Protein AF-A0A519J4I4-F1 (afdb_monomer)

Secondary structure (DSSP, 8-state):
-----PPPPS---PPPTTB-HHHHHHHHHHHTT-S-GGGGTTS-SS-----HHHHHHHHHHTT--HHHHHHHHHHHH-SS--GGGB-SSS--B-HHHHHHSSS-BGGGGBTT--B-TTT-BBPB-B-TTT-PBP-SSSS-TTB-TTT--BTTS---PBPPHHHHHHHHHHHHTT-HHHHTTT-S-----GGGGGS-HHHHHHHHHHHHHHH-STTS-TTGGGSPPPHHHHHHHHHHHHTTTHHHHHHHHHTTT-SS-HHHHHHHHHHTT--THHHHHHHHHHHTT-S--SHHHHHHHHHHTTPEEHHHHHHHTT--HHHHHHHHHTT-SPPPPPP-SS----EE-HHHHHHHHHHHHTEEEHHHHHHHTT--HHHHHHHHHTTSS-B---HHHHHH-SSPEEEHHHHHHHHHHHHTTEEE----TTEEEHHHHGGG--SSB--HHHHHHHHHTT-STT-EEESSSSS--GGGEEEEHHHHHHHHHHHHTTPPPSS-B-GGGGGGG--SEEEHHHHHHHHT--HHHHHHHHHTTSSPEETTEEEEEEHHHHHHHHHHEE-HHHHHHHHT--TTS---GGGTTSS-EETTEEEHHHHTSTTSHHHHHHHHTT--S--------SSSS--STTT--------GGG-------S-----------SS--S--

Mean predicted aligned error: 14.84 Å

Radius of gyration: 53.82 Å; Cα contacts (8 Å, |Δi|>4): 892; chains: 1; bounding box: 122×57×136 Å

Structure (mmCIF, N/CA/C/O backbone):
data_AF-A0A519J4I4-F1
#
_entry.id   AF-A0A519J4I4-F1
#
loop_
_atom_site.group_PDB
_atom_site.id
_atom_site.type_symbol
_atom_site.label_atom_id
_atom_site.label_alt_id
_atom_site.label_comp_id
_atom_site.label_asym_id
_atom_site.label_entity_id
_atom_site.label_seq_id
_atom_site.pdbx_PDB_ins_code
_atom_site.Cartn_x
_atom_site.Cartn_y
_atom_site.Cartn_z
_atom_site.occupancy
_atom_site.B_iso_or_equiv
_atom_site.auth_seq_id
_atom_site.auth_comp_id
_atom_site.auth_asym_id
_atom_site.auth_atom_id
_atom_site.pdbx_PDB_model_num
ATOM 1 N N . MET A 1 1 ? -50.105 29.426 51.752 1.00 41.84 1 MET A N 1
ATOM 2 C CA . MET A 1 1 ? -50.826 28.623 52.765 1.00 41.84 1 MET A CA 1
ATOM 3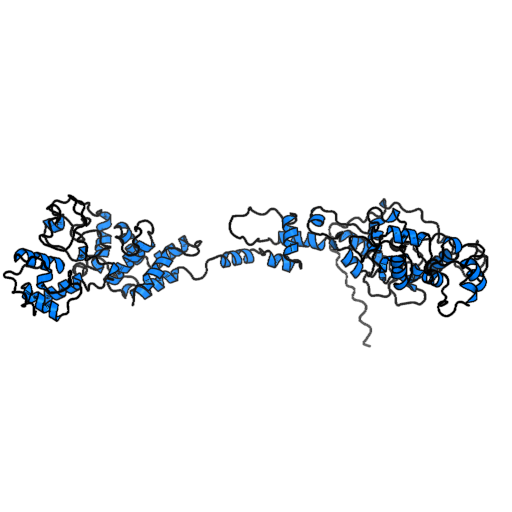 C C . MET A 1 1 ? -49.832 27.708 53.466 1.00 41.84 1 MET A C 1
ATOM 5 O O . MET A 1 1 ? -49.372 26.752 52.858 1.00 41.84 1 MET A O 1
ATOM 9 N N . SER A 1 2 ? -49.446 28.045 54.700 1.00 37.78 2 SER A N 1
ATOM 10 C CA . SER A 1 2 ? -48.585 27.206 55.545 1.00 37.78 2 SER A CA 1
ATOM 11 C C . SER A 1 2 ? -49.339 25.912 55.865 1.00 37.78 2 SER A C 1
ATOM 13 O O . SER A 1 2 ? -50.341 25.947 56.583 1.00 37.78 2 SER A O 1
ATOM 15 N N . ARG A 1 3 ? -48.953 24.792 55.240 1.00 46.91 3 ARG A N 1
ATOM 16 C CA . ARG A 1 3 ? -49.557 23.485 55.526 1.00 46.91 3 ARG A CA 1
ATOM 17 C C . ARG A 1 3 ? -49.218 23.141 56.976 1.00 46.91 3 ARG A C 1
ATOM 19 O O . ARG A 1 3 ? -48.053 23.138 57.361 1.00 46.91 3 ARG A O 1
ATOM 26 N N . LYS A 1 4 ? -50.261 22.964 57.796 1.00 51.59 4 LYS A N 1
ATOM 27 C CA . LYS A 1 4 ? -50.143 22.566 59.203 1.00 51.59 4 LYS A CA 1
ATOM 28 C C . LYS A 1 4 ? -49.263 21.318 59.284 1.00 51.59 4 LYS A C 1
ATOM 30 O O . LYS A 1 4 ? -49.527 20.353 58.575 1.00 51.59 4 LYS A O 1
ATOM 35 N N . ILE A 1 5 ? -48.266 21.376 60.169 1.00 51.09 5 ILE A N 1
ATOM 36 C CA . ILE A 1 5 ? -47.363 20.277 60.536 1.00 51.09 5 ILE A CA 1
ATOM 37 C C . ILE A 1 5 ? -48.174 18.972 60.627 1.00 51.09 5 ILE A C 1
ATOM 39 O O . ILE A 1 5 ? -49.204 18.982 61.313 1.00 51.09 5 ILE A O 1
ATOM 43 N N . PRO A 1 6 ? -47.755 17.869 59.976 1.00 52.75 6 PRO A N 1
ATOM 44 C CA . PRO A 1 6 ? -48.518 16.632 60.006 1.00 52.75 6 PRO A CA 1
ATOM 45 C C . PRO A 1 6 ? -48.711 16.190 61.457 1.00 52.75 6 PRO A C 1
ATOM 47 O O . PRO A 1 6 ? -47.753 16.118 62.236 1.00 52.75 6 PRO A O 1
ATOM 50 N N . GLN A 1 7 ? -49.974 15.944 61.824 1.00 59.25 7 GLN A N 1
ATOM 51 C CA . GLN A 1 7 ? -50.337 15.356 63.109 1.00 59.25 7 GLN A CA 1
ATOM 52 C C . GLN A 1 7 ? -49.462 14.121 63.331 1.00 59.25 7 GLN A C 1
ATOM 54 O O . GLN A 1 7 ? -49.341 13.270 62.448 1.00 59.25 7 GLN A O 1
ATOM 59 N N . ARG A 1 8 ? -48.819 14.047 64.505 1.00 67.06 8 ARG A N 1
ATOM 60 C CA . ARG A 1 8 ? -48.115 12.836 64.943 1.00 67.06 8 ARG A CA 1
ATOM 61 C C . ARG A 1 8 ? -49.042 11.649 64.711 1.00 67.06 8 ARG A C 1
ATOM 63 O O . ARG A 1 8 ? -50.205 11.711 65.107 1.00 67.06 8 ARG A O 1
ATOM 70 N N . VAL A 1 9 ? -48.523 10.583 64.109 1.00 84.12 9 VAL A N 1
ATOM 71 C CA . VAL A 1 9 ? -49.307 9.358 63.944 1.00 84.12 9 VAL A CA 1
ATOM 72 C C . VAL A 1 9 ? -49.764 8.858 65.320 1.00 84.12 9 VAL A C 1
ATOM 74 O O . VAL A 1 9 ? -49.073 9.061 66.333 1.00 84.12 9 VAL A O 1
ATOM 77 N N . ALA A 1 10 ? -50.934 8.228 65.380 1.00 83.31 10 ALA A N 1
ATOM 78 C CA . ALA A 1 10 ? -51.481 7.696 66.623 1.00 83.31 10 ALA A CA 1
ATOM 79 C C . ALA A 1 10 ? -50.644 6.511 67.134 1.00 83.31 10 ALA A C 1
ATOM 81 O O . ALA A 1 10 ? -50.377 6.423 68.334 1.00 83.31 10 ALA A O 1
ATOM 82 N N . PHE A 1 11 ? -50.133 5.678 66.222 1.00 87.38 11 PHE A N 1
ATOM 83 C CA . PHE A 1 11 ? -49.418 4.443 66.542 1.00 87.38 11 PHE A CA 1
ATOM 84 C C . PHE A 1 11 ? -48.123 4.298 65.732 1.00 87.38 11 PHE A C 1
ATOM 86 O O . PHE A 1 11 ? -48.123 4.419 64.505 1.00 87.38 11 PHE A O 1
ATOM 93 N N . GLY A 1 12 ? -47.014 4.033 66.427 1.00 90.88 12 GLY A N 1
ATOM 94 C CA . GLY A 1 12 ? -45.766 3.586 65.803 1.00 90.88 12 GLY A CA 1
ATOM 95 C C . GLY A 1 12 ? -45.801 2.086 65.527 1.00 90.88 12 GLY A C 1
ATOM 96 O O . GLY A 1 12 ? -46.601 1.370 66.123 1.00 90.88 12 GLY A O 1
ATOM 97 N N . LEU A 1 13 ? -44.914 1.605 64.656 1.00 93.69 13 LEU A N 1
ATOM 98 C CA . LEU A 1 13 ? -44.746 0.175 64.387 1.00 93.69 13 LEU A CA 1
ATOM 99 C C . LEU A 1 13 ? -43.301 -0.263 64.651 1.00 93.69 13 LEU A C 1
ATOM 101 O O . LEU A 1 13 ? -42.376 0.523 64.414 1.00 93.69 13 LEU A O 1
ATOM 105 N N . PRO A 1 14 ? -43.082 -1.512 65.103 1.00 94.31 14 PRO A N 1
ATOM 106 C CA . PRO A 1 14 ? -41.741 -2.060 65.219 1.00 94.31 14 PRO A CA 1
ATOM 107 C C . PRO A 1 14 ? -41.094 -2.185 63.835 1.00 94.31 14 PRO A C 1
ATOM 109 O O . PRO A 1 14 ? -41.735 -2.574 62.850 1.00 94.31 14 PRO A O 1
ATOM 112 N N . VAL A 1 15 ? -39.804 -1.857 63.786 1.00 94.19 15 VAL A N 1
ATOM 113 C CA . VAL A 1 15 ? -38.984 -1.977 62.579 1.00 94.19 15 VAL A CA 1
ATOM 114 C C . VAL A 1 15 ? -38.646 -3.445 62.361 1.00 94.19 15 VAL A C 1
ATOM 116 O O . VAL A 1 15 ? -38.061 -4.071 63.241 1.00 94.19 15 VAL A O 1
ATOM 119 N N . GLY A 1 16 ? -38.987 -3.973 61.190 1.00 93.31 16 GLY A N 1
ATOM 120 C CA . GLY A 1 16 ? -38.638 -5.333 60.802 1.00 93.31 16 GLY A CA 1
ATOM 121 C C . GLY A 1 16 ? -37.144 -5.498 60.515 1.00 93.31 16 GLY A C 1
ATOM 122 O O . GLY A 1 16 ? -36.417 -4.537 60.228 1.00 93.31 16 GLY A O 1
ATOM 123 N N . ASP A 1 17 ? -36.671 -6.741 60.541 1.00 91.44 17 ASP A N 1
ATOM 124 C CA . ASP A 1 17 ? -35.282 -7.049 60.207 1.00 91.44 17 ASP A CA 1
ATOM 125 C C . ASP A 1 17 ? -34.971 -6.680 58.760 1.00 91.44 17 ASP A C 1
ATOM 127 O O . ASP A 1 17 ? -35.663 -7.099 57.825 1.00 91.44 17 ASP A O 1
ATOM 131 N N . ASN A 1 18 ? -33.906 -5.894 58.579 1.00 92.62 18 ASN A N 1
ATOM 132 C CA . ASN A 1 18 ? -33.479 -5.363 57.282 1.00 92.62 18 ASN A CA 1
ATOM 133 C C . ASN A 1 18 ? -34.593 -4.620 56.528 1.00 92.62 18 ASN A C 1
ATOM 135 O O . ASN A 1 18 ? -34.575 -4.554 55.298 1.00 92.62 18 ASN A O 1
ATOM 139 N N . GLU A 1 19 ? -35.580 -4.084 57.246 1.00 95.19 19 GLU A N 1
ATOM 140 C CA . GLU A 1 19 ? -36.668 -3.329 56.649 1.00 95.19 19 GLU A CA 1
ATOM 141 C C . GLU A 1 19 ? -36.141 -2.067 55.953 1.00 95.19 19 GLU A C 1
ATOM 143 O O . GLU A 1 19 ? -35.331 -1.316 56.492 1.00 95.19 19 GLU A O 1
ATOM 148 N N . SER A 1 20 ? -36.608 -1.833 54.729 1.00 94.75 20 SER A N 1
ATOM 149 C CA . SER A 1 20 ? -36.315 -0.599 53.999 1.00 94.75 20 SER A CA 1
ATOM 150 C C . SER A 1 20 ? -37.062 0.588 54.605 1.00 94.75 20 SER A C 1
ATOM 152 O O . SER A 1 20 ? -38.196 0.444 55.064 1.00 94.75 20 SER A O 1
ATOM 154 N N . LEU A 1 21 ? -36.475 1.788 54.566 1.00 94.75 21 LEU A N 1
ATOM 155 C CA . LEU A 1 21 ? -37.156 2.973 55.100 1.00 94.75 21 LEU A CA 1
ATOM 156 C C . LEU A 1 21 ? -38.537 3.228 54.448 1.00 94.75 21 LEU A C 1
ATOM 158 O O . LEU A 1 21 ? -39.491 3.468 55.192 1.00 94.75 21 LEU A O 1
ATOM 162 N N . PRO A 1 22 ? -38.708 3.109 53.111 1.00 93.44 22 PRO A N 1
ATOM 163 C CA . PRO A 1 22 ? -40.030 3.190 52.490 1.00 93.44 22 PRO A CA 1
ATOM 164 C C . PRO A 1 22 ? -41.028 2.162 53.026 1.00 93.44 22 PRO A C 1
ATOM 166 O O . PRO A 1 22 ? -42.200 2.487 53.174 1.00 93.44 22 PRO A O 1
ATOM 169 N N . SER A 1 23 ? -40.580 0.944 53.354 1.00 94.12 23 SER A N 1
ATOM 170 C CA . SER A 1 23 ? -41.460 -0.093 53.902 1.00 94.12 23 SER A CA 1
ATOM 171 C C . SER A 1 23 ? -42.057 0.312 55.239 1.00 94.12 23 SER A C 1
ATOM 173 O O . SER A 1 23 ? -43.275 0.260 55.412 1.00 94.12 23 SER A O 1
ATOM 175 N N . LEU A 1 24 ? -41.206 0.764 56.165 1.00 95.06 24 LEU A N 1
ATOM 176 C CA . LEU A 1 24 ? -41.651 1.210 57.483 1.00 95.06 24 LEU A CA 1
ATOM 177 C C . LEU A 1 24 ? -42.646 2.361 57.345 1.00 95.06 24 LEU A C 1
ATOM 179 O O . LEU A 1 24 ? -43.707 2.348 57.962 1.00 95.06 24 LEU A O 1
ATOM 183 N N . MET A 1 25 ? -42.323 3.337 56.497 1.00 93.44 25 MET A N 1
ATOM 184 C CA . MET A 1 25 ? -43.197 4.479 56.244 1.00 93.44 25 MET A CA 1
ATOM 185 C C . MET A 1 25 ? -44.535 4.061 55.634 1.00 93.44 25 MET A C 1
ATOM 187 O O . MET A 1 25 ? -45.573 4.552 56.070 1.00 93.44 25 MET A O 1
ATOM 191 N N . ALA A 1 26 ? -44.531 3.134 54.674 1.00 92.56 26 ALA A N 1
ATOM 192 C CA . ALA A 1 26 ? -45.751 2.611 54.075 1.00 92.56 26 ALA A CA 1
ATOM 193 C C . ALA A 1 26 ? -46.621 1.888 55.107 1.00 92.56 26 ALA A C 1
ATOM 195 O O . ALA A 1 26 ? -47.813 2.175 55.211 1.00 92.56 26 ALA A O 1
ATOM 196 N N . ARG A 1 27 ? -46.025 1.014 55.926 1.00 93.50 27 ARG A N 1
ATOM 197 C CA . ARG A 1 27 ? -46.732 0.293 56.993 1.00 93.50 27 ARG A CA 1
ATOM 198 C C . ARG A 1 27 ? -47.305 1.239 58.046 1.00 93.50 27 ARG A C 1
ATOM 200 O O . ARG A 1 27 ? -48.468 1.091 58.407 1.00 93.50 27 ARG A O 1
ATOM 207 N N . VAL A 1 28 ? -46.531 2.227 58.504 1.00 93.88 28 VAL A N 1
ATOM 208 C CA . VAL A 1 28 ? -46.992 3.227 59.484 1.00 93.88 28 VAL A CA 1
ATOM 209 C C . VAL A 1 28 ? -48.127 4.069 58.907 1.00 93.88 28 VAL A C 1
ATOM 211 O O . VAL A 1 28 ? -49.131 4.269 59.587 1.00 93.88 28 VAL A O 1
ATOM 214 N N . ALA A 1 29 ? -48.005 4.526 57.659 1.00 92.06 29 ALA A N 1
ATOM 215 C CA . ALA A 1 29 ? -49.056 5.286 56.992 1.00 92.06 29 ALA A CA 1
ATOM 216 C C . ALA A 1 29 ? -50.354 4.477 56.882 1.00 92.06 29 ALA A C 1
ATOM 218 O O . ALA A 1 29 ? -51.405 4.962 57.287 1.00 92.06 29 ALA A O 1
ATOM 219 N N . HIS A 1 30 ? -50.273 3.227 56.423 1.00 92.06 30 HIS A N 1
ATOM 220 C CA . HIS A 1 30 ? -51.434 2.348 56.300 1.00 92.06 30 HIS A CA 1
ATOM 221 C C . HIS A 1 30 ? -52.084 2.029 57.651 1.00 92.06 30 HIS A C 1
ATOM 223 O O . HIS A 1 30 ? -53.297 2.149 57.785 1.00 92.06 30 HIS A O 1
ATOM 229 N N . HIS A 1 31 ? -51.288 1.711 58.676 1.00 92.62 31 HIS A N 1
ATOM 230 C CA . HIS A 1 31 ? -51.801 1.422 60.018 1.00 92.62 31 HIS A CA 1
ATOM 231 C C . HIS A 1 31 ? -52.494 2.629 60.672 1.00 92.62 31 HIS A C 1
ATOM 233 O O . HIS A 1 31 ? -53.380 2.460 61.501 1.00 92.62 31 HIS A O 1
ATOM 239 N N . ASN A 1 32 ? -52.124 3.849 60.273 1.00 92.25 32 ASN A N 1
ATOM 240 C CA . ASN A 1 32 ? -52.753 5.089 60.730 1.00 92.25 32 ASN A CA 1
ATOM 241 C C . ASN A 1 32 ? -53.745 5.673 59.704 1.00 92.25 32 ASN A C 1
ATOM 243 O O . ASN A 1 32 ? -54.097 6.845 59.809 1.00 92.25 32 ASN A O 1
ATOM 247 N N . VAL A 1 33 ? -54.183 4.881 58.713 1.00 90.75 33 VAL A N 1
ATOM 248 C CA . VAL A 1 33 ? -55.188 5.255 57.695 1.00 90.75 33 VAL A CA 1
ATOM 249 C C . VAL A 1 33 ? -54.825 6.548 56.939 1.00 90.75 33 VAL A C 1
ATOM 251 O O . VAL A 1 33 ? -55.671 7.368 56.589 1.00 90.75 33 VAL A O 1
ATOM 254 N N . LEU A 1 34 ? -53.532 6.756 56.677 1.00 88.50 34 LEU A N 1
ATOM 255 C CA . LEU A 1 34 ? -53.048 7.876 55.873 1.00 88.50 34 LEU A CA 1
ATOM 256 C C . LEU A 1 34 ? -53.111 7.515 54.387 1.00 88.50 34 LEU A C 1
ATOM 258 O O . LEU A 1 34 ? -52.677 6.438 53.983 1.00 88.50 34 LEU A O 1
ATOM 262 N N . GLY A 1 35 ? -53.583 8.451 53.559 1.00 85.12 35 GLY A N 1
ATOM 263 C CA . GLY A 1 35 ? -53.767 8.216 52.122 1.00 85.12 35 GLY A CA 1
ATOM 264 C C . GLY A 1 35 ? -52.476 7.948 51.339 1.00 85.12 35 GLY A C 1
ATOM 265 O O . GLY A 1 35 ? -52.540 7.341 50.277 1.00 85.12 35 GLY A O 1
ATOM 266 N N . HIS A 1 36 ? -51.308 8.386 51.833 1.00 89.81 36 HIS A N 1
ATOM 267 C CA . HIS A 1 36 ? -50.016 8.119 51.193 1.00 89.81 36 HIS A CA 1
ATOM 268 C C . HIS A 1 36 ? -48.830 8.273 52.172 1.00 89.81 36 HIS A C 1
ATOM 270 O O . HIS A 1 36 ? -48.863 9.163 53.029 1.00 89.81 36 HIS A O 1
ATOM 276 N N . PRO A 1 37 ? -47.731 7.501 52.038 1.00 90.06 37 PRO A N 1
ATOM 277 C CA . PRO A 1 37 ? -46.584 7.578 52.952 1.00 90.06 37 PRO A CA 1
ATOM 278 C C . PRO A 1 37 ? -45.811 8.901 52.893 1.00 90.06 37 PRO A C 1
ATOM 280 O O . PRO A 1 37 ? -45.185 9.298 53.875 1.00 90.06 37 PRO A O 1
ATOM 283 N N . SER A 1 38 ? -45.871 9.619 51.767 1.00 89.69 38 SER A N 1
ATOM 284 C CA . SER A 1 38 ? -45.241 10.946 51.619 1.00 89.69 38 SER A CA 1
ATOM 285 C C . SER A 1 38 ? -45.785 11.991 52.599 1.00 89.69 38 SER A C 1
ATOM 287 O O . SER A 1 38 ? -45.077 12.947 52.919 1.00 89.69 38 SER A O 1
ATOM 289 N N . ILE A 1 39 ? -47.003 11.795 53.123 1.00 89.31 39 ILE A N 1
ATOM 290 C CA . ILE A 1 39 ? -47.620 12.669 54.133 1.00 89.31 39 ILE A CA 1
ATOM 291 C C . ILE A 1 39 ? -46.758 12.729 55.403 1.00 89.31 39 ILE A C 1
ATOM 293 O O . ILE A 1 39 ? -46.718 13.755 56.074 1.00 89.31 39 ILE A O 1
ATOM 297 N N . LEU A 1 40 ? -45.997 11.669 55.696 1.00 89.19 40 LEU A N 1
ATOM 298 C CA . LEU A 1 40 ? -45.117 11.602 56.864 1.00 89.19 40 LEU A CA 1
ATOM 299 C C . LEU A 1 40 ? -43.892 12.533 56.765 1.00 89.19 40 LEU A C 1
ATOM 301 O O . LEU A 1 40 ? -43.224 12.753 57.774 1.00 89.19 40 LEU A O 1
ATOM 305 N N . ILE A 1 41 ? -43.554 13.042 55.571 1.00 85.19 41 ILE A N 1
ATOM 306 C CA . ILE A 1 41 ? -42.293 13.769 55.320 1.00 85.19 41 ILE A CA 1
ATOM 307 C C . ILE A 1 41 ? -42.419 15.054 54.489 1.00 85.19 41 ILE A C 1
ATOM 309 O O . ILE A 1 41 ? -41.397 15.702 54.281 1.00 85.19 41 ILE A O 1
ATOM 313 N N . GLU A 1 42 ? -43.611 15.434 54.012 1.00 75.25 42 GLU A N 1
ATOM 314 C CA . GLU A 1 42 ? -43.845 16.615 53.145 1.00 75.25 42 GLU A CA 1
ATOM 315 C C . GLU A 1 42 ? -42.829 16.763 51.988 1.00 75.25 42 GLU A C 1
ATOM 317 O O . GLU A 1 42 ? -42.471 17.865 51.569 1.00 75.25 42 GLU A O 1
ATOM 322 N N . ARG A 1 43 ? -42.313 15.642 51.477 1.00 74.00 43 ARG A N 1
ATOM 323 C CA . ARG A 1 43 ? -41.212 15.592 50.506 1.00 74.00 43 ARG A CA 1
ATOM 324 C C . ARG A 1 43 ? -41.477 14.566 49.411 1.00 74.00 43 ARG A C 1
ATOM 326 O O . ARG A 1 43 ? -42.445 13.807 49.466 1.00 74.00 43 ARG A O 1
ATOM 333 N N . GLN A 1 44 ? -40.590 14.566 48.416 1.00 82.38 44 GLN A N 1
ATOM 334 C CA . GLN A 1 44 ? -40.561 13.595 47.328 1.00 82.38 44 GLN A CA 1
ATOM 335 C C . GLN A 1 44 ? -40.545 12.158 47.870 1.00 82.38 44 GLN A C 1
ATOM 337 O O . GLN A 1 44 ? -39.847 11.848 48.839 1.00 82.38 44 GLN A O 1
ATOM 342 N N . TRP A 1 45 ? -41.340 11.302 47.232 1.00 84.62 45 TRP A N 1
ATOM 343 C CA . TRP A 1 45 ? -41.419 9.877 47.513 1.00 84.62 45 TRP A CA 1
ATOM 344 C C . TRP A 1 45 ? -40.784 9.092 46.360 1.00 84.62 45 TRP A C 1
ATOM 346 O O . TRP A 1 45 ? -41.095 9.395 45.206 1.00 84.62 45 TRP A O 1
ATOM 356 N N . PRO A 1 46 ? -39.938 8.091 46.641 1.00 86.12 46 PRO A N 1
ATOM 357 C CA . PRO A 1 46 ? -39.451 7.688 47.964 1.00 86.12 46 PRO A CA 1
ATOM 358 C C . PRO A 1 46 ? -38.431 8.690 48.554 1.00 86.12 46 PRO A C 1
ATOM 360 O O . PRO A 1 46 ? -37.864 9.496 47.816 1.00 86.12 46 PRO A O 1
ATOM 363 N N . PRO A 1 47 ? -38.198 8.680 49.882 1.00 86.44 47 PRO A N 1
ATOM 364 C CA . PRO A 1 47 ? -37.370 9.674 50.572 1.00 86.44 47 PRO A CA 1
ATOM 365 C C . PRO A 1 47 ? -35.867 9.486 50.350 1.00 86.44 47 PRO A C 1
ATOM 367 O O . PRO A 1 47 ? -35.136 9.192 51.289 1.00 86.44 47 PRO A O 1
ATOM 370 N N . SER A 1 48 ? -35.379 9.677 49.131 1.00 87.25 48 SER A N 1
ATOM 371 C CA . SER A 1 48 ? -33.959 9.495 48.809 1.00 87.25 48 SER A CA 1
ATOM 372 C C . SER A 1 48 ? -33.047 10.613 49.326 1.00 87.25 48 SER A C 1
ATOM 374 O O . SER A 1 48 ? -31.838 10.422 49.418 1.00 87.25 48 SER A O 1
ATOM 376 N N . ASN A 1 49 ? -33.605 11.770 49.706 1.00 88.12 49 ASN A N 1
ATOM 377 C CA . ASN A 1 49 ? -32.841 12.926 50.179 1.00 88.12 49 ASN A CA 1
ATOM 378 C C . ASN A 1 49 ? -33.458 13.552 51.446 1.00 88.12 49 ASN A C 1
ATOM 380 O O . ASN A 1 49 ? -34.215 14.532 51.396 1.00 88.12 49 ASN A O 1
ATOM 384 N N . LEU A 1 50 ? -33.140 12.971 52.607 1.00 90.12 50 LEU A N 1
ATOM 385 C CA . LEU A 1 50 ? -33.510 13.506 53.919 1.00 90.12 50 LEU A CA 1
ATOM 386 C C . LEU A 1 50 ? -32.277 14.045 54.647 1.00 90.12 50 LEU A C 1
ATOM 388 O O . LEU A 1 50 ? -31.327 13.308 54.901 1.00 90.12 50 LEU A O 1
ATOM 392 N N . SER A 1 51 ? -32.325 15.313 55.062 1.00 92.00 51 SER A N 1
ATOM 393 C CA . SER A 1 51 ? -31.320 15.878 55.969 1.00 92.00 51 SER A CA 1
ATOM 394 C C . SER A 1 51 ? -31.387 15.212 57.347 1.00 92.00 51 SER A C 1
ATOM 396 O O . SER A 1 51 ? -32.430 14.684 57.729 1.00 92.00 51 SER A O 1
ATOM 398 N N . ILE A 1 52 ? -30.318 15.298 58.145 1.00 92.50 52 ILE A N 1
ATOM 399 C CA . ILE A 1 52 ? -30.295 14.751 59.517 1.00 92.50 52 ILE A CA 1
ATOM 400 C C . ILE A 1 52 ? -31.464 15.299 60.356 1.00 92.50 52 ILE A C 1
ATOM 402 O O . ILE A 1 52 ? -32.130 14.549 61.066 1.00 92.50 52 ILE A O 1
ATOM 406 N N . SER A 1 53 ? -31.771 16.594 60.226 1.00 93.06 53 SER A N 1
ATOM 407 C CA . SER A 1 53 ? -32.931 17.208 60.886 1.00 93.06 53 SER A CA 1
ATOM 408 C C . SER A 1 53 ? -34.254 16.588 60.420 1.00 93.06 53 SER A C 1
ATOM 410 O O . SER A 1 53 ? -35.104 16.265 61.247 1.00 93.06 53 SER A O 1
ATOM 412 N N . ALA A 1 54 ? -34.423 16.349 59.114 1.00 92.00 54 ALA A N 1
ATOM 413 C CA . ALA A 1 54 ? -35.611 15.682 58.580 1.00 92.00 54 ALA A CA 1
ATOM 414 C C . ALA A 1 54 ? -35.714 14.217 59.039 1.00 92.00 54 ALA A C 1
ATOM 416 O O . ALA A 1 54 ? -36.807 13.764 59.359 1.00 92.00 54 ALA A O 1
ATOM 417 N N . GLN A 1 55 ? -34.593 13.499 59.146 1.00 94.38 55 GLN A N 1
ATOM 418 C CA . GLN A 1 55 ? -34.548 12.135 59.687 1.00 94.38 55 GLN A CA 1
ATOM 419 C C . GLN A 1 55 ? -34.950 12.102 61.174 1.00 94.38 55 GLN A C 1
ATOM 421 O O . GLN A 1 55 ? -35.726 11.240 61.583 1.00 94.38 55 GLN A O 1
ATOM 426 N N . ASN A 1 56 ? -34.500 13.074 61.977 1.00 93.38 56 ASN A N 1
ATOM 427 C CA . ASN A 1 56 ? -34.906 13.215 63.382 1.00 93.38 56 ASN A CA 1
ATOM 428 C C . ASN A 1 56 ? -36.392 13.588 63.520 1.00 93.38 56 ASN A C 1
ATOM 430 O O . ASN A 1 56 ? -37.087 13.078 64.394 1.00 93.38 56 ASN A O 1
ATOM 434 N N . LYS A 1 57 ? -36.911 14.459 62.646 1.00 92.38 57 LYS A N 1
ATOM 435 C CA . LYS A 1 57 ? -38.352 14.754 62.601 1.00 92.38 57 LYS A CA 1
ATOM 436 C C . LYS A 1 57 ? -39.147 13.504 62.240 1.00 92.38 57 LYS A C 1
ATOM 438 O O . LYS A 1 57 ? -40.125 13.195 62.916 1.00 92.38 57 LYS A O 1
ATOM 443 N N . LEU A 1 58 ? -38.692 12.756 61.235 1.00 93.06 58 LEU A N 1
ATOM 444 C CA . LEU A 1 58 ? -39.325 11.512 60.818 1.00 93.06 58 LEU A CA 1
ATOM 445 C C . LEU A 1 58 ? -39.381 10.504 61.967 1.00 93.06 58 LEU A C 1
ATOM 447 O O . LEU A 1 58 ? -40.427 9.899 62.163 1.00 93.06 58 LEU A O 1
ATOM 451 N N . SER A 1 59 ? -38.319 10.364 62.770 1.00 94.38 59 SER A N 1
ATOM 452 C CA . SER A 1 59 ? -38.324 9.439 63.910 1.00 94.38 59 SER A CA 1
ATOM 453 C C . SER A 1 59 ? -39.388 9.783 64.953 1.00 94.38 59 SER A C 1
ATOM 455 O O . SER A 1 59 ? -40.029 8.882 65.486 1.00 94.38 59 SER A O 1
ATOM 457 N N . VAL A 1 60 ? -39.637 11.074 65.197 1.00 92.88 60 VAL A N 1
ATOM 458 C CA . VAL A 1 60 ? -40.745 11.524 66.057 1.00 92.88 60 VAL A CA 1
ATOM 459 C C . VAL A 1 60 ? -42.096 11.213 65.413 1.00 92.88 60 VAL A C 1
ATOM 461 O O . VAL A 1 60 ? -42.990 10.711 66.092 1.00 92.88 60 VAL A O 1
ATOM 464 N N . VAL A 1 61 ? -42.241 11.478 64.110 1.00 92.06 61 VAL A N 1
ATOM 465 C CA . VAL A 1 61 ? -43.489 11.243 63.368 1.00 92.06 61 VAL A CA 1
ATOM 466 C C . VAL A 1 61 ? -43.857 9.761 63.348 1.00 92.06 61 VAL A C 1
ATOM 468 O O . VAL A 1 61 ? -45.007 9.452 63.618 1.00 92.06 61 VAL A O 1
ATOM 471 N N . VAL A 1 62 ? -42.914 8.848 63.090 1.00 93.06 62 VAL A N 1
ATOM 472 C CA . VAL A 1 62 ? -43.176 7.391 63.042 1.00 93.06 62 VAL A CA 1
ATOM 473 C C . VAL A 1 62 ? -43.034 6.695 64.398 1.00 93.06 62 VAL A C 1
ATOM 475 O O . VAL A 1 62 ? -43.143 5.473 64.470 1.00 93.06 62 VAL A O 1
ATOM 478 N N . ARG A 1 63 ? -42.779 7.461 65.468 1.00 94.00 63 ARG A N 1
ATOM 479 C CA . ARG A 1 63 ? -42.546 6.980 66.841 1.00 94.00 63 ARG A CA 1
ATOM 480 C C . ARG A 1 63 ? -41.479 5.876 66.926 1.00 94.00 63 ARG A C 1
ATOM 482 O O . ARG A 1 63 ? -41.695 4.831 67.529 1.00 94.00 63 ARG A O 1
ATOM 489 N N . SER A 1 64 ? -40.319 6.126 66.321 1.00 94.06 64 SER A N 1
ATOM 490 C CA . SER A 1 64 ? -39.147 5.241 66.354 1.00 94.06 64 SER A CA 1
ATOM 491 C C . SER A 1 64 ? -37.907 5.980 66.867 1.00 94.06 64 SER A C 1
ATOM 493 O O . SER A 1 64 ? -37.886 7.208 66.974 1.00 94.06 64 SER A O 1
ATOM 495 N N . TYR A 1 65 ? -36.843 5.244 67.182 1.00 94.75 65 TYR A N 1
ATOM 496 C CA . TYR A 1 65 ? -35.586 5.832 67.638 1.00 94.75 65 TYR A CA 1
ATOM 497 C C . TYR A 1 65 ? -34.864 6.547 66.491 1.00 94.75 65 TYR A C 1
ATOM 499 O O . TYR A 1 65 ? -34.655 5.978 65.418 1.00 94.75 65 TYR A O 1
ATOM 507 N N . ALA A 1 66 ? -34.395 7.774 66.739 1.00 94.19 66 ALA A N 1
ATOM 508 C CA . ALA A 1 66 ? -33.672 8.565 65.741 1.00 94.19 66 ALA A CA 1
ATOM 509 C C . ALA A 1 66 ? -32.447 7.823 65.182 1.00 94.19 66 ALA A C 1
ATOM 511 O O . ALA A 1 66 ? -32.234 7.804 63.974 1.00 94.19 66 ALA A O 1
ATOM 512 N N . ALA A 1 67 ? -31.679 7.141 66.041 1.00 94.31 67 ALA A N 1
ATOM 513 C CA . ALA A 1 67 ? -30.539 6.328 65.615 1.00 94.31 67 ALA A CA 1
ATOM 514 C C . ALA A 1 67 ? -30.944 5.201 64.648 1.00 94.31 67 ALA A C 1
ATOM 516 O O . ALA A 1 67 ? -30.242 4.954 63.668 1.00 94.31 67 ALA A O 1
ATOM 517 N N . ARG A 1 68 ? -32.102 4.565 64.873 1.00 94.50 68 ARG A N 1
ATOM 518 C CA . ARG A 1 68 ? -32.609 3.499 64.003 1.00 94.50 68 ARG A CA 1
ATOM 519 C C . ARG A 1 68 ? -33.036 4.039 62.641 1.00 94.50 68 ARG A C 1
ATOM 521 O O . ARG A 1 68 ? -32.636 3.464 61.636 1.00 94.50 68 ARG A O 1
ATOM 528 N N . ILE A 1 69 ? -33.762 5.159 62.594 1.00 95.56 69 ILE A N 1
ATOM 529 C CA . ILE A 1 69 ? -34.149 5.807 61.327 1.00 95.56 69 ILE A CA 1
ATOM 530 C C . ILE A 1 69 ? -32.921 6.238 60.524 1.00 95.56 69 ILE A C 1
ATOM 532 O O . ILE A 1 69 ? -32.877 6.005 59.318 1.00 95.56 69 ILE A O 1
ATOM 536 N N . ARG A 1 70 ? -31.896 6.795 61.184 1.00 94.31 70 ARG A N 1
ATOM 537 C CA . ARG A 1 70 ? -30.621 7.128 60.530 1.00 94.31 70 ARG A CA 1
ATOM 538 C C . ARG A 1 70 ? -29.930 5.886 59.957 1.00 94.31 70 ARG A C 1
ATOM 540 O O . ARG A 1 70 ? -29.467 5.932 58.821 1.00 94.31 70 ARG A O 1
ATOM 547 N N . SER A 1 71 ? -29.913 4.770 60.695 1.00 92.44 71 SER A N 1
ATOM 548 C CA . SER A 1 71 ? -29.377 3.487 60.201 1.00 92.44 71 SER A CA 1
ATOM 549 C C . SER A 1 71 ? -30.134 3.000 58.968 1.00 92.44 71 SER A C 1
ATOM 551 O O . SER A 1 71 ? -29.518 2.733 57.944 1.00 92.44 71 SER A O 1
ATOM 553 N N . MET A 1 72 ? -31.470 2.969 59.025 1.00 94.38 72 MET A N 1
ATOM 554 C CA . MET A 1 72 ? -32.307 2.548 57.897 1.00 94.38 72 MET A CA 1
ATOM 555 C C . MET A 1 72 ? -32.126 3.450 56.678 1.00 94.38 72 MET A C 1
ATOM 557 O O . MET A 1 72 ? -32.068 2.956 55.554 1.00 94.38 72 MET A O 1
ATOM 561 N N . PHE A 1 73 ? -32.036 4.769 56.879 1.00 94.12 73 PHE A N 1
ATOM 562 C CA . PHE A 1 73 ? -31.765 5.713 55.800 1.00 94.12 73 PHE A CA 1
ATOM 563 C C . PHE A 1 73 ? -30.395 5.441 55.172 1.00 94.12 73 PHE A C 1
ATOM 565 O O . PHE A 1 73 ? -30.290 5.379 53.950 1.00 94.12 73 PHE A O 1
ATOM 572 N N . SER A 1 74 ? -29.365 5.216 55.994 1.00 91.69 74 SER A N 1
ATOM 573 C CA . SER A 1 74 ? -28.024 4.881 55.515 1.00 91.69 74 SER A CA 1
ATOM 574 C C . SER A 1 74 ? -28.002 3.555 54.747 1.00 91.69 74 SER A C 1
ATOM 576 O O . SER A 1 74 ? -27.474 3.510 53.644 1.00 91.69 74 SER A O 1
ATOM 578 N N . GLU A 1 75 ? -28.646 2.504 55.254 1.00 91.12 75 GLU A N 1
ATOM 579 C CA . GLU A 1 75 ? -28.766 1.198 54.583 1.00 91.12 75 GLU A CA 1
ATOM 580 C C . GLU A 1 75 ? -29.559 1.287 53.266 1.00 91.12 75 GLU A C 1
ATOM 582 O O . GLU A 1 75 ? -29.210 0.656 52.269 1.00 91.12 75 GLU A O 1
ATOM 587 N N . THR A 1 76 ? -30.612 2.105 53.237 1.00 90.81 76 THR A N 1
ATOM 588 C CA . THR A 1 76 ? -31.494 2.229 52.068 1.00 90.81 76 THR A CA 1
ATOM 589 C C . THR A 1 76 ? -30.890 3.121 50.979 1.00 90.81 76 THR A C 1
ATOM 591 O O . THR A 1 76 ? -30.992 2.773 49.807 1.00 90.81 76 THR A O 1
ATOM 594 N N . TYR A 1 77 ? -30.277 4.255 51.343 1.00 89.19 77 TYR A N 1
ATOM 595 C CA . TYR A 1 77 ? -29.914 5.327 50.400 1.00 89.19 77 TYR A CA 1
ATOM 596 C C . TYR A 1 77 ? -28.439 5.739 50.414 1.00 89.19 77 TYR A C 1
ATOM 598 O O . TYR A 1 77 ? -27.986 6.367 49.463 1.00 89.19 77 TYR A O 1
ATOM 606 N N . GLN A 1 78 ? -27.682 5.418 51.466 1.00 86.69 78 GLN A N 1
ATOM 607 C CA . GLN A 1 78 ? -26.256 5.765 51.597 1.00 86.69 78 GLN A CA 1
ATOM 608 C C . GLN A 1 78 ? -25.402 4.511 51.807 1.00 86.69 78 GLN A C 1
ATOM 610 O O . GLN A 1 78 ? -24.434 4.512 52.567 1.00 86.69 78 GLN A O 1
ATOM 615 N N . ASN A 1 79 ? -25.777 3.420 51.144 1.00 84.12 79 ASN A N 1
ATOM 616 C CA . ASN A 1 79 ? -25.106 2.129 51.264 1.00 84.12 79 ASN A CA 1
ATOM 617 C C . ASN A 1 79 ? -23.786 2.056 50.483 1.00 84.12 79 ASN A C 1
ATOM 619 O O . ASN A 1 79 ? -23.195 0.987 50.414 1.00 84.12 79 ASN A O 1
ATOM 623 N N . GLY A 1 80 ? -23.324 3.172 49.913 1.00 88.94 80 GLY A N 1
ATOM 624 C CA . GLY A 1 80 ? -22.082 3.260 49.147 1.00 88.94 80 GLY A CA 1
ATOM 625 C C . GLY A 1 80 ? -22.179 2.727 47.719 1.00 88.94 80 GLY A C 1
ATOM 626 O O . GLY A 1 80 ? -21.183 2.801 47.010 1.00 88.94 80 GLY A O 1
ATOM 627 N N . LEU A 1 81 ? -23.342 2.220 47.292 1.00 90.44 81 LEU A N 1
ATOM 628 C CA . LEU A 1 81 ? -23.570 1.820 45.908 1.00 90.44 81 LEU A CA 1
ATOM 629 C C . LEU A 1 81 ? -23.916 3.029 45.037 1.00 90.44 81 LEU A C 1
ATOM 631 O O . LEU A 1 81 ? -24.675 3.920 45.427 1.00 90.44 81 LEU A O 1
ATOM 635 N N . HIS A 1 82 ? -23.427 3.008 43.806 1.00 88.69 82 HIS A N 1
ATOM 636 C CA . HIS A 1 82 ? -23.791 3.943 42.766 1.00 88.69 82 HIS A CA 1
ATOM 637 C C . HIS A 1 82 ? -25.299 3.868 42.491 1.00 88.69 82 HIS A C 1
ATOM 639 O O . HIS A 1 82 ? -25.895 2.790 42.425 1.00 88.69 82 HIS A O 1
ATOM 645 N N . ILE A 1 83 ? -25.935 5.022 42.265 1.00 86.06 83 ILE A N 1
ATOM 646 C CA . ILE A 1 83 ? -27.396 5.129 42.119 1.00 86.06 83 ILE A CA 1
ATOM 647 C C . ILE A 1 83 ? -27.959 4.249 40.992 1.00 86.06 83 ILE A C 1
ATOM 649 O O . ILE A 1 83 ? -29.090 3.773 41.072 1.00 86.06 83 ILE A O 1
ATOM 653 N N . SER A 1 84 ? -27.159 3.963 39.959 1.00 86.25 84 SER A N 1
ATOM 654 C CA . SER A 1 84 ? -27.554 3.059 38.873 1.00 86.25 84 SER A CA 1
ATOM 655 C C . SER A 1 84 ? -27.749 1.609 39.321 1.00 86.25 84 SER A C 1
ATOM 657 O O . SER A 1 84 ? -28.371 0.860 38.574 1.00 86.25 84 SER A O 1
ATOM 659 N N . PHE A 1 85 ? -27.271 1.206 40.499 1.00 90.06 85 PHE A N 1
ATOM 660 C CA . PHE A 1 85 ? -27.504 -0.116 41.080 1.00 90.06 85 PHE A CA 1
ATOM 661 C C . PHE A 1 85 ? -28.722 -0.179 41.990 1.00 90.06 85 PHE A C 1
ATOM 663 O O . PHE A 1 85 ? -29.079 -1.263 42.435 1.00 90.06 85 PHE A O 1
ATOM 670 N N . MET A 1 86 ? -29.397 0.941 42.227 1.00 90.56 86 MET A N 1
ATOM 671 C CA . MET A 1 86 ? -30.560 1.001 43.101 1.00 90.56 86 MET A CA 1
ATOM 672 C C . MET A 1 86 ? -31.848 1.123 42.284 1.00 90.56 86 MET A C 1
ATOM 674 O O . MET A 1 86 ? -31.893 1.820 41.270 1.00 90.56 86 MET A O 1
ATOM 678 N N . THR A 1 87 ? -32.915 0.445 42.697 1.00 89.81 87 THR A N 1
ATOM 679 C CA . THR A 1 87 ? -34.264 0.648 42.164 1.00 89.81 87 THR A CA 1
ATOM 680 C C . THR A 1 87 ? -35.177 1.155 43.264 1.00 89.81 87 THR A C 1
ATOM 682 O O . THR A 1 87 ? -35.288 0.534 44.314 1.00 89.81 87 THR A O 1
ATOM 685 N N . TYR A 1 88 ? -35.794 2.308 43.026 1.00 86.56 88 TYR A N 1
ATOM 686 C CA . TYR A 1 88 ? -36.662 2.980 43.992 1.00 86.56 88 TYR A CA 1
ATOM 687 C C . TYR A 1 88 ? -38.097 3.160 43.473 1.00 86.56 88 TYR A C 1
ATOM 689 O O . TYR A 1 88 ? -39.008 3.395 44.259 1.00 86.56 88 TYR A O 1
ATOM 697 N N . GLU A 1 89 ? -38.305 3.032 42.160 1.00 80.88 89 GLU A N 1
ATOM 698 C CA . GLU A 1 89 ? -39.609 3.207 41.504 1.00 80.88 89 GLU A CA 1
ATOM 699 C C . GLU A 1 89 ? -40.399 1.894 41.411 1.00 80.88 89 GLU A C 1
ATOM 701 O O . GLU A 1 89 ? -41.629 1.899 41.446 1.00 80.88 89 GLU A O 1
ATOM 706 N N . SER A 1 90 ? -39.692 0.764 41.330 1.00 86.94 90 SER A N 1
ATOM 707 C CA . SER A 1 90 ? -40.274 -0.578 41.283 1.00 86.94 90 SER A CA 1
ATOM 708 C C . SER A 1 90 ? -40.071 -1.300 42.612 1.00 86.94 90 SER A C 1
ATOM 710 O O . SER A 1 90 ? -38.955 -1.337 43.136 1.00 86.94 90 SER A O 1
ATOM 712 N N . MET A 1 91 ? -41.117 -1.944 43.116 1.00 91.38 91 MET A N 1
ATOM 713 C CA . MET A 1 91 ? -41.027 -2.862 44.246 1.00 91.38 91 MET A CA 1
ATOM 714 C C . MET A 1 91 ? -40.617 -4.248 43.748 1.00 91.38 91 MET A C 1
ATOM 716 O O . MET A 1 91 ? -41.109 -4.717 42.727 1.00 91.38 91 MET A O 1
ATOM 720 N N . ARG A 1 92 ? -39.734 -4.919 44.487 1.00 95.06 92 ARG A N 1
ATOM 721 C CA . ARG A 1 92 ? -39.384 -6.320 44.247 1.00 95.06 92 ARG A CA 1
ATOM 722 C C . ARG A 1 92 ? -39.560 -7.089 45.538 1.00 95.06 92 ARG A C 1
ATOM 724 O O . ARG A 1 92 ? -39.213 -6.568 46.594 1.00 95.06 92 ARG A O 1
ATOM 731 N N . VAL A 1 93 ? -40.109 -8.294 45.481 1.00 96.50 93 VAL A N 1
ATOM 732 C CA . VAL A 1 93 ? -40.437 -9.052 46.696 1.00 96.50 93 VAL A CA 1
ATOM 733 C C . VAL A 1 93 ? -40.049 -10.517 46.579 1.00 96.50 93 VAL A C 1
ATOM 735 O O . VAL A 1 93 ? -40.048 -11.081 45.489 1.00 96.50 93 VAL A O 1
ATOM 738 N N . ALA A 1 94 ? -39.740 -11.138 47.718 1.00 97.44 94 ALA A N 1
ATOM 739 C CA . ALA A 1 94 ? -39.678 -12.591 47.847 1.00 97.44 94 ALA A CA 1
ATOM 740 C C . ALA A 1 94 ? -40.906 -13.086 48.632 1.00 97.44 94 ALA A C 1
ATOM 742 O O . ALA A 1 94 ? -41.041 -12.715 49.804 1.00 97.44 94 ALA A O 1
ATOM 743 N N . PRO A 1 95 ? -41.776 -13.920 48.035 1.00 97.50 95 PRO A N 1
ATOM 744 C CA . PRO A 1 95 ? -43.017 -14.390 48.658 1.00 97.50 95 PRO A CA 1
ATOM 745 C C . PRO A 1 95 ? -42.825 -15.042 50.033 1.00 97.50 95 PRO A C 1
ATOM 747 O O . PRO A 1 95 ? -43.437 -14.603 51.004 1.00 97.50 95 PRO A O 1
ATOM 750 N N . ALA A 1 96 ? -41.892 -15.991 50.176 1.00 96.56 96 ALA A N 1
ATOM 751 C CA . ALA A 1 96 ? -41.615 -16.651 51.459 1.00 96.56 96 ALA A CA 1
ATOM 752 C C . ALA A 1 96 ? -41.100 -15.670 52.522 1.00 96.56 96 ALA A C 1
ATOM 754 O O . ALA A 1 96 ? -41.368 -15.807 53.713 1.00 96.56 96 ALA A O 1
ATOM 755 N N . ALA A 1 97 ? -40.377 -14.633 52.100 1.00 96.44 97 ALA A N 1
ATOM 756 C CA . ALA A 1 97 ? -39.874 -13.624 53.017 1.00 96.44 97 ALA A CA 1
ATOM 757 C C . ALA A 1 97 ? -40.992 -12.685 53.504 1.00 96.44 97 ALA A C 1
ATOM 759 O O . ALA A 1 97 ? -40.914 -12.207 54.638 1.00 96.44 97 ALA A O 1
ATOM 760 N N . LEU A 1 98 ? -42.008 -12.425 52.670 1.00 96.25 98 LEU A N 1
ATOM 761 C CA . LEU A 1 98 ? -43.229 -11.708 53.053 1.00 96.25 98 LEU A CA 1
ATOM 762 C C . LEU A 1 98 ? -44.149 -12.558 53.939 1.00 96.25 98 LEU A C 1
ATOM 764 O O . LEU A 1 98 ? -44.760 -12.006 54.850 1.00 96.25 98 LEU A O 1
ATOM 768 N N . GLN A 1 99 ? -44.227 -13.874 53.704 1.00 96.25 99 GLN A N 1
ATOM 769 C CA . GLN A 1 99 ? -44.930 -14.814 54.590 1.00 96.25 99 GLN A CA 1
ATOM 770 C C . GLN A 1 99 ? -44.324 -14.793 55.997 1.00 96.25 99 GLN A C 1
ATOM 772 O O . GLN A 1 99 ? -45.050 -14.663 56.978 1.00 96.25 99 GLN A O 1
ATOM 777 N N . ALA A 1 100 ? -42.991 -14.863 56.091 1.00 95.38 100 ALA A N 1
ATOM 778 C CA . ALA A 1 100 ? -42.286 -14.832 57.369 1.00 95.38 100 ALA A CA 1
ATOM 779 C C . ALA A 1 100 ? -42.423 -13.479 58.086 1.00 95.38 100 ALA A C 1
ATOM 781 O O . ALA A 1 100 ? -42.539 -13.423 59.307 1.00 95.38 100 ALA A O 1
ATOM 782 N N . SER A 1 101 ? -42.376 -12.372 57.338 1.00 94.81 101 SER A N 1
ATOM 783 C CA . SER A 1 101 ? -42.596 -11.039 57.893 1.00 94.81 101 SER A CA 1
ATOM 784 C C . SER A 1 101 ? -43.045 -10.059 56.799 1.00 94.81 101 SER A C 1
ATOM 786 O O . SER A 1 101 ? -42.299 -9.863 55.830 1.00 94.81 101 SER A O 1
ATOM 788 N N . PRO A 1 102 ? -44.239 -9.441 56.915 1.00 94.06 102 PRO A N 1
ATOM 789 C CA . PRO A 1 102 ? -44.891 -8.691 55.837 1.00 94.06 102 PRO A CA 1
ATOM 790 C C . PRO A 1 102 ? -44.319 -7.272 55.646 1.00 94.06 102 PRO A C 1
ATOM 792 O O . PRO A 1 102 ? -45.045 -6.273 55.669 1.00 94.06 102 PRO A O 1
ATOM 795 N N . HIS A 1 103 ? -43.005 -7.167 55.441 1.00 94.88 103 HIS A N 1
ATOM 796 C CA . HIS A 1 103 ? -42.295 -5.920 55.153 1.00 94.88 103 HIS A CA 1
ATOM 797 C C . HIS A 1 103 ? -41.304 -6.061 53.995 1.00 94.88 103 HIS A C 1
ATOM 799 O O . HIS A 1 103 ? -40.733 -7.125 53.740 1.00 94.88 103 HIS A O 1
ATOM 805 N N . HIS A 1 104 ? -41.068 -4.948 53.302 1.00 95.75 104 HIS A N 1
ATOM 806 C CA . HIS A 1 104 ? -40.111 -4.876 52.206 1.00 95.75 104 HIS A CA 1
ATOM 807 C C . HIS A 1 104 ? -38.698 -4.616 52.741 1.00 95.75 104 HIS A C 1
ATOM 809 O O . HIS A 1 104 ? -38.456 -3.667 53.498 1.00 95.75 104 HIS A O 1
ATOM 815 N N . ARG A 1 105 ? -37.743 -5.455 52.331 1.00 95.25 105 ARG A N 1
ATOM 816 C CA . ARG A 1 105 ? -36.360 -5.419 52.822 1.00 95.25 105 ARG A CA 1
ATOM 817 C C . ARG A 1 105 ? -35.481 -4.555 51.923 1.00 95.25 105 ARG A C 1
ATOM 819 O O . ARG A 1 105 ? -35.613 -4.587 50.704 1.00 95.25 105 ARG A O 1
ATOM 826 N N . TRP A 1 106 ? -34.560 -3.791 52.503 1.00 94.12 106 TRP A N 1
ATOM 827 C CA . TRP A 1 106 ? -33.707 -2.877 51.732 1.00 94.12 106 TRP A CA 1
ATOM 828 C C . TRP A 1 106 ? -32.809 -3.558 50.677 1.00 94.12 106 TRP A C 1
ATOM 830 O O . TRP A 1 106 ? -32.627 -2.946 49.624 1.00 94.12 106 TRP A O 1
ATOM 840 N N . PRO A 1 107 ? -32.322 -4.814 50.834 1.00 94.62 107 PRO A N 1
ATOM 841 C CA . PRO A 1 107 ? -31.527 -5.463 49.788 1.00 94.62 107 PRO A CA 1
ATOM 842 C C . PRO A 1 107 ? -32.318 -5.696 48.497 1.00 94.62 107 PRO A C 1
ATOM 844 O O . PRO A 1 107 ? -31.739 -5.779 47.418 1.00 94.62 107 PRO A O 1
ATOM 847 N N . TRP A 1 108 ? -33.653 -5.727 48.573 1.00 95.50 108 TRP A N 1
ATOM 848 C CA . TRP A 1 108 ? -34.524 -5.832 47.401 1.00 95.50 108 TRP A CA 1
ATOM 849 C C . TRP A 1 108 ? -34.564 -4.545 46.568 1.00 95.50 108 TRP A C 1
ATOM 851 O O . TRP A 1 108 ? -35.140 -4.537 45.482 1.00 95.50 108 TRP A O 1
ATOM 861 N N . LEU A 1 109 ? -33.902 -3.469 47.003 1.00 93.94 109 LEU A N 1
ATOM 862 C CA . LEU A 1 109 ? -33.664 -2.270 46.193 1.00 93.94 109 LEU A CA 1
ATOM 863 C C . LEU A 1 109 ? -32.384 -2.382 45.349 1.00 93.94 109 LEU A C 1
ATOM 865 O O . LEU A 1 109 ? -32.204 -1.601 44.423 1.00 93.94 109 LEU A O 1
ATOM 869 N N . ILE A 1 110 ? -31.507 -3.356 45.611 1.00 93.69 110 ILE A N 1
ATOM 870 C CA . ILE A 1 110 ? -30.221 -3.510 44.914 1.00 93.69 110 ILE A CA 1
ATOM 871 C C . ILE A 1 110 ? -30.439 -4.274 43.617 1.00 93.69 110 ILE A C 1
ATOM 873 O O . ILE A 1 110 ? -30.619 -5.491 43.617 1.00 93.69 110 ILE A O 1
ATOM 877 N N . ARG A 1 111 ? -30.500 -3.568 42.494 1.00 92.62 111 ARG A N 1
ATOM 878 C CA . ARG A 1 111 ? -30.961 -4.104 41.212 1.00 92.62 111 ARG A CA 1
ATOM 879 C C . ARG A 1 111 ? -30.201 -5.351 40.744 1.00 92.62 111 ARG A C 1
ATOM 881 O O . ARG A 1 111 ? -30.881 -6.294 40.352 1.00 92.62 111 ARG A O 1
ATOM 888 N N . PRO A 1 112 ? -28.855 -5.430 40.818 1.00 93.25 112 PRO A N 1
ATOM 889 C CA . PRO A 1 112 ? -28.140 -6.648 40.428 1.00 93.25 112 PRO A CA 1
ATOM 890 C C . PRO A 1 112 ? -28.461 -7.863 41.301 1.00 93.25 112 PRO A C 1
ATOM 892 O O . PRO A 1 112 ? -28.268 -8.985 40.852 1.00 93.25 112 PRO A O 1
ATOM 895 N N . LEU A 1 113 ? -28.960 -7.656 42.523 1.00 93.06 113 LEU A N 1
ATOM 896 C CA . LEU A 1 113 ? -29.386 -8.734 43.402 1.00 93.06 113 LEU A CA 1
ATOM 897 C C . LEU A 1 113 ? -30.804 -9.171 43.001 1.00 93.06 113 LEU A C 1
ATOM 899 O O . LEU A 1 113 ? -31.799 -8.574 43.414 1.00 93.06 113 LEU A O 1
ATOM 903 N N . GLY A 1 114 ? -30.886 -10.180 42.131 1.00 93.62 114 GLY A N 1
ATOM 904 C CA . GLY A 1 114 ? -32.141 -10.746 41.614 1.00 93.62 114 GLY A CA 1
ATOM 905 C C . GLY A 1 114 ? -32.858 -11.709 42.568 1.00 93.62 114 GLY A C 1
ATOM 906 O O . GLY A 1 114 ? -33.920 -12.226 42.237 1.00 93.62 114 GLY A O 1
ATOM 907 N N . PHE A 1 115 ? -32.307 -11.948 43.757 1.00 95.69 115 PHE A N 1
ATOM 908 C CA . PHE A 1 115 ? -32.821 -12.902 44.737 1.00 95.69 115 PHE A CA 1
ATOM 909 C C . PHE A 1 115 ? -32.842 -12.304 46.147 1.00 95.69 115 PHE A C 1
ATOM 911 O O . PHE A 1 115 ? -32.179 -11.311 46.449 1.00 95.69 115 PHE A O 1
ATOM 918 N N . CYS A 1 116 ? -33.620 -12.916 47.035 1.00 95.56 116 CYS A N 1
ATOM 919 C CA . CYS A 1 116 ? -33.608 -12.598 48.453 1.00 95.56 116 CYS A CA 1
ATOM 920 C C . CYS A 1 116 ? -32.482 -13.378 49.147 1.00 95.56 116 CYS A C 1
ATOM 922 O O . CYS A 1 116 ? -32.557 -14.606 49.195 1.00 95.56 116 CYS A O 1
ATOM 924 N N . PRO A 1 117 ? -31.484 -12.711 49.753 1.00 93.38 117 PRO A N 1
ATOM 925 C CA . PRO A 1 117 ? -30.358 -13.398 50.390 1.00 93.38 117 PRO A CA 1
ATOM 926 C C . PRO A 1 117 ? -30.769 -14.196 51.637 1.00 93.38 117 PRO A C 1
ATOM 928 O O . PRO A 1 117 ? -30.022 -15.043 52.100 1.00 93.38 117 PRO A O 1
ATOM 931 N N . PHE A 1 118 ? -31.965 -13.962 52.182 1.00 92.56 118 PHE A N 1
ATOM 932 C CA . PHE A 1 118 ? -32.446 -14.636 53.393 1.00 92.56 118 PHE A CA 1
ATOM 933 C C . PHE A 1 118 ? -33.221 -15.921 53.109 1.00 92.56 118 PHE A C 1
ATOM 935 O O . PHE A 1 118 ? -33.136 -16.872 53.876 1.00 92.56 118 PHE A O 1
ATOM 942 N N . THR A 1 119 ? -33.997 -15.941 52.024 1.00 95.44 119 THR A N 1
ATOM 943 C CA . THR A 1 119 ? -34.864 -17.076 51.665 1.00 95.44 119 THR A CA 1
ATOM 944 C C . THR A 1 119 ? -34.403 -17.802 50.411 1.00 95.44 119 THR A C 1
ATOM 946 O O . THR A 1 119 ? -34.971 -18.830 50.071 1.00 95.44 119 THR A O 1
ATOM 949 N N . TRP A 1 120 ? -33.405 -17.266 49.703 1.00 96.31 120 TRP A N 1
ATOM 950 C CA . TRP A 1 120 ? -32.904 -17.786 48.430 1.00 96.31 120 TRP A CA 1
ATOM 951 C C . TRP A 1 120 ? -33.960 -17.876 47.326 1.00 96.31 120 TRP A C 1
ATOM 953 O O . TRP A 1 120 ? -33.756 -18.564 46.336 1.00 96.31 120 TRP A O 1
ATOM 963 N N . GLN A 1 121 ? -35.078 -17.164 47.455 1.00 96.62 121 GLN A N 1
ATOM 964 C CA . GLN A 1 121 ? -36.076 -17.051 46.396 1.00 96.62 121 GLN A CA 1
ATOM 965 C C . GLN A 1 121 ? -35.711 -15.938 45.419 1.00 96.62 121 GLN A C 1
ATOM 967 O O . GLN A 1 121 ? -35.277 -14.862 45.846 1.00 96.62 121 GLN A O 1
ATOM 972 N N . ARG A 1 122 ? -35.942 -16.166 44.123 1.00 96.56 122 ARG A N 1
ATOM 973 C CA . ARG A 1 122 ? -35.857 -15.099 43.122 1.00 96.56 122 ARG A CA 1
ATOM 974 C C . ARG A 1 122 ? -36.918 -14.042 43.389 1.00 96.56 122 ARG A C 1
ATOM 976 O O . ARG A 1 122 ? -38.066 -14.364 43.708 1.00 96.56 122 ARG A O 1
ATOM 983 N N . LEU A 1 123 ? -36.515 -12.782 43.279 1.00 96.62 123 LEU A N 1
ATOM 984 C CA . LEU A 1 123 ? -37.407 -11.655 43.484 1.00 96.62 123 LEU A CA 1
ATOM 985 C C . LEU A 1 123 ? -38.357 -11.530 42.296 1.00 96.62 123 LEU A C 1
ATOM 987 O O . LEU A 1 123 ? -37.928 -11.598 41.147 1.00 96.62 123 LEU A O 1
ATOM 991 N N . ILE A 1 124 ? -39.630 -11.284 42.586 1.00 95.94 124 ILE A N 1
ATOM 992 C CA . ILE A 1 124 ? -40.620 -10.908 41.578 1.00 95.94 124 ILE A CA 1
ATOM 993 C C . ILE A 1 124 ? -40.825 -9.395 41.609 1.00 95.94 124 ILE A C 1
ATOM 995 O O . ILE A 1 124 ? -40.885 -8.789 42.681 1.00 95.94 124 ILE A O 1
ATOM 999 N N . ASP A 1 125 ? -40.920 -8.787 40.433 1.00 95.12 125 ASP A N 1
ATOM 1000 C CA . ASP A 1 125 ? -41.132 -7.350 40.225 1.00 95.12 125 ASP A CA 1
ATOM 1001 C C . ASP A 1 125 ? -42.462 -7.043 39.519 1.00 95.12 125 ASP A C 1
ATOM 1003 O O . ASP A 1 125 ? -42.842 -5.881 39.373 1.00 95.12 125 ASP A O 1
ATOM 1007 N N . ALA A 1 126 ? -43.202 -8.083 39.136 1.00 95.75 126 ALA A N 1
ATOM 1008 C CA . ALA A 1 126 ? -44.536 -8.022 38.567 1.00 95.75 126 ALA A CA 1
ATOM 1009 C C . ALA A 1 126 ? -45.483 -8.956 39.327 1.00 95.75 126 ALA A C 1
ATOM 1011 O O . ALA A 1 126 ? -45.096 -10.014 39.822 1.00 95.75 126 ALA A O 1
ATOM 1012 N N . CYS A 1 127 ? -46.750 -8.560 39.421 1.00 96.25 127 CYS A N 1
ATOM 1013 C CA . CYS A 1 127 ? -47.775 -9.389 40.042 1.00 96.25 127 CYS A CA 1
ATOM 1014 C C . CYS A 1 127 ? -48.043 -10.651 39.196 1.00 96.25 127 CYS A C 1
ATOM 1016 O O . CYS A 1 127 ? -48.368 -10.503 38.020 1.00 96.25 127 CYS A O 1
ATOM 1018 N N . PRO A 1 128 ? -48.020 -11.871 39.761 1.00 96.38 128 PRO A N 1
ATOM 1019 C CA . PRO A 1 128 ? -48.352 -13.085 39.008 1.00 96.38 128 PRO A CA 1
ATOM 1020 C C . PRO A 1 128 ? -49.795 -13.108 38.481 1.00 96.38 128 PRO A C 1
ATOM 1022 O O . PRO A 1 128 ? -50.044 -13.639 37.403 1.00 96.38 128 PRO A O 1
ATOM 1025 N N . GLY A 1 129 ? -50.734 -12.488 39.207 1.00 96.38 129 GLY A N 1
ATOM 1026 C CA . GLY A 1 129 ? -52.144 -12.423 38.815 1.00 96.38 129 GLY A CA 1
ATOM 1027 C C . GLY A 1 129 ? -52.406 -11.507 37.615 1.00 96.38 129 GLY A C 1
ATOM 1028 O O . GLY A 1 129 ? -53.037 -11.921 36.649 1.00 96.38 129 GLY A O 1
ATOM 1029 N N . CYS A 1 130 ? -51.914 -10.261 37.647 1.00 96.75 130 CYS A N 1
ATOM 1030 C CA . CYS A 1 130 ? -52.227 -9.258 36.612 1.00 96.75 130 CYS A CA 1
ATOM 1031 C C . CYS A 1 130 ? -51.032 -8.775 35.775 1.00 96.75 130 CYS A C 1
ATOM 1033 O O . CYS A 1 130 ? -51.207 -7.923 34.907 1.00 96.75 130 CYS A O 1
ATOM 1035 N N . ARG A 1 131 ? -49.820 -9.277 36.039 1.00 96.56 131 ARG A N 1
ATOM 1036 C CA . ARG A 1 131 ? -48.544 -8.954 35.363 1.00 96.56 131 ARG A CA 1
ATOM 1037 C C . ARG A 1 131 ? -48.103 -7.490 35.411 1.00 96.56 131 ARG A C 1
ATOM 1039 O O . ARG A 1 131 ? -47.090 -7.137 34.816 1.00 96.56 131 ARG A O 1
ATOM 1046 N N . LYS A 1 132 ? -48.820 -6.626 36.129 1.00 94.81 132 LYS A N 1
ATOM 1047 C CA . LYS A 1 132 ? -48.406 -5.234 36.329 1.00 94.81 132 LYS A CA 1
ATOM 1048 C C . LYS A 1 132 ? -47.201 -5.170 37.262 1.00 94.81 132 LYS A C 1
ATOM 1050 O O . LYS A 1 132 ? -47.159 -5.891 38.263 1.00 94.81 132 LYS A O 1
ATOM 1055 N N . SER A 1 133 ? -46.264 -4.277 36.946 1.00 94.31 133 SER A N 1
ATOM 1056 C CA . SER A 1 133 ? -45.102 -4.000 37.789 1.00 94.31 133 SER A CA 1
ATOM 1057 C C . SER A 1 133 ? -45.536 -3.580 39.188 1.00 94.31 133 SER A C 1
ATOM 1059 O O . SER A 1 133 ? -46.449 -2.767 39.365 1.00 94.31 133 SER A O 1
ATOM 1061 N N . LEU A 1 134 ? -44.870 -4.142 40.184 1.00 93.56 134 LEU A N 1
ATOM 1062 C CA . LEU A 1 134 ? -45.095 -3.841 41.583 1.00 93.56 134 LEU A CA 1
ATOM 1063 C C . LEU A 1 134 ? -44.489 -2.470 41.900 1.00 93.56 134 LEU A C 1
ATOM 1065 O O . LEU A 1 134 ? -43.385 -2.143 41.460 1.00 93.56 134 LEU A O 1
ATOM 1069 N N . LYS A 1 135 ? -45.213 -1.658 42.669 1.00 90.00 135 LYS A N 1
ATOM 1070 C CA . LYS A 1 135 ? -44.792 -0.311 43.070 1.00 90.00 135 LYS A CA 1
ATOM 1071 C C . LYS A 1 135 ? -44.669 -0.222 44.579 1.00 90.00 135 LYS A C 1
ATOM 1073 O O . LYS A 1 135 ? -45.396 -0.882 45.313 1.00 90.00 135 LYS A O 1
ATOM 1078 N N . LEU A 1 136 ? -43.728 0.603 45.022 1.00 84.56 136 LEU A N 1
ATOM 1079 C CA . LEU A 1 136 ? -43.481 0.879 46.432 1.00 84.56 136 LEU A CA 1
ATOM 1080 C C . LEU A 1 136 ? -44.247 2.148 46.834 1.00 84.56 136 LEU A C 1
ATOM 1082 O O . LEU A 1 136 ? -43.633 3.142 47.204 1.00 84.56 136 LEU A O 1
ATOM 1086 N N . ASP A 1 137 ? -45.571 2.161 46.666 1.00 76.38 137 ASP A N 1
ATOM 1087 C CA . ASP A 1 137 ? -46.418 3.353 46.838 1.00 76.38 137 ASP A CA 1
ATOM 1088 C C . ASP A 1 137 ? -47.320 3.285 48.080 1.00 76.38 137 ASP A C 1
ATOM 1090 O O . ASP A 1 137 ? -47.333 4.218 48.883 1.00 76.38 137 ASP A O 1
ATOM 1094 N N . LEU A 1 138 ? -48.041 2.182 48.286 1.00 71.94 138 LEU A N 1
ATOM 1095 C CA . LEU A 1 138 ? -49.036 2.031 49.349 1.00 71.94 138 LEU A CA 1
ATOM 1096 C C . LEU A 1 138 ? -48.923 0.666 50.041 1.00 71.94 138 LEU A C 1
ATOM 1098 O O . LEU A 1 138 ? -48.596 -0.343 49.424 1.00 71.94 138 LEU A O 1
ATOM 1102 N N . ALA A 1 139 ? -49.234 0.611 51.337 1.00 76.38 139 ALA A N 1
ATOM 1103 C CA . ALA A 1 139 ? -49.413 -0.652 52.057 1.00 76.38 139 ALA A CA 1
ATOM 1104 C C . ALA A 1 139 ? -50.873 -1.165 51.941 1.00 76.38 139 ALA A C 1
ATOM 1106 O O . ALA A 1 139 ? -51.741 -0.412 51.492 1.00 76.38 139 ALA A O 1
ATOM 1107 N N . PRO A 1 140 ? -51.151 -2.453 52.230 1.00 86.69 140 PRO A N 1
ATOM 1108 C CA . PRO A 1 140 ? -50.183 -3.497 52.586 1.00 86.69 140 PRO A CA 1
ATOM 1109 C C . PRO A 1 140 ? -49.234 -3.830 51.425 1.00 86.69 140 PRO A C 1
ATOM 1111 O O . PRO A 1 140 ? -49.652 -3.882 50.274 1.00 86.69 140 PRO A O 1
ATOM 1114 N N . LEU A 1 141 ? -47.942 -4.013 51.713 1.00 89.06 141 LEU A N 1
ATOM 1115 C CA . LEU A 1 141 ? -46.909 -4.264 50.687 1.00 89.06 141 LEU A CA 1
ATOM 1116 C C . LEU A 1 141 ? -46.948 -5.692 50.129 1.00 89.06 141 LEU A C 1
ATOM 1118 O O . LEU A 1 141 ? -46.261 -6.000 49.161 1.00 89.06 141 LEU A O 1
ATOM 1122 N N . TYR A 1 142 ? -47.734 -6.561 50.759 1.00 92.69 142 TYR A N 1
ATOM 1123 C CA . TYR A 1 142 ? -47.941 -7.937 50.341 1.00 92.69 142 TYR A CA 1
ATOM 1124 C C . TYR A 1 142 ? -49.135 -8.102 49.392 1.00 92.69 142 TYR A C 1
ATOM 1126 O O . TYR A 1 142 ? -49.398 -9.218 48.985 1.00 92.69 142 TYR A O 1
ATOM 1134 N N . GLU A 1 143 ? -49.827 -7.035 48.985 1.00 94.75 143 GLU A N 1
ATOM 1135 C CA . GLU A 1 143 ? -50.942 -7.125 48.030 1.00 94.75 143 GLU A CA 1
ATOM 1136 C C . GLU A 1 143 ? -50.672 -6.316 46.763 1.00 94.75 143 GLU A C 1
ATOM 1138 O O . GLU A 1 143 ? -50.189 -5.177 46.802 1.00 94.75 143 GLU A O 1
ATOM 1143 N N . CYS A 1 144 ? -51.054 -6.873 45.616 1.00 94.56 144 CYS A N 1
ATOM 1144 C CA . CYS A 1 144 ? -51.027 -6.150 44.356 1.00 94.56 144 CYS A CA 1
ATOM 1145 C C . CYS A 1 144 ? -52.080 -5.036 44.336 1.00 94.56 144 CYS A C 1
ATOM 1147 O O . CYS A 1 144 ? -53.280 -5.294 44.328 1.00 94.56 144 CYS A O 1
ATOM 1149 N N . LYS A 1 145 ? -51.644 -3.786 44.161 1.00 91.31 145 LYS A N 1
ATOM 1150 C CA . LYS A 1 145 ? -52.541 -2.614 44.102 1.00 91.31 145 LYS A CA 1
ATOM 1151 C C . LYS A 1 145 ? -53.484 -2.567 42.912 1.00 91.31 145 LYS A C 1
ATOM 1153 O O . LYS A 1 145 ? -54.416 -1.778 42.903 1.00 91.31 145 LYS A O 1
ATOM 1158 N N . SER A 1 146 ? -53.235 -3.386 41.898 1.00 93.62 146 SER A N 1
ATOM 1159 C CA . SER A 1 146 ? -54.072 -3.417 40.702 1.00 93.62 146 SER A CA 1
ATOM 1160 C C . SER A 1 146 ? -55.152 -4.490 40.718 1.00 93.62 146 SER A C 1
ATOM 1162 O O . SER A 1 146 ? -56.163 -4.300 40.057 1.00 93.62 146 SER A O 1
ATOM 1164 N N . CYS A 1 147 ? -54.927 -5.622 41.387 1.00 95.88 147 CYS A N 1
ATOM 1165 C CA . CYS A 1 147 ? -55.852 -6.763 41.337 1.00 95.88 147 CYS A CA 1
ATOM 1166 C C . CYS A 1 147 ? -56.106 -7.431 42.694 1.00 95.88 147 CYS A C 1
ATOM 1168 O O . CYS A 1 147 ? -56.834 -8.411 42.745 1.00 95.88 147 CYS A O 1
ATOM 1170 N N . GLY A 1 148 ? -55.492 -6.944 43.775 1.00 95.19 148 GLY A N 1
ATOM 1171 C CA . GLY A 1 148 ? -55.649 -7.498 45.121 1.00 95.19 148 GLY A CA 1
ATOM 1172 C C . GLY A 1 148 ? -54.898 -8.807 45.382 1.00 95.19 148 GLY A C 1
ATOM 1173 O O . GLY A 1 148 ? -54.927 -9.282 46.506 1.00 95.19 148 GLY A O 1
ATOM 1174 N N . PHE A 1 149 ? -54.206 -9.381 44.389 1.00 96.88 149 PHE A N 1
ATOM 1175 C CA . PHE A 1 149 ? -53.468 -10.639 44.557 1.00 96.88 149 PHE A CA 1
ATOM 1176 C C . PHE A 1 149 ? -52.479 -10.580 45.732 1.00 96.88 149 PHE A C 1
ATOM 1178 O O . PHE A 1 149 ? -51.649 -9.663 45.785 1.00 96.88 149 PHE A O 1
ATOM 1185 N N . ASP A 1 150 ? -52.530 -11.578 46.615 1.00 97.38 150 ASP A N 1
ATOM 1186 C CA . ASP A 1 150 ? -51.624 -11.711 47.753 1.00 97.38 150 ASP A CA 1
ATOM 1187 C C . ASP A 1 150 ? -50.254 -12.243 47.305 1.00 97.38 150 ASP A C 1
ATOM 1189 O O . ASP A 1 150 ? -50.065 -13.408 46.961 1.00 97.38 150 ASP A O 1
ATOM 1193 N N . LEU A 1 151 ? -49.251 -11.371 47.327 1.00 96.81 151 LEU A N 1
ATOM 1194 C CA . LEU A 1 151 ? -47.869 -11.659 46.951 1.00 96.81 151 LEU A CA 1
ATOM 1195 C C . LEU A 1 151 ? -47.195 -12.672 47.884 1.00 96.81 151 LEU A C 1
ATOM 1197 O O . LEU A 1 151 ? -46.134 -13.184 47.530 1.00 96.81 151 LEU A O 1
ATOM 1201 N N . ARG A 1 152 ? -47.777 -12.978 49.050 1.00 97.31 152 ARG A N 1
ATOM 1202 C CA . ARG A 1 152 ? -47.322 -14.079 49.912 1.00 97.31 152 ARG A CA 1
ATOM 1203 C C . ARG A 1 152 ? -47.613 -15.435 49.287 1.00 97.31 152 ARG A C 1
ATOM 1205 O O . ARG A 1 152 ? -46.853 -16.363 49.523 1.00 97.31 152 ARG A O 1
ATOM 1212 N N . GLU A 1 153 ? -48.664 -15.554 48.485 1.00 97.12 153 GLU A N 1
ATOM 1213 C CA . GLU A 1 153 ? -49.072 -16.809 47.836 1.00 97.12 153 GLU A CA 1
ATOM 1214 C C . GLU A 1 153 ? -48.384 -17.024 46.481 1.00 97.12 153 GLU A C 1
ATOM 1216 O O . GLU A 1 153 ? -48.518 -18.076 45.858 1.00 97.12 153 GLU A O 1
ATOM 1221 N N . ALA A 1 154 ? -47.620 -16.035 46.009 1.00 96.88 154 ALA A N 1
ATOM 1222 C CA . ALA A 1 154 ? -46.888 -16.143 44.759 1.00 96.88 154 ALA A CA 1
ATOM 1223 C C . ALA A 1 154 ? -45.845 -17.274 44.806 1.00 96.88 154 ALA A C 1
ATOM 1225 O O . ALA A 1 154 ? -45.029 -17.366 45.724 1.00 96.88 154 ALA A O 1
ATOM 1226 N N . VAL A 1 155 ? -45.817 -18.087 43.751 1.00 94.75 155 VAL A N 1
ATOM 1227 C CA . VAL A 1 155 ? -44.785 -19.107 43.542 1.00 94.75 155 VAL A CA 1
ATOM 1228 C C . VAL A 1 155 ? -43.645 -18.498 42.728 1.00 94.75 155 VAL A C 1
ATOM 1230 O O . VAL A 1 155 ? -43.869 -17.900 41.677 1.00 94.75 155 VAL A O 1
ATOM 1233 N N . THR A 1 156 ? -42.413 -18.653 43.207 1.00 95.31 156 THR A N 1
ATOM 1234 C CA . THR A 1 156 ? -41.193 -18.227 42.509 1.00 95.31 156 THR A CA 1
ATOM 1235 C C . THR A 1 156 ? -40.131 -19.312 42.619 1.00 95.31 156 THR A C 1
ATOM 1237 O O . THR A 1 156 ? -40.120 -20.086 43.578 1.00 95.31 156 THR A O 1
ATOM 1240 N N . SER A 1 157 ? -39.231 -19.375 41.642 1.00 95.06 157 SER A N 1
ATOM 1241 C CA . SER A 1 157 ? -38.108 -20.309 41.681 1.00 95.06 157 SER A CA 1
ATOM 1242 C C . SER A 1 157 ? -37.120 -19.936 42.785 1.00 95.06 157 SER A C 1
ATOM 1244 O O . SER A 1 157 ? -36.847 -18.755 43.025 1.00 95.06 157 SER A O 1
ATOM 1246 N N . GLU A 1 158 ? -36.518 -20.945 43.400 1.00 96.12 158 GLU A N 1
ATOM 1247 C CA . GLU A 1 158 ? -35.372 -20.752 44.278 1.00 96.12 158 GLU A CA 1
ATOM 1248 C C . GLU A 1 158 ? -34.065 -20.672 43.489 1.00 96.12 158 GLU A C 1
ATOM 1250 O O . GLU A 1 158 ? -33.907 -21.269 42.425 1.00 96.12 158 GLU A O 1
ATOM 1255 N N . VAL A 1 159 ? -33.097 -19.971 44.066 1.00 96.31 159 VAL A N 1
ATOM 1256 C CA . VAL A 1 159 ? -31.703 -20.002 43.650 1.00 96.31 159 VAL A CA 1
ATOM 1257 C C . VAL A 1 159 ? -31.162 -21.425 43.864 1.00 96.31 159 VAL A C 1
ATOM 1259 O O . VAL A 1 159 ? -31.289 -21.962 44.980 1.00 96.31 159 VAL A O 1
ATOM 1262 N N . PRO A 1 160 ? -30.539 -22.039 42.841 1.00 97.38 160 PRO A N 1
ATOM 1263 C CA . PRO A 1 160 ? -29.914 -23.353 42.950 1.00 97.38 160 PRO A CA 1
ATOM 1264 C C . PRO A 1 160 ? -28.941 -23.443 44.130 1.00 97.38 160 PRO A C 1
ATOM 1266 O O . PRO A 1 160 ? -28.150 -22.530 44.367 1.00 97.38 160 PRO A O 1
ATOM 1269 N N . LYS A 1 161 ? -28.989 -24.548 44.888 1.00 96.06 161 LYS A N 1
ATOM 1270 C CA . LYS A 1 161 ? -28.200 -24.716 46.125 1.00 96.06 161 LYS A CA 1
ATOM 1271 C C . LYS A 1 161 ? -26.693 -24.548 45.906 1.00 96.06 161 LYS A C 1
ATOM 1273 O O . LYS A 1 161 ? -26.040 -23.942 46.747 1.00 96.06 161 LYS A O 1
ATOM 1278 N N . ASN A 1 162 ? -26.172 -25.018 44.774 1.00 96.00 162 ASN A N 1
ATOM 1279 C CA . ASN A 1 162 ? -24.758 -24.921 44.400 1.00 96.00 162 ASN A CA 1
ATOM 1280 C C . ASN A 1 162 ? -24.268 -23.481 44.168 1.00 96.00 162 ASN A C 1
ATOM 1282 O O . ASN A 1 162 ? -23.069 -23.248 44.217 1.00 96.00 162 ASN A O 1
ATOM 1286 N N . LEU A 1 163 ? -25.165 -22.516 43.931 1.00 95.81 163 LEU A N 1
ATOM 1287 C CA . LEU A 1 163 ? -24.796 -21.105 43.761 1.00 95.81 163 LEU A CA 1
ATOM 1288 C C . LEU A 1 163 ? -24.876 -20.308 45.072 1.00 95.81 163 LEU A C 1
ATOM 1290 O O . LEU A 1 163 ? -24.315 -19.217 45.167 1.00 95.81 163 LEU A O 1
ATOM 1294 N N . ARG A 1 164 ? -25.580 -20.824 46.091 1.00 94.94 164 ARG A N 1
ATOM 1295 C CA . ARG A 1 164 ? -25.918 -20.062 47.308 1.00 94.94 164 ARG A CA 1
ATOM 1296 C C . ARG A 1 164 ? -24.688 -19.625 48.094 1.00 94.94 164 ARG A C 1
ATOM 1298 O O . ARG A 1 164 ? -24.690 -18.519 48.612 1.00 94.94 164 ARG A O 1
ATOM 1305 N N . GLU A 1 165 ? -23.645 -20.447 48.158 1.00 92.75 165 GLU A N 1
ATOM 1306 C CA . GLU A 1 165 ? -22.416 -20.109 48.886 1.00 92.75 165 GLU A CA 1
ATOM 1307 C C . GLU A 1 165 ? -21.703 -18.897 48.268 1.00 92.75 165 GLU A C 1
ATOM 1309 O O . GLU A 1 165 ? -21.503 -17.884 48.935 1.00 92.75 165 GLU A O 1
ATOM 1314 N N . GLY A 1 166 ? -21.403 -18.939 46.967 1.00 92.88 166 GLY A N 1
ATOM 1315 C CA . GLY A 1 166 ? -20.760 -17.811 46.293 1.00 92.88 166 GLY A CA 1
ATOM 1316 C C . GLY A 1 166 ? -21.632 -16.551 46.303 1.00 92.88 166 GLY A C 1
ATOM 1317 O O . GLY A 1 166 ? -21.138 -15.449 46.530 1.00 92.88 166 GLY A O 1
ATOM 1318 N N . LEU A 1 167 ? -22.951 -16.695 46.153 1.00 94.19 167 LEU A N 1
ATOM 1319 C CA . LEU A 1 167 ? -23.887 -15.574 46.242 1.00 94.19 167 LEU A CA 1
ATOM 1320 C C . LEU A 1 167 ? -24.015 -15.013 47.664 1.00 94.19 167 LEU A C 1
ATOM 1322 O O . LEU A 1 167 ? -24.236 -13.810 47.822 1.00 94.19 167 LEU A O 1
ATOM 1326 N N . ALA A 1 168 ? -23.856 -15.848 48.694 1.00 92.44 168 ALA A N 1
ATOM 1327 C CA . ALA A 1 168 ? -23.769 -15.398 50.078 1.00 92.44 168 ALA A CA 1
ATOM 1328 C C . ALA A 1 168 ? -22.532 -14.518 50.264 1.00 92.44 168 ALA A C 1
ATOM 1330 O O . ALA A 1 168 ? -22.657 -13.416 50.799 1.00 92.44 168 ALA A O 1
ATOM 1331 N N . THR A 1 169 ? -21.379 -14.948 49.736 1.00 92.06 169 THR A N 1
ATOM 1332 C CA . THR A 1 169 ? -20.145 -14.150 49.704 1.00 92.06 169 THR A CA 1
ATOM 1333 C C . THR A 1 169 ? -20.371 -12.817 48.994 1.00 92.06 169 THR A C 1
ATOM 1335 O O . THR A 1 169 ? -20.083 -11.771 49.575 1.00 92.06 169 THR A O 1
ATOM 1338 N N . VAL A 1 170 ? -20.988 -12.809 47.804 1.00 93.69 170 VAL A N 1
ATOM 1339 C CA . VAL A 1 170 ? -21.349 -11.565 47.092 1.00 93.69 170 VAL A CA 1
ATOM 1340 C C . VAL A 1 170 ? -22.224 -10.654 47.965 1.00 93.69 170 VAL A C 1
ATOM 1342 O O . VAL A 1 170 ? -21.965 -9.454 48.065 1.00 93.69 170 VAL A O 1
ATOM 1345 N N . ALA A 1 171 ? -23.241 -11.206 48.634 1.00 92.38 171 ALA A N 1
ATOM 1346 C CA . ALA A 1 171 ? -24.145 -10.438 49.486 1.00 92.38 171 ALA A CA 1
ATOM 1347 C C . ALA A 1 171 ? -23.447 -9.851 50.728 1.00 92.38 171 ALA A C 1
ATOM 1349 O O . ALA A 1 171 ? -23.817 -8.759 51.172 1.00 92.38 171 ALA A O 1
ATOM 1350 N N . THR A 1 172 ? -22.419 -10.513 51.275 1.00 91.56 172 THR A N 1
ATOM 1351 C CA . THR A 1 172 ? -21.695 -10.026 52.468 1.00 91.56 172 THR A CA 1
ATOM 1352 C C . THR A 1 172 ? -21.021 -8.671 52.267 1.00 91.56 172 THR A C 1
ATOM 1354 O O . THR A 1 172 ? -20.926 -7.895 53.220 1.00 91.56 172 THR A O 1
ATOM 1357 N N . PHE A 1 173 ? -20.630 -8.348 51.029 1.00 91.19 173 PHE A N 1
ATOM 1358 C CA . PHE A 1 173 ? -20.004 -7.071 50.687 1.00 91.19 173 PHE A CA 1
ATOM 1359 C C . PHE A 1 173 ? -20.945 -5.869 50.849 1.00 91.19 173 PHE A C 1
ATOM 13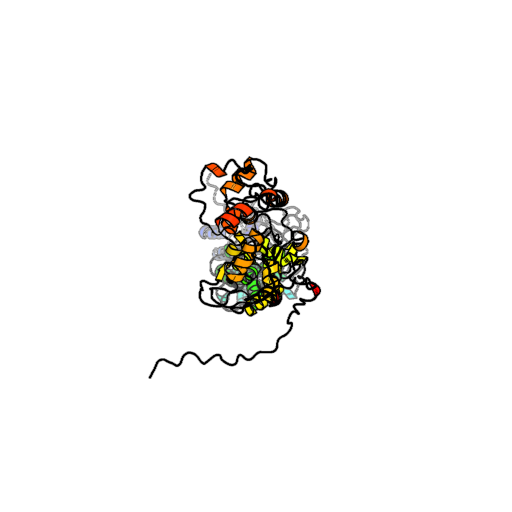61 O O . PHE A 1 173 ? -20.483 -4.737 50.980 1.00 91.19 173 PHE A O 1
ATOM 1368 N N . ILE A 1 174 ? -22.259 -6.099 50.899 1.00 89.56 174 ILE A N 1
ATOM 1369 C CA . ILE A 1 174 ? -23.260 -5.044 51.097 1.00 89.56 174 ILE A CA 1
ATOM 1370 C C . ILE A 1 174 ? -23.989 -5.212 52.441 1.00 89.56 174 ILE A C 1
ATOM 1372 O O . ILE A 1 174 ? -24.301 -4.232 53.122 1.00 89.56 174 ILE A O 1
ATOM 1376 N N . LEU A 1 175 ? -24.249 -6.451 52.869 1.00 85.88 175 LEU A N 1
ATOM 1377 C CA . LEU A 1 175 ? -24.980 -6.754 54.100 1.00 85.88 175 LEU A CA 1
ATOM 1378 C C . LEU A 1 175 ? -24.046 -6.770 55.321 1.00 85.88 175 LEU A C 1
ATOM 1380 O O . LEU A 1 175 ? -23.542 -7.819 55.718 1.00 85.88 175 LEU A O 1
ATOM 1384 N N . LYS A 1 176 ? -23.892 -5.617 55.989 1.00 74.50 176 LYS A N 1
ATOM 1385 C CA . LYS A 1 176 ? -23.043 -5.434 57.196 1.00 74.50 176 LYS A CA 1
ATOM 1386 C C . LYS A 1 176 ? -23.255 -6.469 58.313 1.00 74.50 176 LYS A C 1
ATOM 1388 O O . LYS A 1 176 ? -22.357 -6.749 59.100 1.00 74.50 176 LYS A O 1
ATOM 1393 N N . GLN A 1 177 ? -24.468 -6.999 58.434 1.00 69.81 177 GLN A N 1
ATOM 1394 C CA . GLN A 1 177 ? -24.814 -8.005 59.443 1.00 69.81 177 GLN A CA 1
ATOM 1395 C C . GLN A 1 177 ? -24.195 -9.381 59.157 1.00 69.81 177 GLN A C 1
ATOM 1397 O O . GLN A 1 177 ? -23.937 -10.127 60.094 1.00 69.81 177 GLN A O 1
ATOM 1402 N N . TRP A 1 178 ? -23.919 -9.713 57.893 1.00 61.69 178 TRP A N 1
ATOM 1403 C CA . TRP A 1 178 ? -23.329 -11.002 57.514 1.00 61.69 178 TRP A CA 1
ATOM 1404 C C . TRP A 1 178 ? -21.805 -10.997 57.652 1.00 61.69 178 TRP A C 1
ATOM 1406 O O . TRP A 1 178 ? -21.205 -12.034 57.910 1.00 61.69 178 TRP A O 1
ATOM 1416 N N . THR A 1 179 ? -21.185 -9.818 57.597 1.00 60.41 179 THR A N 1
ATOM 1417 C CA . THR A 1 179 ? -19.749 -9.634 57.849 1.00 60.41 179 THR A CA 1
ATOM 1418 C C . THR A 1 179 ? -19.370 -9.904 59.310 1.00 60.41 179 THR A C 1
ATOM 1420 O O . THR A 1 179 ? -18.255 -10.330 59.588 1.00 60.41 179 THR A O 1
ATOM 1423 N N . ARG A 1 180 ? -20.293 -9.706 60.264 1.00 56.03 180 ARG A N 1
ATOM 1424 C CA . ARG A 1 180 ? -20.028 -9.890 61.707 1.00 56.03 180 ARG A CA 1
ATOM 1425 C C . ARG A 1 180 ? -19.959 -11.347 62.160 1.00 56.03 180 ARG A C 1
ATOM 1427 O O . ARG A 1 180 ? -19.417 -11.606 63.226 1.00 56.03 180 ARG A O 1
ATOM 1434 N N . VAL A 1 181 ? -20.515 -12.274 61.384 1.00 54.75 181 VAL A N 1
ATOM 1435 C CA . VAL A 1 181 ? -20.625 -13.690 61.775 1.00 54.75 181 VAL A CA 1
ATOM 1436 C C . VAL A 1 181 ? -19.420 -14.510 61.270 1.00 54.75 181 VAL A C 1
ATOM 1438 O O . VAL A 1 181 ? -19.338 -15.701 61.530 1.00 54.75 181 VAL A O 1
ATOM 1441 N N . GLY A 1 182 ? -18.457 -13.887 60.571 1.00 55.84 182 GLY A N 1
ATOM 1442 C CA . GLY A 1 182 ? -17.217 -14.548 60.132 1.00 55.84 182 GLY A CA 1
ATOM 1443 C C . GLY A 1 182 ? -17.424 -15.711 59.154 1.00 55.84 182 GLY A C 1
ATOM 1444 O O . GLY A 1 182 ? -16.542 -16.546 59.008 1.00 55.84 182 GLY A O 1
ATOM 1445 N N . VAL A 1 183 ? -18.595 -15.786 58.511 1.00 55.56 183 VAL A N 1
ATOM 1446 C CA . VAL A 1 183 ? -19.040 -16.982 57.771 1.00 55.56 183 VAL A CA 1
ATOM 1447 C C . VAL A 1 183 ? -18.297 -17.160 56.443 1.00 55.56 183 VAL A C 1
ATOM 1449 O O . VAL A 1 183 ? -18.214 -18.277 55.948 1.00 55.56 183 VAL A O 1
ATOM 1452 N N . TYR A 1 184 ? -17.728 -16.093 55.875 1.00 62.84 184 TYR A N 1
ATOM 1453 C CA . TYR A 1 184 ? -17.099 -16.129 54.553 1.00 62.84 184 TYR A CA 1
ATOM 1454 C C . TYR A 1 184 ? -15.776 -15.355 54.546 1.00 62.84 184 TYR A C 1
ATOM 1456 O O . TYR A 1 184 ? -15.687 -14.271 55.128 1.00 62.84 184 TYR A O 1
ATOM 1464 N N . ASP A 1 185 ? -14.750 -15.905 53.886 1.00 66.56 185 ASP A N 1
ATOM 1465 C CA . ASP A 1 185 ? -13.443 -15.254 53.746 1.00 66.56 185 ASP A CA 1
ATOM 1466 C C . ASP A 1 185 ? -13.524 -14.099 52.738 1.00 66.56 185 ASP A C 1
A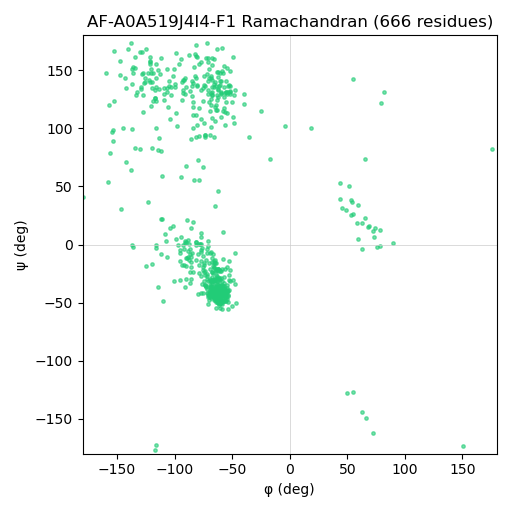TOM 1468 O O . ASP A 1 185 ? -13.396 -14.267 51.525 1.00 66.56 185 ASP A O 1
ATOM 1472 N N . THR A 1 186 ? -13.753 -12.892 53.251 1.00 72.44 186 THR A N 1
ATOM 1473 C CA . THR A 1 186 ? -13.815 -11.666 52.448 1.00 72.44 186 THR A CA 1
ATOM 1474 C C . THR A 1 186 ? -12.439 -11.033 52.223 1.00 72.44 186 THR A C 1
ATOM 1476 O O . THR A 1 186 ? -12.370 -9.860 51.850 1.00 72.44 186 THR A O 1
ATOM 1479 N N . ARG A 1 187 ? -11.327 -11.739 52.488 1.00 79.75 187 ARG A N 1
ATOM 1480 C CA . ARG A 1 187 ? -9.984 -11.196 52.240 1.00 79.75 187 ARG A CA 1
ATOM 1481 C C . ARG A 1 187 ? -9.745 -11.081 50.738 1.00 79.75 187 ARG A C 1
ATOM 1483 O O . ARG A 1 187 ? -9.689 -12.073 50.018 1.00 79.75 187 ARG A O 1
ATOM 1490 N N . LEU A 1 188 ? -9.602 -9.845 50.272 1.00 84.75 188 LEU A N 1
ATOM 1491 C CA . LEU A 1 188 ? -9.341 -9.537 48.871 1.00 84.75 188 LEU A CA 1
ATOM 1492 C C . LEU A 1 188 ? -7.833 -9.461 48.601 1.00 84.75 188 LEU A C 1
ATOM 1494 O O . LEU A 1 188 ? -7.090 -8.950 49.444 1.00 84.75 188 LEU A O 1
ATOM 1498 N N . PRO A 1 189 ? -7.360 -9.926 47.434 1.00 82.31 189 PRO A N 1
ATOM 1499 C CA . PRO A 1 189 ? -5.939 -9.925 47.129 1.00 82.31 189 PRO A CA 1
ATOM 1500 C C . PRO A 1 189 ? -5.422 -8.522 46.774 1.00 82.31 189 PRO A C 1
ATOM 1502 O O . PRO A 1 189 ? -5.993 -7.804 45.951 1.00 82.31 189 PRO A O 1
ATOM 1505 N N . GLY A 1 190 ? -4.275 -8.162 47.358 1.00 84.38 190 GLY A N 1
ATOM 1506 C CA . GLY A 1 190 ? -3.446 -7.037 46.925 1.00 84.38 190 GLY A CA 1
ATOM 1507 C C . GLY A 1 190 ? -4.193 -5.692 46.843 1.00 84.38 190 GLY A C 1
ATOM 1508 O O . GLY A 1 190 ? -4.815 -5.286 47.826 1.00 84.38 190 GLY A O 1
ATOM 1509 N N . PRO A 1 191 ? -4.147 -4.980 45.698 1.00 87.38 191 PRO A N 1
ATOM 1510 C CA . PRO A 1 191 ? -4.766 -3.658 45.545 1.00 87.38 191 PRO A CA 1
ATOM 1511 C C . PRO A 1 191 ? -6.282 -3.623 45.803 1.00 87.38 191 PRO A C 1
ATOM 1513 O O . PRO A 1 191 ? -6.828 -2.565 46.107 1.00 87.38 191 PRO A O 1
ATOM 1516 N N . LEU A 1 192 ? -6.975 -4.765 45.717 1.00 90.69 192 LEU A N 1
ATOM 1517 C CA . LEU A 1 192 ? -8.421 -4.846 45.947 1.00 90.69 192 LEU A CA 1
ATOM 1518 C C . LEU A 1 192 ? -8.809 -4.619 47.413 1.00 90.69 192 LEU A C 1
ATOM 1520 O O . LEU A 1 192 ? -9.940 -4.224 47.681 1.00 90.69 192 LEU A O 1
ATOM 1524 N N . ALA A 1 193 ? -7.879 -4.808 48.355 1.00 89.69 193 ALA A N 1
ATOM 1525 C CA . ALA A 1 193 ? -8.121 -4.587 49.781 1.00 89.69 193 ALA A CA 1
ATOM 1526 C C . ALA A 1 193 ? -8.441 -3.119 50.132 1.00 89.69 193 ALA A C 1
ATOM 1528 O O . ALA A 1 193 ? -8.957 -2.846 51.213 1.00 89.69 193 ALA A O 1
ATOM 1529 N N . GLN A 1 194 ? -8.148 -2.174 49.231 1.00 90.75 194 GLN A N 1
ATOM 1530 C CA . GLN A 1 194 ? -8.447 -0.749 49.412 1.00 90.75 194 GLN A CA 1
ATOM 1531 C C . GLN A 1 194 ? -9.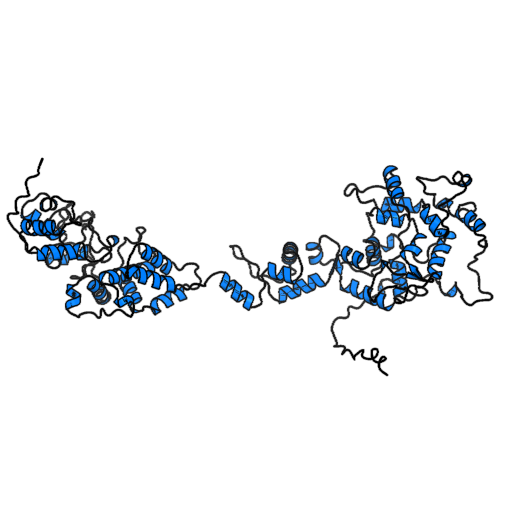906 -0.392 49.083 1.00 90.75 194 GLN A C 1
ATOM 1533 O O . GLN A 1 194 ? -10.358 0.709 49.399 1.00 90.75 194 GLN A O 1
ATOM 1538 N N . LEU A 1 195 ? -10.650 -1.296 48.438 1.00 93.88 195 LEU A N 1
ATOM 1539 C CA . LEU A 1 195 ? -12.041 -1.066 48.069 1.00 93.88 195 LEU A CA 1
ATOM 1540 C C . LEU A 1 195 ? -12.971 -1.310 49.264 1.00 93.88 195 LEU A C 1
ATOM 1542 O O . LEU A 1 195 ? -12.852 -2.300 49.984 1.00 93.88 195 LEU A O 1
ATOM 1546 N N . SER A 1 196 ? -13.955 -0.431 49.445 1.00 92.25 196 SER A N 1
ATOM 1547 C CA . SER A 1 196 ? -15.057 -0.681 50.380 1.00 92.25 196 SER A CA 1
ATOM 1548 C C . SER A 1 196 ? -15.939 -1.834 49.889 1.00 92.25 196 SER A C 1
ATOM 1550 O O . SER A 1 196 ? -16.051 -2.062 48.688 1.00 92.25 196 SER A O 1
ATOM 1552 N N . GLY A 1 197 ? -16.632 -2.528 50.798 1.00 92.00 197 GLY A N 1
ATOM 1553 C CA . GLY A 1 197 ? -17.552 -3.617 50.434 1.00 92.00 197 GLY A CA 1
ATOM 1554 C C . GLY A 1 197 ? -18.509 -3.273 49.274 1.00 92.00 197 GLY A C 1
ATOM 1555 O O . GLY A 1 197 ? -18.523 -3.993 48.277 1.00 92.00 197 GLY A O 1
ATOM 1556 N N . PRO A 1 198 ? -19.226 -2.135 49.304 1.00 93.56 198 PRO A N 1
ATOM 1557 C CA . PRO A 1 198 ? -20.069 -1.708 48.186 1.00 93.56 198 PRO A CA 1
ATOM 1558 C C . PRO A 1 198 ? -19.310 -1.585 46.857 1.00 93.56 198 PRO A C 1
ATOM 1560 O O . PRO A 1 198 ? -19.791 -2.070 45.837 1.00 93.56 198 PRO A O 1
ATOM 1563 N N . GLN A 1 199 ? -18.095 -1.025 46.861 1.00 94.69 199 GLN A N 1
ATOM 1564 C CA . GLN A 1 199 ? -17.256 -0.928 45.658 1.00 94.69 199 GLN A CA 1
ATOM 1565 C C . GLN A 1 199 ? -16.809 -2.302 45.145 1.00 94.69 199 GLN A C 1
ATOM 1567 O O . GLN A 1 199 ? -16.734 -2.510 43.936 1.00 94.69 199 GLN A O 1
ATOM 1572 N N . VAL A 1 200 ? -16.544 -3.250 46.044 1.00 95.44 200 VAL A N 1
ATOM 1573 C CA . VAL A 1 200 ? -16.216 -4.637 45.683 1.00 95.44 200 VAL A CA 1
ATOM 1574 C C . VAL A 1 200 ? -17.409 -5.308 45.011 1.00 95.44 200 VAL A C 1
ATOM 1576 O O . VAL A 1 200 ? -17.256 -5.924 43.957 1.00 95.44 200 VAL A O 1
A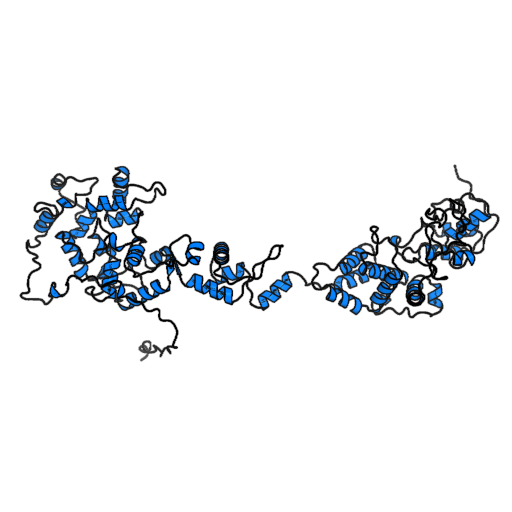TOM 1579 N N . PHE A 1 201 ? -18.612 -5.136 45.564 1.00 95.25 201 PHE A N 1
ATOM 1580 C CA . PHE A 1 201 ? -19.836 -5.628 44.936 1.00 95.25 201 PHE A CA 1
ATOM 1581 C C . PHE A 1 201 ? -20.050 -5.021 43.544 1.00 95.25 201 PHE A C 1
ATOM 1583 O O . PHE A 1 201 ? -20.357 -5.743 42.595 1.00 95.25 201 PHE A O 1
ATOM 1590 N N . GLU A 1 202 ? -19.858 -3.709 43.390 1.00 95.19 202 GLU A N 1
ATOM 1591 C CA . GLU A 1 202 ? -19.950 -3.067 42.078 1.00 95.19 202 GLU A CA 1
ATOM 1592 C C . GLU A 1 202 ? -18.947 -3.642 41.083 1.00 95.19 202 GLU A C 1
ATOM 1594 O O . GLU A 1 202 ? -19.306 -3.906 39.935 1.00 95.19 202 GLU A O 1
ATOM 1599 N N . LEU A 1 203 ? -17.706 -3.866 41.516 1.00 96.25 203 LEU A N 1
ATOM 1600 C CA . LEU A 1 203 ? -16.668 -4.444 40.676 1.00 96.25 203 LEU A CA 1
ATOM 1601 C C . LEU A 1 203 ? -17.036 -5.861 40.217 1.00 96.25 203 LEU A C 1
ATOM 1603 O O . LEU A 1 203 ? -16.916 -6.154 39.030 1.00 96.25 203 LEU A O 1
ATOM 1607 N N . ILE A 1 204 ? -17.566 -6.703 41.112 1.00 96.19 204 ILE A N 1
ATOM 1608 C CA . ILE A 1 204 ? -18.083 -8.043 40.775 1.00 96.19 204 ILE A CA 1
ATOM 1609 C C . ILE A 1 204 ? -19.144 -7.943 39.675 1.00 96.19 204 ILE A C 1
ATOM 1611 O O . ILE A 1 204 ? -19.064 -8.635 38.660 1.00 96.19 204 ILE A O 1
ATOM 1615 N N . VAL A 1 205 ? -20.109 -7.035 39.838 1.00 95.25 205 VAL A N 1
ATOM 1616 C CA . VAL A 1 205 ? -21.170 -6.813 38.850 1.00 95.25 205 VAL A CA 1
ATOM 1617 C C . VAL A 1 205 ? -20.600 -6.332 37.513 1.00 95.25 205 VAL A C 1
ATOM 1619 O O . VAL A 1 205 ? -21.036 -6.784 36.457 1.00 95.25 205 VAL A O 1
ATOM 1622 N N . LEU A 1 206 ? -19.627 -5.424 37.520 1.00 94.75 206 LEU A N 1
ATOM 1623 C CA . LEU A 1 206 ? -19.013 -4.910 36.295 1.00 94.75 206 LEU A CA 1
ATOM 1624 C C . LEU A 1 206 ? -18.206 -5.982 35.555 1.00 94.75 206 LEU A C 1
ATOM 1626 O O . LEU A 1 206 ? -18.314 -6.076 34.332 1.00 94.75 206 LEU A O 1
ATOM 1630 N N . LEU A 1 207 ? -17.469 -6.825 36.279 1.00 95.62 207 LEU A N 1
ATOM 1631 C CA . LEU A 1 207 ? -16.741 -7.963 35.713 1.00 95.62 207 LEU A CA 1
ATOM 1632 C C . LEU A 1 207 ? -17.699 -8.991 35.101 1.00 95.62 207 LEU A C 1
ATOM 1634 O O . LEU A 1 207 ? -17.491 -9.416 33.962 1.00 95.62 207 LEU A O 1
ATOM 1638 N N . ALA A 1 208 ? -18.791 -9.312 35.800 1.00 94.25 208 ALA A N 1
ATOM 1639 C CA . ALA A 1 208 ? -19.861 -10.163 35.283 1.00 94.25 208 ALA A CA 1
ATOM 1640 C C . ALA A 1 208 ? -20.399 -9.635 33.944 1.00 94.25 208 ALA A C 1
ATOM 1642 O O . ALA A 1 208 ? -20.517 -10.368 32.959 1.00 94.25 208 ALA A O 1
ATOM 1643 N N . LYS A 1 209 ? -20.662 -8.323 33.882 1.00 90.88 209 LYS A N 1
ATOM 1644 C CA . LYS A 1 209 ? -21.186 -7.677 32.675 1.00 90.88 209 LYS A CA 1
ATOM 1645 C C . LYS A 1 209 ? -20.179 -7.582 31.535 1.00 90.88 209 LYS A C 1
ATOM 1647 O O . LYS A 1 209 ? -20.554 -7.612 30.361 1.00 90.88 209 LYS A O 1
ATOM 1652 N N . ALA A 1 210 ? -18.898 -7.453 31.856 1.00 91.75 210 ALA A N 1
ATOM 1653 C CA . ALA A 1 210 ? -17.842 -7.447 30.859 1.00 91.75 210 ALA A CA 1
ATOM 1654 C C . ALA A 1 210 ? -17.670 -8.833 30.210 1.00 91.75 210 ALA A C 1
ATOM 1656 O O . ALA A 1 210 ? -17.442 -8.889 29.001 1.00 91.75 210 ALA A O 1
ATOM 1657 N N . LYS A 1 211 ? -17.828 -9.932 30.971 1.00 90.06 211 LYS A N 1
ATOM 1658 C CA . LYS A 1 211 ? -17.725 -11.316 30.459 1.00 90.06 211 LYS A CA 1
ATOM 1659 C C . LYS A 1 211 ? -18.900 -11.733 29.576 1.00 90.06 211 LYS A C 1
ATOM 1661 O O . LYS A 1 211 ? -18.664 -12.394 28.571 1.00 90.06 211 LYS A O 1
ATOM 1666 N N . ASN A 1 212 ? -20.125 -11.323 29.914 1.00 84.19 212 ASN A N 1
ATOM 1667 C CA . ASN A 1 212 ? -21.346 -11.808 29.260 1.00 84.19 212 ASN A CA 1
ATOM 1668 C C . ASN A 1 212 ? -22.150 -10.665 28.593 1.00 84.19 212 ASN A C 1
ATOM 1670 O O . ASN A 1 212 ? -23.092 -10.148 29.192 1.00 84.19 212 ASN A O 1
ATOM 1674 N N . PRO A 1 213 ? -21.794 -10.254 27.353 1.00 68.00 213 PRO A N 1
ATOM 1675 C CA . PRO A 1 213 ? -22.542 -9.300 26.524 1.00 68.00 213 PRO A CA 1
ATOM 1676 C C . PRO A 1 213 ? -24.022 -9.579 26.362 1.00 68.00 213 PRO A C 1
ATOM 1678 O O . PRO A 1 213 ? -24.833 -8.688 26.589 1.00 68.00 213 PRO A O 1
ATOM 1681 N N . ASP A 1 214 ? -24.336 -10.797 25.943 1.00 62.69 214 ASP A N 1
ATOM 1682 C CA . ASP A 1 214 ? -25.611 -11.083 25.294 1.00 62.69 214 ASP A CA 1
ATOM 1683 C C . ASP A 1 214 ? -26.711 -11.383 26.320 1.00 62.69 214 ASP A C 1
ATOM 1685 O O . ASP A 1 214 ? -27.896 -11.309 26.019 1.00 62.69 214 ASP A O 1
ATOM 1689 N N . GLY A 1 215 ? -26.321 -11.655 27.571 1.00 53.88 215 GLY A N 1
ATOM 1690 C CA . GLY A 1 215 ? -27.236 -11.881 28.692 1.00 53.88 215 GLY A CA 1
ATOM 1691 C C . GLY A 1 215 ? -27.780 -10.601 29.334 1.00 53.88 215 GLY A C 1
ATOM 1692 O O . GLY A 1 215 ? -28.540 -10.680 30.297 1.00 53.88 215 GLY A O 1
ATOM 1693 N N . ILE A 1 216 ? -27.389 -9.421 28.846 1.00 53.59 216 ILE A N 1
ATOM 1694 C CA . ILE A 1 216 ? -27.806 -8.129 29.396 1.00 53.59 216 ILE A CA 1
ATOM 1695 C C . ILE A 1 216 ? -28.605 -7.439 28.302 1.00 53.59 216 ILE A C 1
ATOM 1697 O O . ILE A 1 216 ? -28.023 -6.897 27.368 1.00 53.59 216 ILE A O 1
ATOM 1701 N N . GLY A 1 217 ? -29.936 -7.482 28.401 1.00 51.94 217 GLY A N 1
ATOM 1702 C CA . GLY A 1 217 ? -30.821 -6.812 27.443 1.00 51.94 217 GLY A CA 1
ATOM 1703 C C . GLY A 1 217 ? -30.421 -5.350 27.192 1.00 51.94 217 GLY A C 1
ATOM 1704 O O . GLY A 1 217 ? -29.723 -4.741 28.005 1.00 51.94 217 GLY A O 1
ATOM 1705 N N . GLU A 1 218 ? -30.898 -4.785 26.079 1.00 42.81 218 GLU A N 1
ATOM 1706 C CA . GLU A 1 218 ? -30.502 -3.503 25.454 1.00 42.81 218 GLU A CA 1
ATOM 1707 C C . GLU A 1 218 ? -30.400 -2.259 26.383 1.00 42.81 218 GLU A C 1
ATOM 1709 O O . GLU A 1 218 ? -29.881 -1.221 25.983 1.00 42.81 218 GLU A O 1
ATOM 1714 N N . GLY A 1 219 ? -30.807 -2.342 27.654 1.00 45.91 219 GLY A N 1
ATOM 1715 C CA . GLY A 1 219 ? -30.723 -1.286 28.672 1.00 45.91 219 GLY A CA 1
ATOM 1716 C C . GLY A 1 219 ? -29.346 -1.035 29.324 1.00 45.91 219 GLY A C 1
ATOM 1717 O O . GLY A 1 219 ? -29.266 -0.306 30.320 1.00 45.91 219 GLY A O 1
ATOM 1718 N N . GLY A 1 220 ? -28.253 -1.618 28.822 1.00 55.22 220 GLY A N 1
ATOM 1719 C CA . GLY A 1 220 ? -26.882 -1.317 29.267 1.00 55.22 220 GLY A CA 1
ATOM 1720 C C . GLY A 1 220 ? -26.578 -1.653 30.741 1.00 55.22 220 GLY A C 1
ATOM 1721 O O . GLY A 1 220 ? -27.072 -2.631 31.306 1.00 55.22 220 GLY A O 1
ATOM 1722 N N . ILE A 1 221 ? -25.756 -0.824 31.412 1.00 54.72 221 ILE A N 1
ATOM 1723 C CA . ILE A 1 221 ? -25.306 -0.989 32.822 1.00 54.72 221 ILE A CA 1
ATOM 1724 C C . ILE A 1 221 ? -26.479 -1.174 33.810 1.00 54.72 221 ILE A C 1
ATOM 1726 O O . ILE A 1 221 ? -26.273 -1.628 34.936 1.00 54.72 221 ILE A O 1
ATOM 1730 N N . ARG A 1 222 ? -27.722 -0.895 33.408 1.00 57.88 222 ARG A N 1
ATOM 1731 C CA . ARG A 1 222 ? -28.900 -0.902 34.276 1.00 57.88 222 ARG A CA 1
ATOM 1732 C C . ARG A 1 222 ? -29.611 -2.254 34.415 1.00 57.88 222 ARG A C 1
ATOM 1734 O O . ARG A 1 222 ? -30.434 -2.337 35.315 1.00 57.88 222 ARG A O 1
ATOM 1741 N N . GLY A 1 223 ? -29.305 -3.284 33.620 1.00 67.00 223 GLY A N 1
ATOM 1742 C CA . GLY A 1 223 ? -29.970 -4.601 33.717 1.00 67.00 223 GLY A CA 1
ATOM 1743 C C . GLY A 1 223 ? -29.611 -5.425 34.968 1.00 67.00 223 GLY A C 1
ATOM 1744 O O . GLY A 1 223 ? -28.543 -5.216 35.558 1.00 67.00 223 GLY A O 1
ATOM 1745 N N . THR A 1 224 ? -30.489 -6.361 35.353 1.00 71.56 224 THR A N 1
ATOM 1746 C CA . THR A 1 224 ? -30.205 -7.436 36.325 1.00 71.56 224 THR A CA 1
ATOM 1747 C C . THR A 1 224 ? -29.063 -8.315 35.820 1.00 71.56 224 THR A C 1
ATOM 1749 O O . THR A 1 224 ? -28.901 -8.488 34.614 1.00 71.56 224 THR A O 1
ATOM 1752 N N . VAL A 1 225 ? -28.253 -8.851 36.731 1.00 86.25 225 VAL A N 1
ATOM 1753 C CA . VAL A 1 225 ? -27.210 -9.825 36.389 1.00 86.25 225 VAL A CA 1
ATOM 1754 C C . VAL A 1 225 ? -27.729 -11.202 36.795 1.00 86.25 225 VAL A C 1
ATOM 1756 O O . VAL A 1 225 ? -28.186 -11.322 37.934 1.00 86.25 225 VAL A O 1
ATOM 1759 N N . PRO A 1 226 ? -27.696 -12.212 35.907 1.00 91.31 226 PRO A N 1
ATOM 1760 C CA . PRO A 1 226 ? -28.000 -13.589 36.287 1.00 91.31 226 PRO A CA 1
ATOM 1761 C C . PRO A 1 226 ? -27.133 -14.044 37.463 1.00 91.31 226 PRO A C 1
ATOM 1763 O O . PRO A 1 226 ? -26.008 -13.564 37.631 1.00 91.31 226 PRO A O 1
ATOM 1766 N N . GLU A 1 227 ? -27.634 -14.975 38.269 1.00 93.94 227 GLU A N 1
ATOM 1767 C CA . GLU A 1 227 ? -26.919 -15.450 39.452 1.00 93.94 227 GLU A CA 1
ATOM 1768 C C . GLU A 1 227 ? -25.534 -16.020 39.109 1.00 93.94 227 GLU A C 1
ATOM 1770 O O . GLU A 1 227 ? -24.546 -15.691 39.766 1.00 93.94 227 GLU A O 1
ATOM 1775 N N . GLU A 1 228 ? -25.443 -16.790 38.026 1.00 94.62 228 GLU A N 1
ATOM 1776 C CA . GLU A 1 228 ? -24.199 -17.354 37.499 1.00 94.62 228 GLU A CA 1
ATOM 1777 C C . GLU A 1 228 ? -23.214 -16.255 37.090 1.00 94.62 228 GLU A C 1
ATOM 1779 O O . GLU A 1 228 ? -22.017 -16.364 37.338 1.00 94.62 228 GLU A O 1
ATOM 1784 N N . GLY A 1 229 ? -23.721 -15.146 36.542 1.00 93.81 229 GLY A N 1
ATOM 1785 C CA . GLY A 1 229 ? -22.908 -13.987 36.189 1.00 93.81 229 GLY A CA 1
ATOM 1786 C C . GLY A 1 229 ? -22.246 -13.347 37.411 1.00 93.81 229 GLY A C 1
ATOM 1787 O O . GLY A 1 229 ? -21.081 -12.962 37.350 1.00 93.81 229 GLY A O 1
ATOM 1788 N N . LEU A 1 230 ? -22.956 -13.247 38.540 1.00 94.94 230 LEU A N 1
ATOM 1789 C CA . LEU A 1 230 ? -22.374 -12.721 39.781 1.00 94.94 230 LEU A CA 1
ATOM 1790 C C . LEU A 1 230 ? -21.262 -13.631 40.317 1.00 94.94 230 LEU A C 1
ATOM 1792 O O . LEU A 1 230 ? -20.239 -13.120 40.774 1.00 94.94 230 LEU A O 1
ATOM 1796 N N . ILE A 1 231 ? -21.436 -14.953 40.219 1.00 96.25 231 ILE A N 1
ATOM 1797 C CA . ILE A 1 231 ? -20.390 -15.927 40.561 1.00 96.25 231 ILE A CA 1
ATOM 1798 C C . ILE A 1 231 ? -19.185 -15.772 39.633 1.00 96.25 231 ILE A C 1
ATOM 1800 O O . ILE A 1 231 ? -18.066 -15.618 40.111 1.00 96.25 231 ILE A O 1
ATOM 1804 N N . ASP A 1 232 ? -19.411 -15.685 38.323 1.00 94.94 232 ASP A N 1
ATOM 1805 C CA . ASP A 1 232 ? -18.373 -15.425 37.322 1.00 94.94 232 ASP A CA 1
ATOM 1806 C C . ASP A 1 232 ? -17.555 -14.163 37.640 1.00 94.94 232 ASP A C 1
ATOM 1808 O O . ASP A 1 232 ? -16.326 -14.141 37.497 1.00 94.94 232 ASP A O 1
ATOM 1812 N N . GLY A 1 233 ? -18.237 -13.090 38.050 1.00 95.56 233 GLY A N 1
ATOM 1813 C CA . GLY A 1 233 ? -17.614 -11.839 38.469 1.00 95.56 233 GLY A CA 1
ATOM 1814 C C . GLY A 1 233 ? -16.768 -12.006 39.733 1.00 95.56 233 GLY A C 1
ATOM 1815 O O . GLY A 1 233 ? -15.647 -11.499 39.786 1.00 95.56 233 GLY A O 1
ATOM 1816 N N . LEU A 1 234 ? -17.273 -12.756 40.718 1.00 95.56 234 LEU A N 1
ATOM 1817 C CA . LEU A 1 234 ? -16.578 -13.061 41.970 1.00 95.56 234 LEU A CA 1
ATOM 1818 C C . LEU A 1 234 ? -15.321 -13.907 41.729 1.00 95.56 234 LEU A C 1
ATOM 1820 O O . LEU A 1 234 ? -14.246 -13.568 42.217 1.00 95.56 234 LEU A O 1
ATOM 1824 N N . GLU A 1 235 ? -15.422 -14.971 40.936 1.00 94.94 235 GLU A N 1
ATOM 1825 C CA . GLU A 1 235 ? -14.286 -15.824 40.574 1.00 94.94 235 GLU A CA 1
ATOM 1826 C C . GLU A 1 235 ? -13.225 -15.052 39.784 1.00 94.94 235 GLU A C 1
ATOM 1828 O O . GLU A 1 235 ? -12.023 -15.204 40.012 1.00 94.94 235 GLU A O 1
ATOM 1833 N N . THR A 1 236 ? -13.660 -14.170 38.877 1.00 95.19 236 THR A N 1
ATOM 1834 C CA . THR A 1 236 ? -12.749 -13.287 38.135 1.00 95.19 236 THR A CA 1
ATOM 1835 C C . THR A 1 236 ? -12.006 -12.352 39.084 1.00 95.19 236 THR A C 1
ATOM 1837 O O . THR A 1 236 ? -10.801 -12.153 38.911 1.00 95.19 236 THR A O 1
ATOM 1840 N N . LEU A 1 237 ? -12.699 -11.818 40.093 1.00 95.12 237 LEU A N 1
ATOM 1841 C CA . LEU A 1 237 ? -12.120 -10.951 41.112 1.00 95.12 237 LEU A CA 1
ATOM 1842 C C . LEU A 1 237 ? -11.097 -11.694 41.985 1.00 95.12 237 LEU A C 1
ATOM 1844 O O . LEU A 1 237 ? -9.988 -11.198 42.159 1.00 95.12 237 LEU A O 1
ATOM 1848 N N . TYR A 1 238 ? -11.425 -12.885 42.495 1.00 93.69 238 TYR A N 1
ATOM 1849 C CA . TYR A 1 238 ? -10.494 -13.677 43.312 1.00 93.69 238 TYR A CA 1
ATOM 1850 C C . TYR A 1 238 ? -9.294 -14.198 42.515 1.00 93.69 238 TYR A C 1
ATOM 1852 O O . TYR A 1 238 ? -8.198 -14.304 43.056 1.00 93.69 238 TYR A O 1
ATOM 1860 N N . GLY A 1 239 ? -9.474 -14.488 41.224 1.00 93.25 239 GLY A N 1
ATOM 1861 C CA . GLY A 1 239 ? -8.389 -14.898 40.333 1.00 93.25 239 GLY A CA 1
ATOM 1862 C C . GLY A 1 239 ? -7.501 -13.750 39.839 1.00 93.25 239 GLY A C 1
ATOM 1863 O O . GLY A 1 239 ? -6.597 -13.995 39.037 1.00 93.25 239 GLY A O 1
ATOM 1864 N N . PHE A 1 240 ? -7.764 -12.504 40.240 1.00 93.69 240 PHE A N 1
ATOM 1865 C CA . PHE A 1 240 ? -6.978 -11.342 39.827 1.00 93.69 240 PHE A CA 1
ATOM 1866 C C . PHE A 1 240 ? -5.536 -11.423 40.378 1.00 93.69 240 PHE A C 1
ATOM 1868 O O . PHE A 1 240 ? -5.365 -11.714 41.563 1.00 93.69 240 PHE A O 1
ATOM 1875 N N . PRO A 1 241 ? -4.486 -11.134 39.573 1.00 94.19 241 PRO A N 1
ATOM 1876 C CA . PRO A 1 241 ? -4.513 -10.587 38.206 1.00 94.19 241 PRO A CA 1
ATOM 1877 C C . PRO A 1 241 ? -4.576 -11.624 37.066 1.00 94.19 241 PRO A C 1
ATOM 1879 O O . PRO A 1 241 ? -4.817 -11.257 35.914 1.00 94.19 241 PRO A O 1
ATOM 1882 N N . GLU A 1 242 ? -4.367 -12.910 37.345 1.00 93.75 242 GLU A N 1
ATOM 1883 C CA . GLU A 1 242 ? -4.221 -13.954 36.316 1.00 93.75 242 GLU A CA 1
ATOM 1884 C C . GLU A 1 242 ? -5.508 -14.239 35.532 1.00 93.75 242 GLU A C 1
ATOM 1886 O O . GLU A 1 242 ? -5.466 -14.562 34.342 1.00 93.75 242 GLU A O 1
ATOM 1891 N N . SER A 1 243 ? -6.673 -14.083 36.161 1.00 94.12 243 SER A N 1
ATOM 1892 C CA . SER A 1 243 ? -7.974 -14.170 35.487 1.00 94.12 243 SER A CA 1
ATOM 1893 C C . SER A 1 243 ? -8.069 -13.206 34.297 1.00 94.12 243 SER A C 1
ATOM 1895 O O . SER A 1 243 ? -8.494 -13.608 33.214 1.00 94.12 243 SER A O 1
ATOM 1897 N N . LEU A 1 244 ? -7.605 -11.962 34.454 1.00 93.06 244 LEU A N 1
ATOM 1898 C CA . LEU A 1 244 ? -7.645 -10.945 33.400 1.00 93.06 244 LEU A CA 1
ATOM 1899 C C . LEU A 1 244 ? -6.578 -11.159 32.327 1.00 93.06 244 LEU A C 1
ATOM 1901 O O . LEU A 1 244 ? -6.842 -10.906 31.152 1.00 93.06 244 LEU A O 1
ATOM 1905 N N . ARG A 1 245 ? -5.399 -11.674 32.700 1.00 90.56 245 ARG A N 1
ATOM 1906 C CA . ARG A 1 245 ? -4.361 -12.062 31.728 1.00 90.56 245 ARG A CA 1
ATOM 1907 C C . ARG A 1 245 ? -4.872 -13.143 30.780 1.00 90.56 245 ARG A C 1
ATOM 1909 O O . ARG A 1 245 ? -4.787 -12.970 29.568 1.00 90.56 245 ARG A O 1
ATOM 1916 N N . ARG A 1 246 ? -5.536 -14.178 31.310 1.00 89.81 246 ARG A N 1
ATOM 1917 C CA . ARG A 1 246 ? -6.176 -15.222 30.489 1.00 89.81 246 ARG A CA 1
ATOM 1918 C C . ARG A 1 246 ? -7.207 -14.654 29.511 1.00 89.81 246 ARG A C 1
ATOM 1920 O O . ARG A 1 246 ? -7.248 -15.075 28.358 1.00 89.81 246 ARG A O 1
ATOM 1927 N N . VAL A 1 247 ? -8.011 -13.673 29.934 1.00 88.88 247 VAL A N 1
ATOM 1928 C CA . VAL A 1 247 ? -8.978 -12.994 29.049 1.00 88.88 247 VAL A CA 1
ATOM 1929 C C . VAL A 1 247 ? -8.274 -12.195 27.944 1.00 88.88 247 VAL A C 1
ATOM 1931 O O . VAL A 1 247 ? -8.734 -12.208 26.796 1.00 88.88 247 VAL A O 1
ATOM 1934 N N . ALA A 1 248 ? -7.160 -11.525 28.260 1.00 85.50 248 ALA A N 1
ATOM 1935 C CA . ALA A 1 248 ? -6.344 -10.804 27.283 1.00 85.50 248 ALA A CA 1
ATOM 1936 C C . ALA A 1 248 ? -5.704 -11.743 26.251 1.00 85.50 248 ALA A C 1
ATOM 1938 O O . ALA A 1 248 ? -5.738 -11.450 25.053 1.00 85.50 248 ALA A O 1
ATOM 1939 N N . ASP A 1 249 ? -5.182 -12.885 26.693 1.00 83.75 249 ASP A N 1
ATOM 1940 C CA . ASP A 1 249 ? -4.535 -13.863 25.818 1.00 83.75 249 ASP A CA 1
ATOM 1941 C C . ASP A 1 249 ? -5.541 -14.588 24.918 1.00 83.75 249 ASP A C 1
ATOM 1943 O O . ASP A 1 249 ? -5.322 -14.696 23.712 1.00 83.75 249 ASP A O 1
ATOM 1947 N N . ALA A 1 250 ? -6.709 -14.971 25.444 1.00 81.50 250 ALA A N 1
ATOM 1948 C CA . ALA A 1 250 ? -7.774 -15.591 24.650 1.00 81.50 250 ALA A CA 1
ATOM 1949 C C . ALA A 1 250 ? -8.312 -14.682 23.524 1.00 81.50 250 ALA A C 1
ATOM 1951 O O . ALA A 1 250 ? -8.884 -15.163 22.546 1.00 81.50 250 ALA A O 1
ATOM 1952 N N . ASN A 1 251 ? -8.128 -13.362 23.638 1.00 69.50 251 ASN A N 1
ATOM 1953 C CA . ASN A 1 251 ? -8.581 -12.376 22.655 1.00 69.50 251 ASN A CA 1
ATOM 1954 C C . ASN A 1 251 ? -7.422 -11.688 21.912 1.00 69.50 251 ASN A C 1
ATOM 1956 O O . ASN A 1 251 ? -7.617 -10.621 21.331 1.00 69.50 251 ASN A O 1
ATOM 1960 N N . GLU A 1 252 ? -6.237 -12.307 21.875 1.00 60.47 252 GLU A N 1
ATOM 1961 C CA . GLU A 1 252 ? -4.993 -11.735 21.339 1.00 60.47 252 GLU A CA 1
ATOM 1962 C C . GLU A 1 252 ? -5.093 -11.181 19.900 1.00 60.47 252 GLU A C 1
ATOM 1964 O O . GLU A 1 252 ? -4.354 -10.262 19.536 1.00 60.47 252 GLU A O 1
ATOM 1969 N N . ASN A 1 253 ? -6.020 -11.700 19.090 1.00 59.06 253 ASN A N 1
ATOM 1970 C CA . ASN A 1 253 ? -6.192 -11.317 17.685 1.00 59.06 253 ASN A CA 1
ATOM 1971 C C . ASN A 1 253 ? -7.265 -10.241 17.435 1.00 59.06 253 ASN A C 1
ATOM 1973 O O . ASN A 1 253 ? -7.426 -9.809 16.292 1.00 59.06 253 ASN A O 1
ATOM 1977 N N . LYS A 1 254 ? -8.011 -9.803 18.457 1.00 62.88 254 LYS A N 1
ATOM 1978 C CA . LYS A 1 254 ? -9.038 -8.759 18.303 1.00 62.88 254 LYS A CA 1
ATOM 1979 C C . LYS A 1 254 ? -8.424 -7.377 18.525 1.00 62.88 254 LYS A C 1
ATOM 1981 O O . LYS A 1 254 ? -7.668 -7.177 19.468 1.00 62.88 254 LYS A O 1
ATOM 1986 N N . ILE A 1 255 ? -8.772 -6.424 17.655 1.00 61.84 255 ILE A N 1
ATOM 1987 C CA . ILE A 1 255 ? -8.303 -5.026 17.729 1.00 61.84 255 ILE A CA 1
ATOM 1988 C C . ILE A 1 255 ? -8.728 -4.384 19.056 1.00 61.84 255 ILE A C 1
ATOM 1990 O O . ILE A 1 255 ? -7.954 -3.647 19.659 1.00 61.84 255 ILE A O 1
ATOM 1994 N N . GLU A 1 256 ? -9.928 -4.717 19.533 1.00 68.62 256 GLU A N 1
ATOM 1995 C CA . GLU A 1 256 ? -10.467 -4.222 20.793 1.00 68.62 256 GLU A CA 1
ATOM 1996 C C . GLU A 1 256 ? -11.304 -5.325 21.459 1.00 68.62 256 GLU A C 1
ATOM 1998 O O . GLU A 1 256 ? -12.436 -5.590 21.044 1.00 68.62 256 GLU A O 1
ATOM 2003 N N . PRO A 1 257 ? -10.759 -6.055 22.453 1.00 79.88 257 PRO A N 1
ATOM 2004 C CA . PRO A 1 257 ? -11.551 -7.035 23.178 1.00 79.88 257 PRO A CA 1
ATOM 2005 C C . PRO A 1 257 ? -12.660 -6.315 23.956 1.00 79.88 257 PRO A C 1
ATOM 2007 O O . PRO A 1 257 ? -12.379 -5.520 24.855 1.00 79.88 257 PRO A O 1
ATOM 2010 N N . ALA A 1 258 ? -13.918 -6.624 23.628 1.00 86.19 258 ALA A N 1
ATOM 2011 C CA . ALA A 1 258 ? -15.103 -5.973 24.197 1.00 86.19 258 ALA A CA 1
ATOM 2012 C C . ALA A 1 258 ? -15.110 -5.947 25.736 1.00 86.19 258 ALA A C 1
ATOM 2014 O O . ALA A 1 258 ? -15.601 -4.994 26.335 1.00 86.19 258 ALA A O 1
ATOM 2015 N N . PHE A 1 259 ? -14.520 -6.966 26.368 1.00 91.38 259 PHE A N 1
ATOM 2016 C CA . PHE A 1 259 ? -14.334 -7.044 27.814 1.00 91.38 259 PHE A CA 1
ATOM 2017 C C . PHE A 1 259 ? -13.615 -5.804 28.381 1.00 91.38 259 PHE A C 1
ATOM 2019 O O . PHE A 1 259 ? -14.167 -5.121 29.239 1.00 91.38 259 PHE A O 1
ATOM 2026 N N . PHE A 1 260 ? -12.419 -5.464 27.879 1.00 91.88 260 PHE A N 1
ATOM 2027 C CA . PHE A 1 260 ? -11.618 -4.357 28.424 1.00 91.88 260 PHE A CA 1
ATOM 2028 C C . PHE A 1 260 ? -12.200 -2.990 28.072 1.00 91.88 260 PHE A C 1
ATOM 2030 O O . PHE A 1 260 ? -12.186 -2.097 28.913 1.00 91.88 260 PHE A O 1
ATOM 2037 N N . HIS A 1 261 ? -12.765 -2.845 26.869 1.00 89.38 261 HIS A N 1
ATOM 2038 C CA . HIS A 1 261 ? -13.467 -1.621 26.479 1.00 89.38 261 HIS A CA 1
ATOM 2039 C C . HIS A 1 261 ? -14.610 -1.297 27.451 1.00 89.38 261 HIS A C 1
ATOM 2041 O O . HIS A 1 261 ? -14.783 -0.160 27.873 1.00 89.38 261 HIS A O 1
ATOM 2047 N N . ARG A 1 262 ? -15.374 -2.306 27.879 1.00 90.06 262 ARG A N 1
ATOM 2048 C CA . ARG A 1 262 ? -16.458 -2.099 28.848 1.00 90.06 262 ARG A CA 1
ATOM 2049 C C . ARG A 1 262 ? -15.967 -1.715 30.231 1.00 90.06 262 ARG A C 1
ATOM 2051 O O . ARG A 1 262 ? -16.654 -0.947 30.895 1.00 90.06 262 ARG A O 1
ATOM 2058 N N . LEU A 1 263 ? -14.820 -2.234 30.667 1.00 93.31 263 LEU A N 1
ATOM 2059 C CA . LEU A 1 263 ? -14.209 -1.793 31.921 1.00 93.31 263 LEU A CA 1
ATOM 2060 C C . LEU A 1 263 ? -13.771 -0.329 31.828 1.00 93.31 263 LEU A C 1
ATOM 2062 O O . LEU A 1 263 ? -14.031 0.425 32.757 1.00 93.31 263 LEU A O 1
ATOM 2066 N N . GLU A 1 264 ? -13.210 0.088 30.690 1.00 91.62 264 GLU A N 1
ATOM 2067 C CA . GLU A 1 264 ? -12.833 1.481 30.416 1.00 91.62 264 GLU A CA 1
ATOM 2068 C C . GLU A 1 264 ? -14.063 2.409 30.413 1.00 91.62 264 GLU A C 1
ATOM 2070 O O . GLU A 1 264 ? -14.093 3.411 31.126 1.00 91.62 264 GLU A O 1
ATOM 2075 N N . VAL A 1 265 ? -15.138 2.033 29.711 1.00 90.31 265 VAL A N 1
ATOM 2076 C CA . VAL A 1 265 ? -16.420 2.765 29.740 1.00 90.31 265 VAL A CA 1
ATOM 2077 C C . VAL A 1 265 ? -17.021 2.784 31.147 1.00 90.31 265 VAL A C 1
ATOM 2079 O O . VAL A 1 265 ? -17.591 3.787 31.575 1.00 90.31 265 VAL A O 1
ATOM 2082 N N . ALA A 1 266 ? -16.904 1.687 31.899 1.00 91.00 266 ALA A N 1
ATOM 2083 C CA . ALA A 1 266 ? -17.370 1.651 33.274 1.00 91.00 266 ALA A CA 1
ATOM 2084 C C . ALA A 1 266 ? -16.561 2.608 34.160 1.00 91.00 266 ALA A C 1
ATOM 2086 O O . ALA A 1 266 ? -17.179 3.348 34.924 1.00 91.00 266 ALA A O 1
ATOM 2087 N N . ALA A 1 267 ? -15.233 2.646 34.033 1.00 93.06 267 ALA A N 1
ATOM 2088 C CA . ALA A 1 267 ? -14.354 3.517 34.812 1.00 93.06 267 ALA A CA 1
ATOM 2089 C C . ALA A 1 267 ? -14.738 4.999 34.682 1.00 93.06 267 ALA A C 1
ATOM 2091 O O . ALA A 1 267 ? -14.772 5.711 35.681 1.00 93.06 267 ALA A O 1
ATOM 2092 N N . GLN A 1 268 ? -15.133 5.441 33.481 1.00 91.62 268 GLN A N 1
ATOM 2093 C CA . GLN A 1 268 ? -15.528 6.830 33.200 1.00 91.62 268 GLN A CA 1
ATOM 2094 C C . GLN A 1 268 ? -16.727 7.335 34.019 1.00 91.62 268 GLN A C 1
ATOM 2096 O O . GLN A 1 268 ? -16.887 8.542 34.175 1.00 91.62 268 GLN A O 1
ATOM 2101 N N . ALA A 1 269 ? -17.574 6.439 34.532 1.00 88.81 269 ALA A N 1
ATOM 2102 C CA . ALA A 1 269 ? -18.758 6.795 35.318 1.00 88.81 269 ALA A CA 1
ATOM 2103 C C . ALA A 1 269 ? -18.585 6.556 36.831 1.00 88.81 269 ALA A C 1
ATOM 2105 O O . ALA A 1 269 ? -19.580 6.474 37.551 1.00 88.81 269 ALA A O 1
ATOM 2106 N N . ARG A 1 270 ? -17.352 6.354 37.310 1.00 91.81 270 ARG A N 1
ATOM 2107 C CA . ARG A 1 270 ? -17.022 6.162 38.732 1.00 91.81 270 ARG A CA 1
ATOM 2108 C C . ARG A 1 270 ? -15.906 7.115 39.134 1.00 91.81 270 ARG A C 1
ATOM 2110 O O . ARG A 1 270 ? -15.193 7.629 38.284 1.00 91.81 270 ARG A O 1
ATOM 2117 N N . ASP A 1 271 ? -15.718 7.262 40.439 1.00 91.62 271 ASP A N 1
ATOM 2118 C CA . ASP A 1 271 ? -14.647 8.058 41.033 1.00 91.62 271 ASP A CA 1
ATOM 2119 C C . ASP A 1 271 ? -13.889 7.260 42.106 1.00 91.62 271 ASP A C 1
ATOM 2121 O O . ASP A 1 271 ? -14.343 6.212 42.583 1.00 91.62 271 ASP A O 1
ATOM 2125 N N . GLY A 1 272 ? -12.720 7.774 42.494 1.00 94.50 272 GLY A N 1
ATOM 2126 C CA . GLY A 1 272 ? -11.913 7.243 43.592 1.00 94.50 272 GLY A CA 1
ATOM 2127 C C . GLY A 1 272 ? -11.334 5.840 43.334 1.00 94.50 272 GLY A C 1
ATOM 2128 O O . GLY A 1 272 ? -11.092 5.475 42.181 1.00 94.50 272 GLY A O 1
ATOM 2129 N N . PRO A 1 273 ? -11.142 5.026 44.392 1.00 95.62 273 PRO A N 1
ATOM 2130 C CA . PRO A 1 273 ? -10.430 3.745 44.302 1.00 95.62 273 PRO A CA 1
ATOM 2131 C C . PRO A 1 273 ? -11.013 2.747 43.291 1.00 95.62 273 PRO A C 1
ATOM 2133 O O . PRO A 1 273 ? -10.282 1.985 42.662 1.00 95.62 273 PRO A O 1
ATOM 2136 N N . LEU A 1 274 ? -12.338 2.748 43.098 1.00 95.19 274 LEU A N 1
ATOM 2137 C CA . LEU A 1 274 ? -12.985 1.848 42.139 1.00 95.19 274 LEU A CA 1
ATOM 2138 C C . LEU A 1 274 ? -12.644 2.215 40.688 1.00 95.19 274 LEU A C 1
ATOM 2140 O O . LEU A 1 274 ? -12.419 1.321 39.874 1.00 95.19 274 LEU A O 1
ATOM 2144 N N . ARG A 1 275 ? -12.578 3.513 40.360 1.00 95.69 275 ARG A N 1
ATOM 2145 C CA . ARG A 1 275 ? -12.157 3.973 39.030 1.00 95.69 275 ARG A CA 1
ATOM 2146 C C . ARG A 1 275 ? -10.716 3.565 38.749 1.00 95.69 275 ARG A C 1
ATOM 2148 O O . ARG A 1 275 ? -10.458 2.962 37.715 1.00 95.69 275 ARG A O 1
ATOM 2155 N N . GLU A 1 276 ? -9.810 3.831 39.687 1.00 96.12 276 GLU A N 1
ATOM 2156 C CA . GLU A 1 276 ? -8.389 3.483 39.555 1.00 96.12 276 GLU A CA 1
ATOM 2157 C C . GLU A 1 276 ? -8.185 1.976 39.349 1.00 96.12 276 GLU A C 1
ATOM 2159 O O . GLU A 1 276 ? -7.373 1.552 38.521 1.00 96.12 276 GLU A O 1
ATOM 2164 N N . MET A 1 277 ? -8.970 1.154 40.052 1.00 96.38 277 MET A N 1
ATOM 2165 C CA . MET A 1 277 ? -8.963 -0.293 39.862 1.00 96.38 277 MET A CA 1
ATOM 2166 C C . MET A 1 277 ? -9.442 -0.691 38.460 1.00 96.38 277 MET A C 1
ATOM 2168 O O . MET A 1 277 ? -8.788 -1.493 37.795 1.00 96.38 277 MET A O 1
ATOM 2172 N N . LEU A 1 278 ? -10.557 -0.126 37.986 1.00 96.06 278 LEU A N 1
ATOM 2173 C CA . LEU A 1 278 ? -11.079 -0.406 36.645 1.00 96.06 278 LEU A CA 1
ATOM 2174 C C . LEU A 1 278 ? -10.096 0.025 35.548 1.00 96.06 278 LEU A C 1
ATOM 2176 O O . LEU A 1 278 ? -9.873 -0.740 34.611 1.00 96.06 278 LEU A O 1
ATOM 2180 N N . ASP A 1 279 ? -9.459 1.190 35.692 1.00 94.38 279 ASP A N 1
ATOM 2181 C CA . ASP A 1 279 ? -8.420 1.678 34.777 1.00 94.38 279 ASP A CA 1
ATOM 2182 C C . ASP A 1 279 ? -7.205 0.735 34.766 1.00 94.38 279 ASP A C 1
ATOM 2184 O O . ASP A 1 279 ? -6.692 0.374 33.702 1.00 94.38 279 ASP A O 1
ATOM 2188 N N . THR A 1 280 ? -6.784 0.260 35.943 1.00 94.31 280 THR A N 1
ATOM 2189 C CA . THR A 1 280 ? -5.701 -0.726 36.083 1.00 94.31 280 THR A CA 1
ATOM 2190 C C . THR A 1 280 ? -6.044 -2.029 35.362 1.00 94.31 280 THR A C 1
ATOM 2192 O O . THR A 1 280 ? -5.239 -2.535 34.579 1.00 94.31 280 THR A O 1
ATOM 2195 N N . MET A 1 281 ? -7.254 -2.555 35.570 1.00 95.31 281 MET A N 1
ATOM 2196 C CA . MET A 1 281 ? -7.739 -3.766 34.906 1.00 95.31 281 MET A CA 1
ATOM 2197 C C . MET A 1 281 ? -7.858 -3.582 33.384 1.00 95.31 281 MET A C 1
ATOM 2199 O O . MET A 1 281 ? -7.447 -4.460 32.625 1.00 95.31 281 MET A O 1
ATOM 2203 N N . ALA A 1 282 ? -8.363 -2.436 32.916 1.00 92.75 282 ALA A N 1
ATOM 2204 C CA . ALA A 1 282 ? -8.477 -2.110 31.494 1.00 92.75 282 ALA A CA 1
ATOM 2205 C C . ALA A 1 282 ? -7.101 -2.002 30.809 1.00 92.75 282 ALA A C 1
ATOM 2207 O O . ALA A 1 282 ? -6.921 -2.461 29.676 1.00 92.75 282 ALA A O 1
ATOM 2208 N N . ALA A 1 283 ? -6.097 -1.468 31.512 1.00 91.00 283 ALA A N 1
ATOM 2209 C CA . ALA A 1 283 ? -4.728 -1.347 31.015 1.00 91.00 283 ALA A CA 1
ATOM 2210 C C . ALA A 1 283 ? -4.032 -2.704 30.784 1.00 91.00 283 ALA A C 1
ATOM 2212 O O . ALA A 1 283 ? -3.093 -2.782 29.981 1.00 91.00 283 ALA A O 1
ATOM 2213 N N . MET A 1 284 ? -4.514 -3.788 31.407 1.00 89.62 284 MET A N 1
ATOM 2214 C CA . MET A 1 284 ? -3.979 -5.144 31.218 1.00 89.62 284 MET A CA 1
ATOM 2215 C C . MET A 1 284 ? -4.212 -5.713 29.809 1.00 89.62 284 MET A C 1
ATOM 2217 O O . MET A 1 284 ? -3.605 -6.725 29.466 1.00 89.62 284 MET A O 1
ATOM 2221 N N . ARG A 1 285 ? -4.997 -5.039 28.952 1.00 83.12 285 ARG A N 1
ATOM 2222 C CA . ARG A 1 285 ? -5.198 -5.408 27.535 1.00 83.12 285 ARG A CA 1
ATOM 2223 C C . ARG A 1 285 ? -3.904 -5.502 26.707 1.00 83.12 285 ARG A C 1
ATOM 2225 O O . ARG A 1 285 ? -3.891 -6.138 25.658 1.00 83.12 285 ARG A O 1
ATOM 2232 N N . GLY A 1 286 ? -2.823 -4.859 27.165 1.00 69.88 286 GLY A N 1
ATOM 2233 C CA . GLY A 1 286 ? -1.531 -4.785 26.476 1.00 69.88 286 GLY A CA 1
ATOM 2234 C C . GLY A 1 286 ? -1.486 -3.698 25.390 1.00 69.88 286 GLY A C 1
ATOM 2235 O O . GLY A 1 286 ? -2.357 -3.600 24.534 1.00 69.88 286 GLY A O 1
ATOM 2236 N N . ARG A 1 287 ? -0.439 -2.858 25.392 1.00 60.12 287 ARG A N 1
ATOM 2237 C CA . ARG A 1 287 ? -0.320 -1.665 24.517 1.00 60.12 287 ARG A CA 1
ATOM 2238 C C . ARG A 1 287 ? 0.045 -1.939 23.045 1.00 60.12 287 ARG A C 1
ATOM 2240 O O . ARG A 1 287 ? 0.182 -0.989 22.281 1.00 60.12 287 ARG A O 1
ATOM 2247 N N . ARG A 1 288 ? 0.290 -3.185 22.619 1.00 54.28 288 ARG A N 1
ATOM 2248 C CA . ARG A 1 288 ? 0.937 -3.462 21.314 1.00 54.28 288 ARG A CA 1
ATOM 2249 C C . ARG A 1 288 ? 0.380 -4.685 20.584 1.00 54.28 288 ARG A C 1
ATOM 2251 O O . ARG A 1 288 ? 1.085 -5.684 20.463 1.00 54.28 288 ARG A O 1
ATOM 2258 N N . ARG A 1 289 ? -0.845 -4.638 20.052 1.00 58.53 289 ARG A N 1
ATOM 2259 C CA . ARG A 1 289 ? -1.361 -5.697 19.155 1.00 58.53 289 ARG A CA 1
ATOM 2260 C C . ARG A 1 289 ? -2.216 -5.093 18.027 1.00 58.53 289 ARG A C 1
ATOM 2262 O O . ARG A 1 289 ? -2.966 -4.156 18.256 1.00 58.53 289 ARG A O 1
ATOM 2269 N N . GLY A 1 290 ? -1.998 -5.557 16.789 1.00 65.00 290 GLY A N 1
ATOM 2270 C CA . GLY A 1 290 ? -2.570 -5.005 15.547 1.00 65.00 290 GLY A CA 1
ATOM 2271 C C . GLY A 1 290 ? -1.667 -5.214 14.315 1.00 65.00 290 GLY A C 1
ATOM 2272 O O . GLY A 1 290 ? -0.626 -5.872 14.405 1.00 65.00 290 GLY A O 1
ATOM 2273 N N . VAL A 1 291 ? -2.036 -4.629 13.162 1.00 61.62 291 VAL A N 1
ATOM 2274 C CA . VAL A 1 291 ? -1.354 -4.757 11.845 1.00 61.62 291 VAL A CA 1
ATOM 2275 C C . VAL A 1 291 ? 0.169 -4.560 11.927 1.00 61.62 291 VAL A C 1
ATOM 2277 O O . VAL A 1 291 ? 0.919 -5.249 11.234 1.00 61.62 291 VAL A O 1
ATOM 2280 N N . SER A 1 292 ? 0.649 -3.693 12.821 1.00 62.91 292 SER A N 1
ATOM 2281 C CA . SER A 1 292 ? 2.079 -3.432 13.041 1.00 62.91 292 SER A CA 1
ATOM 2282 C C . SER A 1 292 ? 2.873 -4.652 13.528 1.00 62.91 292 SER A C 1
ATOM 2284 O O . SER A 1 292 ? 4.011 -4.834 13.100 1.00 62.91 292 SER A O 1
ATOM 2286 N N . ARG A 1 293 ? 2.286 -5.537 14.350 1.00 68.50 293 ARG A N 1
ATOM 2287 C CA . ARG A 1 293 ? 2.945 -6.789 14.775 1.00 68.50 293 ARG A CA 1
ATOM 2288 C C . ARG A 1 293 ? 3.041 -7.780 13.620 1.00 68.50 293 ARG A C 1
ATOM 2290 O O . ARG A 1 293 ? 4.086 -8.391 13.428 1.00 68.50 293 ARG A O 1
ATOM 2297 N N . LEU A 1 294 ? 1.971 -7.937 12.835 1.00 70.75 294 LEU A N 1
ATOM 2298 C CA . LEU A 1 294 ? 1.991 -8.794 11.642 1.00 70.75 294 LEU A CA 1
ATOM 2299 C C . LEU A 1 294 ? 2.999 -8.278 10.613 1.00 70.75 294 LEU A C 1
ATOM 2301 O O . LEU A 1 294 ? 3.712 -9.075 10.010 1.00 70.75 294 LEU A O 1
ATOM 2305 N N . LYS A 1 295 ? 3.102 -6.951 10.461 1.00 75.94 295 LYS A N 1
ATOM 2306 C CA . LYS A 1 295 ? 4.141 -6.301 9.658 1.00 75.94 295 LYS A CA 1
ATOM 2307 C C . LYS A 1 295 ? 5.535 -6.675 10.169 1.00 75.94 295 LYS A C 1
ATOM 2309 O O . LYS A 1 295 ? 6.335 -7.162 9.383 1.00 75.94 295 LYS A O 1
ATOM 2314 N N . GLN A 1 296 ? 5.808 -6.526 11.468 1.00 75.56 296 GLN A N 1
ATOM 2315 C CA . GLN A 1 296 ? 7.103 -6.891 12.058 1.00 75.56 296 GLN A CA 1
ATOM 2316 C C . GLN A 1 296 ? 7.423 -8.381 11.925 1.00 75.56 296 GLN A C 1
ATOM 2318 O O . GLN A 1 296 ? 8.531 -8.709 11.528 1.00 75.56 296 GLN A O 1
ATOM 2323 N N . LYS A 1 297 ? 6.466 -9.284 12.180 1.00 78.38 297 LYS A N 1
ATOM 2324 C CA . LYS A 1 297 ? 6.679 -10.732 12.025 1.00 78.38 297 LYS A CA 1
ATOM 2325 C C . LYS A 1 297 ? 7.004 -11.104 10.575 1.00 78.38 297 LYS A C 1
ATOM 2327 O O . LYS A 1 297 ? 7.851 -11.956 10.342 1.00 78.38 297 LYS A O 1
ATOM 2332 N N . ARG A 1 298 ? 6.355 -10.460 9.598 1.00 81.44 298 ARG A N 1
ATOM 2333 C CA . ARG A 1 298 ? 6.619 -10.686 8.167 1.00 81.44 298 ARG A CA 1
ATOM 2334 C C . ARG A 1 298 ? 7.960 -10.108 7.723 1.00 81.44 298 ARG A C 1
ATOM 2336 O O . ARG A 1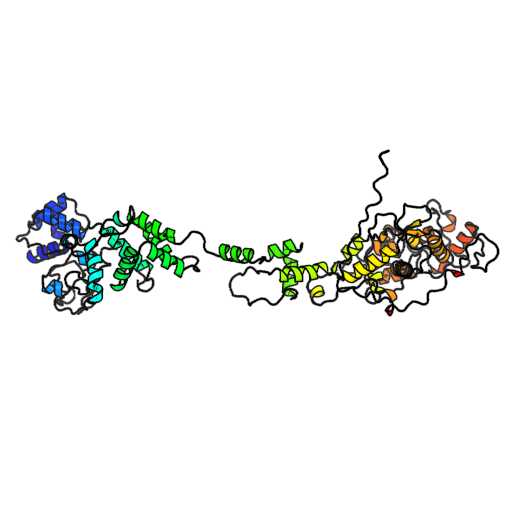 298 ? 8.679 -10.799 7.017 1.00 81.44 298 ARG A O 1
ATOM 2343 N N . VAL A 1 299 ? 8.315 -8.909 8.188 1.00 82.31 299 VAL A N 1
ATOM 2344 C CA . VAL A 1 299 ? 9.637 -8.306 7.942 1.00 82.31 299 VAL A CA 1
ATOM 2345 C C . VAL A 1 299 ? 10.749 -9.144 8.579 1.00 82.31 299 VAL A C 1
ATOM 2347 O O . VAL A 1 299 ? 11.749 -9.412 7.929 1.00 82.31 299 VAL A O 1
ATOM 2350 N N . ALA A 1 300 ? 10.558 -9.620 9.813 1.00 81.12 300 ALA A N 1
ATOM 2351 C CA . ALA A 1 300 ? 11.497 -10.524 10.480 1.00 81.12 300 ALA A CA 1
ATOM 2352 C C . ALA A 1 300 ? 11.630 -11.873 9.751 1.00 81.12 300 ALA A C 1
ATOM 2354 O O . ALA A 1 300 ? 12.688 -12.483 9.784 1.00 81.12 300 ALA A O 1
ATOM 2355 N N . GLY A 1 301 ? 10.575 -12.316 9.061 1.00 84.25 301 GLY A N 1
ATOM 2356 C CA . GLY A 1 301 ? 10.600 -13.473 8.165 1.00 84.25 301 GLY A CA 1
ATOM 2357 C C . GLY A 1 301 ? 11.091 -13.168 6.745 1.00 84.25 301 GLY A C 1
ATOM 2358 O O . GLY A 1 301 ? 10.740 -13.912 5.836 1.00 84.25 301 GLY A O 1
ATOM 2359 N N . GLY A 1 302 ? 11.801 -12.054 6.526 1.00 86.81 302 GLY A N 1
ATOM 2360 C CA . GLY A 1 302 ? 12.396 -11.697 5.232 1.00 86.81 302 GLY A CA 1
ATOM 2361 C C . GLY A 1 302 ? 11.406 -11.240 4.156 1.00 86.81 302 GLY A C 1
ATOM 2362 O O . GLY A 1 302 ? 11.802 -11.024 3.015 1.00 86.81 302 GLY A O 1
ATOM 2363 N N . LYS A 1 303 ? 10.116 -11.069 4.478 1.00 90.12 303 LYS A N 1
ATOM 2364 C CA . LYS A 1 303 ? 9.128 -10.623 3.487 1.00 90.12 303 LYS A CA 1
ATOM 2365 C C . LYS A 1 303 ? 9.182 -9.113 3.287 1.00 90.12 303 LYS A C 1
ATOM 2367 O O . LYS A 1 303 ? 9.182 -8.337 4.245 1.00 90.12 303 LYS A O 1
ATOM 2372 N N . MET A 1 304 ? 9.117 -8.697 2.030 1.00 92.38 304 MET A N 1
ATOM 2373 C CA . MET A 1 304 ? 9.085 -7.299 1.617 1.00 92.38 304 MET A CA 1
ATOM 2374 C C . MET A 1 304 ? 7.662 -6.858 1.281 1.00 92.38 304 MET A C 1
ATOM 2376 O O . MET A 1 304 ? 6.831 -7.647 0.846 1.00 92.38 304 MET A O 1
ATOM 2380 N N . THR A 1 305 ? 7.363 -5.578 1.468 1.00 91.44 305 THR A N 1
ATOM 2381 C CA . THR A 1 305 ? 6.161 -4.947 0.898 1.00 91.44 305 THR A CA 1
ATOM 2382 C C . THR A 1 305 ? 6.403 -4.537 -0.557 1.00 91.44 305 THR A C 1
ATOM 2384 O O . THR A 1 305 ? 7.550 -4.382 -0.965 1.00 91.44 305 THR A O 1
ATOM 2387 N N . ALA A 1 306 ? 5.341 -4.261 -1.324 1.00 91.38 306 ALA A N 1
ATOM 2388 C CA . ALA A 1 306 ? 5.468 -3.783 -2.712 1.00 91.38 306 ALA A CA 1
ATOM 2389 C C . ALA A 1 306 ? 6.388 -2.554 -2.848 1.00 91.38 306 ALA A C 1
ATOM 2391 O O . ALA A 1 306 ? 7.167 -2.458 -3.789 1.00 91.38 306 ALA A O 1
ATOM 2392 N N . THR A 1 307 ? 6.324 -1.620 -1.895 1.00 92.25 307 THR A N 1
ATOM 2393 C CA . THR A 1 307 ? 7.184 -0.428 -1.891 1.00 92.25 307 THR A CA 1
ATOM 2394 C C . THR A 1 307 ? 8.651 -0.784 -1.657 1.00 92.25 307 THR A C 1
ATOM 2396 O O . THR A 1 307 ? 9.519 -0.244 -2.331 1.00 92.25 307 THR A O 1
ATOM 2399 N N . GLN A 1 308 ? 8.930 -1.696 -0.719 1.00 93.50 308 GLN A N 1
ATOM 2400 C CA . GLN A 1 308 ? 10.298 -2.150 -0.447 1.00 93.50 308 GLN A CA 1
ATOM 2401 C C . GLN A 1 308 ? 10.872 -2.922 -1.635 1.00 93.50 308 GLN A C 1
ATOM 2403 O O . GLN A 1 308 ? 12.011 -2.676 -2.012 1.00 93.50 308 GLN A O 1
ATOM 2408 N N . LEU A 1 309 ? 10.069 -3.790 -2.257 1.00 94.62 309 LEU A N 1
ATOM 2409 C CA . LEU A 1 309 ? 10.480 -4.549 -3.432 1.00 94.62 309 LEU A CA 1
ATOM 2410 C C . LEU A 1 309 ? 10.778 -3.630 -4.627 1.00 94.62 309 LEU A C 1
ATOM 2412 O O . LEU A 1 309 ? 11.827 -3.759 -5.246 1.00 94.62 309 LEU A O 1
ATOM 2416 N N . ALA A 1 310 ? 9.896 -2.669 -4.926 1.00 95.50 310 ALA A N 1
ATOM 2417 C CA . ALA A 1 310 ? 10.118 -1.711 -6.013 1.00 95.50 310 ALA A CA 1
ATOM 2418 C C . ALA A 1 310 ? 11.405 -0.894 -5.801 1.00 95.50 310 ALA A C 1
ATOM 2420 O O . ALA A 1 310 ? 12.198 -0.737 -6.727 1.00 95.50 310 ALA A O 1
ATOM 2421 N N . ALA A 1 311 ? 11.642 -0.439 -4.564 1.00 95.44 311 ALA A N 1
ATOM 2422 C CA . ALA A 1 311 ? 12.856 0.287 -4.205 1.00 95.44 311 ALA A CA 1
ATOM 2423 C C . ALA A 1 311 ? 14.119 -0.577 -4.362 1.00 95.44 311 ALA A C 1
ATOM 2425 O O . ALA A 1 311 ? 15.100 -0.105 -4.929 1.00 95.44 311 ALA A O 1
ATOM 2426 N N . ALA A 1 312 ? 14.082 -1.838 -3.917 1.00 94.00 312 ALA A N 1
ATOM 2427 C CA . ALA A 1 312 ? 15.201 -2.774 -4.047 1.00 94.00 312 ALA A CA 1
ATOM 2428 C C . ALA A 1 312 ? 15.533 -3.112 -5.512 1.00 94.00 312 ALA A C 1
ATOM 2430 O O . ALA A 1 312 ? 16.686 -3.364 -5.842 1.00 94.00 312 ALA A O 1
ATOM 2431 N N . LEU A 1 313 ? 14.532 -3.097 -6.396 1.00 95.38 313 LEU A N 1
ATOM 2432 C CA . LEU A 1 313 ? 14.692 -3.331 -7.834 1.00 95.38 313 LEU A CA 1
ATOM 2433 C C . LEU A 1 313 ? 15.040 -2.061 -8.629 1.00 95.38 313 LEU A C 1
ATOM 2435 O O . LEU A 1 313 ? 15.243 -2.148 -9.837 1.00 95.38 313 LEU A O 1
ATOM 2439 N N . HIS A 1 314 ? 15.080 -0.890 -7.982 1.00 95.38 314 HIS A N 1
ATOM 2440 C CA . HIS A 1 314 ? 15.239 0.415 -8.632 1.00 95.38 314 HIS A CA 1
ATOM 2441 C C . HIS A 1 314 ? 14.213 0.683 -9.750 1.00 95.38 314 HIS A C 1
ATOM 2443 O O . HIS A 1 314 ? 14.540 1.276 -10.778 1.00 95.38 314 HIS A O 1
ATOM 2449 N N . ILE A 1 315 ? 12.961 0.260 -9.546 1.00 94.81 315 ILE A N 1
ATOM 2450 C CA . ILE A 1 315 ? 11.853 0.494 -10.483 1.00 94.81 315 ILE A CA 1
ATOM 2451 C C . ILE A 1 315 ? 10.717 1.270 -9.824 1.00 94.81 315 ILE A C 1
ATOM 2453 O O . ILE A 1 315 ? 10.569 1.308 -8.600 1.00 94.81 315 ILE A O 1
ATOM 2457 N N . GLU A 1 316 ? 9.861 1.861 -10.651 1.00 94.56 316 GLU A N 1
ATOM 2458 C CA . GLU A 1 316 ? 8.639 2.483 -10.163 1.00 94.56 316 GLU A CA 1
ATOM 2459 C C . GLU A 1 316 ? 7.627 1.437 -9.678 1.00 94.56 316 GLU A C 1
ATOM 2461 O O . GLU A 1 316 ? 7.542 0.309 -10.171 1.00 94.56 316 GLU A O 1
ATOM 2466 N N . ARG A 1 317 ? 6.786 1.828 -8.716 1.00 93.69 317 ARG A N 1
ATOM 2467 C CA . ARG A 1 317 ? 5.749 0.943 -8.167 1.00 93.69 317 ARG A CA 1
ATOM 2468 C C . ARG A 1 317 ? 4.670 0.581 -9.199 1.00 93.69 317 ARG A C 1
ATOM 2470 O O . ARG A 1 317 ? 4.115 -0.512 -9.123 1.00 93.69 317 ARG A O 1
ATOM 2477 N N . SER A 1 318 ? 4.378 1.486 -10.134 1.00 93.44 318 SER A N 1
ATOM 2478 C CA . SER A 1 318 ? 3.505 1.261 -11.297 1.00 93.44 318 SER A CA 1
ATOM 2479 C C . SER A 1 318 ? 4.036 0.114 -12.156 1.00 93.44 318 SER A C 1
ATOM 2481 O O . SER A 1 318 ? 3.319 -0.840 -12.425 1.00 93.44 318 SER A O 1
ATOM 2483 N N . GLN A 1 319 ? 5.324 0.157 -12.482 1.00 92.75 319 GLN A N 1
ATOM 2484 C CA . GLN A 1 319 ? 6.000 -0.874 -13.255 1.00 92.75 319 GLN A CA 1
ATOM 2485 C C . GLN A 1 319 ? 6.048 -2.212 -12.512 1.00 92.75 319 GLN A C 1
ATOM 2487 O O . GLN A 1 319 ? 5.774 -3.251 -13.109 1.00 92.75 319 GLN A O 1
ATOM 2492 N N . LEU A 1 320 ? 6.328 -2.202 -11.199 1.00 94.38 320 LEU A N 1
ATOM 2493 C CA . LEU A 1 320 ? 6.227 -3.417 -10.388 1.00 94.38 320 LEU A CA 1
ATOM 2494 C C . LEU A 1 320 ? 4.821 -4.013 -10.493 1.00 94.38 320 LEU A C 1
ATOM 2496 O O . LEU A 1 320 ? 4.694 -5.222 -10.622 1.00 94.38 320 LEU A O 1
ATOM 2500 N N . ARG A 1 321 ? 3.761 -3.198 -10.485 1.00 92.19 321 ARG A N 1
ATOM 2501 C CA . ARG A 1 321 ? 2.396 -3.709 -10.633 1.00 92.19 321 ARG A CA 1
ATOM 2502 C C . ARG A 1 321 ? 2.185 -4.420 -11.972 1.00 92.19 321 ARG A C 1
ATOM 2504 O O . ARG A 1 321 ? 1.624 -5.508 -11.967 1.00 92.19 321 ARG A O 1
ATOM 2511 N N . THR A 1 322 ? 2.695 -3.877 -13.070 1.00 93.12 322 THR A N 1
ATOM 2512 C CA . THR A 1 322 ? 2.615 -4.538 -14.378 1.00 93.12 322 THR A CA 1
ATOM 2513 C C . THR A 1 322 ? 3.379 -5.864 -14.392 1.00 93.12 322 THR A C 1
ATOM 2515 O O . THR A 1 322 ? 2.870 -6.846 -14.910 1.00 93.12 322 THR A O 1
ATOM 2518 N N . ILE A 1 323 ? 4.553 -5.935 -13.746 1.00 93.62 323 ILE A N 1
ATOM 2519 C CA . ILE A 1 323 ? 5.328 -7.187 -13.581 1.00 93.62 323 ILE A CA 1
ATOM 2520 C C . ILE A 1 323 ? 4.516 -8.244 -12.819 1.00 93.62 323 ILE A C 1
ATOM 2522 O O . ILE A 1 323 ? 4.549 -9.426 -13.152 1.00 93.62 323 ILE A O 1
ATOM 2526 N N . ILE A 1 324 ? 3.785 -7.814 -11.790 1.00 90.94 324 ILE A N 1
ATOM 2527 C CA . ILE A 1 324 ? 2.897 -8.680 -11.010 1.00 90.94 324 ILE A CA 1
ATOM 2528 C C . ILE A 1 324 ? 1.760 -9.211 -11.879 1.00 90.94 324 ILE A C 1
ATOM 2530 O O . ILE A 1 324 ? 1.476 -10.403 -11.842 1.00 90.94 324 ILE A O 1
ATOM 2534 N N . ASP A 1 325 ? 1.096 -8.321 -12.612 1.00 89.56 325 ASP A N 1
ATOM 2535 C CA . ASP A 1 325 ? -0.078 -8.670 -13.408 1.00 89.56 325 ASP A CA 1
ATOM 2536 C C . ASP A 1 325 ? 0.303 -9.513 -14.645 1.00 89.56 325 ASP A C 1
ATOM 2538 O O . ASP A 1 325 ? -0.496 -10.338 -15.077 1.00 89.56 325 ASP A O 1
ATOM 2542 N N . ALA A 1 326 ? 1.543 -9.392 -15.137 1.00 90.19 326 ALA A N 1
ATOM 2543 C CA . ALA A 1 326 ? 2.122 -10.234 -16.188 1.00 90.19 326 ALA A CA 1
ATOM 2544 C C . ALA A 1 326 ? 2.565 -11.634 -15.709 1.00 90.19 326 ALA A C 1
ATOM 2546 O O . ALA A 1 326 ? 3.102 -12.408 -16.493 1.00 90.19 326 ALA A O 1
ATOM 2547 N N . GLY A 1 327 ? 2.387 -11.970 -14.424 1.00 90.94 327 GLY A N 1
ATOM 2548 C CA . GLY A 1 327 ? 2.684 -13.310 -13.900 1.00 90.94 327 GLY A CA 1
ATOM 2549 C C . GLY A 1 327 ? 4.174 -13.636 -13.730 1.00 90.94 327 GLY A C 1
ATOM 2550 O O . GLY A 1 327 ? 4.526 -14.790 -13.516 1.00 90.94 327 GLY A O 1
ATOM 2551 N N . VAL A 1 328 ? 5.063 -12.638 -13.777 1.00 91.81 328 VAL A N 1
ATOM 2552 C CA . VAL A 1 328 ? 6.519 -12.838 -13.595 1.00 91.81 328 VAL A CA 1
ATOM 2553 C C . VAL A 1 328 ? 6.861 -13.302 -12.173 1.00 91.81 328 VAL A C 1
ATOM 2555 O O . VAL A 1 328 ? 7.860 -13.983 -11.938 1.00 91.81 328 VAL A O 1
ATOM 2558 N N . LEU A 1 329 ? 6.048 -12.894 -11.199 1.00 90.06 329 LEU A N 1
ATOM 2559 C CA . LEU A 1 329 ? 6.166 -13.330 -9.811 1.00 90.06 329 LEU A CA 1
ATOM 2560 C C . LEU A 1 329 ? 5.247 -14.531 -9.586 1.00 90.06 329 LEU A C 1
ATOM 2562 O O . LEU A 1 329 ? 4.130 -14.528 -10.092 1.00 90.06 329 LEU A O 1
ATOM 2566 N N . GLY A 1 330 ? 5.718 -15.524 -8.824 1.00 80.25 330 GLY A N 1
ATOM 2567 C CA . GLY A 1 330 ? 5.034 -16.809 -8.648 1.00 80.25 330 GLY A CA 1
ATOM 2568 C C . GLY A 1 330 ? 3.614 -16.713 -8.078 1.00 80.25 330 GLY A C 1
ATOM 2569 O O . GLY A 1 330 ? 3.181 -15.659 -7.593 1.00 80.25 330 GLY A O 1
ATOM 2570 N N . ASP A 1 331 ? 2.904 -17.845 -8.129 1.00 72.38 331 ASP A N 1
ATOM 2571 C CA . ASP A 1 331 ? 1.514 -17.962 -7.687 1.00 72.38 331 ASP A CA 1
ATOM 2572 C C . ASP A 1 331 ? 1.316 -17.420 -6.274 1.00 72.38 331 ASP A C 1
ATOM 2574 O O . ASP A 1 331 ? 2.037 -17.742 -5.326 1.00 72.38 331 ASP A O 1
ATOM 2578 N N . ARG A 1 332 ? 0.296 -16.575 -6.133 1.00 69.69 332 ARG A N 1
ATOM 2579 C CA . ARG A 1 332 ? -0.034 -15.948 -4.857 1.00 69.69 332 ARG A CA 1
ATOM 2580 C C . ARG A 1 332 ? -1.226 -16.620 -4.223 1.00 69.69 332 ARG A C 1
ATOM 2582 O O . ARG A 1 332 ? -2.260 -16.797 -4.862 1.00 69.69 332 ARG A O 1
ATOM 2589 N N . GLU A 1 333 ? -1.114 -16.872 -2.923 1.00 58.75 333 GLU A N 1
ATOM 2590 C CA . GLU A 1 333 ? -2.255 -17.275 -2.108 1.00 58.75 333 GLU A CA 1
ATOM 2591 C C . GLU A 1 333 ? -3.426 -16.297 -2.293 1.00 58.75 333 GLU A C 1
ATOM 2593 O O . GLU A 1 333 ? -3.266 -15.068 -2.260 1.00 58.75 333 GLU A O 1
ATOM 2598 N N . ALA A 1 334 ? -4.612 -16.867 -2.513 1.00 48.25 334 ALA A N 1
ATOM 2599 C CA . ALA A 1 334 ? -5.799 -16.134 -2.917 1.00 48.25 334 ALA A CA 1
ATOM 2600 C C . ALA A 1 334 ? -6.156 -14.983 -1.956 1.00 48.25 334 ALA A C 1
ATOM 2602 O O . ALA A 1 334 ? -6.061 -15.043 -0.723 1.00 48.25 334 ALA A O 1
ATOM 2603 N N . ARG A 1 335 ? -6.586 -13.884 -2.577 1.00 52.91 335 ARG A N 1
ATOM 2604 C CA . ARG A 1 335 ? -6.962 -12.619 -1.941 1.00 52.91 335 ARG A CA 1
ATOM 2605 C C . ARG A 1 335 ? -8.174 -12.807 -1.019 1.00 52.91 335 ARG A C 1
ATOM 2607 O O . ARG A 1 335 ? -9.075 -13.581 -1.300 1.00 52.91 335 ARG A O 1
ATOM 2614 N N . GLY A 1 336 ? -8.237 -12.024 0.052 1.00 50.22 336 GLY A N 1
ATOM 2615 C CA . GLY A 1 336 ? -9.423 -11.871 0.900 1.00 50.22 336 GLY A CA 1
ATOM 2616 C C . GLY A 1 336 ? -9.854 -10.407 0.934 1.00 50.22 336 GLY A C 1
ATOM 2617 O O . GLY A 1 336 ? -9.044 -9.519 0.667 1.00 50.22 336 GLY A O 1
ATOM 2618 N N . GLN A 1 337 ? -11.130 -10.176 1.242 1.00 45.62 337 GLN A N 1
ATOM 2619 C CA . GLN A 1 337 ? -11.921 -9.035 0.758 1.00 45.62 337 GLN A CA 1
ATOM 2620 C C . GLN A 1 337 ? -11.552 -7.617 1.247 1.00 45.62 337 GLN A C 1
ATOM 2622 O O . GLN A 1 337 ? -12.040 -6.655 0.663 1.00 45.62 337 GLN A O 1
ATOM 2627 N N . GLN A 1 338 ? -10.704 -7.419 2.261 1.00 47.38 338 GLN A N 1
ATOM 2628 C CA . GLN A 1 338 ? -10.404 -6.072 2.784 1.00 47.38 338 GLN A CA 1
ATOM 2629 C C . GLN A 1 338 ? -8.927 -5.692 2.605 1.00 47.38 338 GLN A C 1
ATOM 2631 O O . GLN A 1 338 ? -8.048 -6.448 3.012 1.00 47.38 338 GLN A O 1
ATOM 2636 N N . ARG A 1 339 ? -8.694 -4.525 1.966 1.00 49.22 339 ARG A N 1
ATOM 2637 C CA . ARG A 1 339 ? -7.406 -3.869 1.614 1.00 49.22 339 ARG A CA 1
ATOM 2638 C C . ARG A 1 339 ? -6.159 -4.598 2.139 1.00 49.22 339 ARG A C 1
ATOM 2640 O O . ARG A 1 339 ? -5.784 -4.455 3.301 1.00 49.22 339 ARG A O 1
ATOM 2647 N N . ARG A 1 340 ? -5.482 -5.341 1.257 1.00 59.84 340 ARG A N 1
ATOM 2648 C CA . ARG A 1 340 ? -4.287 -6.125 1.596 1.00 59.84 340 ARG A CA 1
ATOM 2649 C C . ARG A 1 340 ? -3.021 -5.477 1.047 1.00 59.84 340 ARG A C 1
ATOM 2651 O O . ARG A 1 340 ? -2.947 -5.116 -0.122 1.00 59.84 340 ARG A O 1
ATOM 2658 N N . TYR A 1 341 ? -2.020 -5.353 1.911 1.00 64.50 341 TYR A N 1
ATOM 2659 C CA . TYR A 1 341 ? -0.642 -5.137 1.489 1.00 64.50 341 TYR A CA 1
ATOM 2660 C C . TYR A 1 341 ? -0.136 -6.432 0.847 1.00 64.50 341 TYR A C 1
ATOM 2662 O O . TYR A 1 341 ? -0.163 -7.472 1.508 1.00 64.50 341 TYR A O 1
ATOM 2670 N N . ASP A 1 342 ? 0.314 -6.365 -0.405 1.00 79.81 342 ASP A N 1
ATOM 2671 C CA . ASP A 1 342 ? 1.039 -7.467 -1.041 1.00 79.81 342 ASP A CA 1
ATOM 2672 C C . ASP A 1 342 ? 2.399 -7.641 -0.344 1.00 79.81 342 ASP A C 1
ATOM 2674 O O . ASP A 1 342 ? 3.122 -6.660 -0.115 1.00 79.81 342 ASP A O 1
ATOM 2678 N N . TRP A 1 343 ? 2.712 -8.887 0.016 1.00 86.94 343 TRP A N 1
ATOM 2679 C CA . TRP A 1 343 ? 3.971 -9.290 0.640 1.00 86.94 343 TRP A CA 1
ATOM 2680 C C . TRP A 1 343 ? 4.717 -10.234 -0.292 1.00 86.94 343 TRP A C 1
ATOM 2682 O O . TRP A 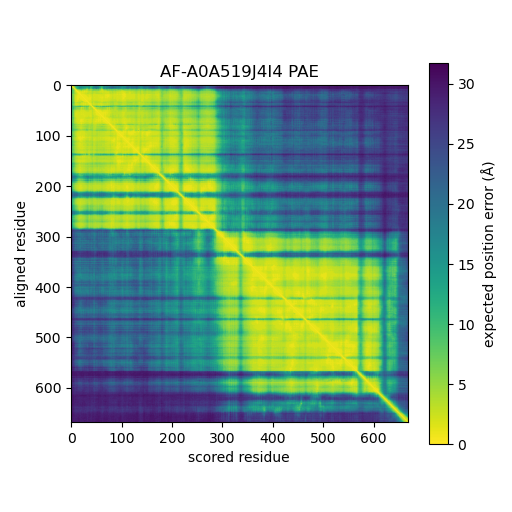1 343 ? 4.112 -11.157 -0.828 1.00 86.94 343 TRP A O 1
ATOM 2692 N N . PHE A 1 344 ? 6.016 -10.014 -0.429 1.00 90.81 344 PHE A N 1
ATOM 2693 C CA . PHE A 1 344 ? 6.883 -10.669 -1.401 1.00 90.81 344 PHE A CA 1
ATOM 2694 C C . PHE A 1 344 ? 8.007 -11.389 -0.673 1.00 90.81 344 PHE A C 1
ATOM 2696 O O . PHE A 1 344 ? 8.511 -10.877 0.331 1.00 90.81 344 PHE A O 1
ATOM 2703 N N . SER A 1 345 ? 8.362 -12.580 -1.141 1.00 92.19 345 SER A N 1
ATOM 2704 C CA . SER A 1 345 ? 9.508 -13.326 -0.624 1.00 92.19 345 SER A CA 1
ATOM 2705 C C . SER A 1 345 ? 10.823 -12.828 -1.237 1.00 92.19 345 SER A C 1
ATOM 2707 O O . SER A 1 345 ? 10.842 -12.028 -2.173 1.00 92.19 345 SER A O 1
ATOM 2709 N N . GLU A 1 346 ? 11.940 -13.325 -0.716 1.00 91.94 346 GLU A N 1
ATOM 2710 C CA . GLU A 1 346 ? 13.260 -13.150 -1.331 1.00 91.94 346 GLU A CA 1
ATOM 2711 C C . GLU A 1 346 ? 13.342 -13.823 -2.716 1.00 91.94 346 GLU A C 1
ATOM 2713 O O . GLU A 1 346 ? 13.932 -13.280 -3.646 1.00 91.94 346 GLU A O 1
ATOM 2718 N N . GLU A 1 347 ? 12.655 -14.951 -2.908 1.00 92.31 347 GLU A N 1
ATOM 2719 C CA . GLU A 1 347 ? 12.533 -15.613 -4.213 1.00 92.31 347 GLU A CA 1
ATOM 2720 C C . GLU A 1 347 ? 11.810 -14.724 -5.240 1.00 92.31 347 GLU A C 1
ATOM 2722 O O . GLU A 1 347 ? 12.234 -14.627 -6.393 1.00 92.31 347 GLU A O 1
ATOM 2727 N N . ASP A 1 348 ? 10.755 -14.013 -4.823 1.00 93.81 348 ASP A N 1
ATOM 2728 C CA . ASP A 1 348 ? 10.080 -13.033 -5.680 1.00 93.81 348 ASP A CA 1
ATOM 2729 C C . ASP A 1 348 ? 11.019 -11.891 -6.076 1.00 93.81 348 ASP A C 1
ATOM 2731 O O . ASP A 1 348 ? 11.003 -11.453 -7.228 1.00 93.81 348 ASP A O 1
ATOM 2735 N N . PHE A 1 349 ? 11.866 -11.431 -5.148 1.00 94.88 349 PHE A N 1
ATOM 2736 C CA . PHE A 1 349 ? 12.900 -10.451 -5.464 1.00 94.88 349 PHE A CA 1
ATOM 2737 C C . PHE A 1 349 ? 13.857 -10.982 -6.530 1.00 94.88 349 PHE A C 1
ATOM 2739 O O . PHE A 1 349 ? 14.054 -10.306 -7.536 1.00 94.88 349 PHE A O 1
ATOM 2746 N N . HIS A 1 350 ? 14.397 -12.191 -6.371 1.00 94.75 350 HIS A N 1
ATOM 2747 C CA . HIS A 1 350 ? 15.321 -12.764 -7.350 1.00 94.75 350 HIS A CA 1
ATOM 2748 C C . HIS A 1 350 ? 14.681 -12.975 -8.724 1.00 94.75 350 HIS A C 1
ATOM 2750 O O . HIS A 1 350 ? 15.307 -12.643 -9.731 1.00 94.75 350 HIS A O 1
ATOM 2756 N N . ARG A 1 351 ? 13.426 -13.440 -8.788 1.00 94.62 351 ARG A N 1
ATOM 2757 C CA . ARG A 1 351 ? 12.683 -13.564 -10.055 1.00 94.62 351 ARG A CA 1
ATOM 2758 C C . ARG A 1 351 ? 12.514 -12.216 -10.748 1.00 94.62 351 ARG A C 1
ATOM 2760 O O . ARG A 1 351 ? 12.863 -12.080 -11.920 1.00 94.62 351 ARG A O 1
ATOM 2767 N N . ALA A 1 352 ? 12.037 -11.200 -10.028 1.00 95.12 352 ALA A N 1
ATOM 2768 C CA . ALA A 1 352 ? 11.894 -9.865 -10.601 1.00 95.12 352 ALA A CA 1
ATOM 2769 C C . ALA A 1 352 ? 13.244 -9.235 -10.966 1.00 95.12 352 ALA A C 1
ATOM 2771 O O . ALA A 1 352 ? 13.334 -8.568 -11.994 1.00 95.12 352 ALA A O 1
ATOM 2772 N N . ALA A 1 353 ? 14.291 -9.453 -10.170 1.00 95.75 353 ALA A N 1
ATOM 2773 C CA . ALA A 1 353 ? 15.627 -8.933 -10.437 1.00 95.75 353 ALA A CA 1
ATOM 2774 C C . ALA A 1 353 ? 16.233 -9.573 -11.691 1.00 95.75 353 ALA A C 1
ATOM 2776 O O . ALA A 1 353 ? 16.750 -8.855 -12.541 1.00 95.75 353 ALA A O 1
ATOM 2777 N N . ALA A 1 354 ? 16.111 -10.894 -11.852 1.00 94.62 354 ALA A N 1
ATOM 2778 C CA . ALA A 1 354 ? 16.540 -11.602 -13.055 1.00 94.62 354 ALA A CA 1
ATOM 2779 C C . ALA A 1 354 ? 15.753 -11.140 -14.287 1.00 94.62 354 ALA A C 1
ATOM 2781 O O . ALA A 1 354 ? 16.346 -10.862 -15.326 1.00 94.62 354 ALA A O 1
ATOM 2782 N N . PHE A 1 355 ? 14.434 -10.970 -14.151 1.00 95.62 355 PHE A N 1
ATOM 2783 C CA . PHE A 1 355 ? 13.593 -10.422 -15.210 1.00 95.62 355 PHE A CA 1
ATOM 2784 C C . PHE A 1 355 ? 14.069 -9.019 -15.612 1.00 95.62 355 PHE A C 1
ATOM 2786 O O . PHE A 1 355 ? 14.393 -8.790 -16.773 1.00 95.62 355 PHE A O 1
ATOM 2793 N N . VAL A 1 356 ? 14.171 -8.083 -14.660 1.00 95.25 356 VAL A N 1
ATOM 2794 C CA . VAL A 1 356 ? 14.603 -6.694 -14.907 1.00 95.25 356 VAL A CA 1
ATOM 2795 C C . VAL A 1 356 ? 16.027 -6.606 -15.447 1.00 95.25 356 VAL A C 1
ATOM 2797 O O . VAL A 1 356 ? 16.254 -5.878 -16.411 1.00 95.25 356 VAL A O 1
ATOM 2800 N N . GLY A 1 357 ? 16.965 -7.355 -14.873 1.00 94.62 357 GLY A N 1
ATOM 2801 C CA . GLY A 1 357 ? 18.371 -7.360 -15.271 1.00 94.62 357 GLY A CA 1
ATOM 2802 C C . GLY A 1 357 ? 18.649 -8.097 -16.583 1.00 94.62 357 GLY A C 1
ATOM 2803 O O . GLY A 1 357 ? 19.628 -7.787 -17.257 1.00 94.62 357 GLY A O 1
ATOM 2804 N N . GLY A 1 358 ? 17.781 -9.030 -16.986 1.00 95.38 358 GLY A N 1
ATOM 2805 C CA . GLY A 1 358 ? 17.914 -9.825 -18.211 1.00 95.38 358 GLY A CA 1
ATOM 2806 C C . GLY A 1 358 ? 17.691 -9.049 -19.512 1.00 95.38 358 GLY A C 1
ATOM 2807 O O . GLY A 1 358 ? 17.844 -9.608 -20.600 1.00 95.38 358 GLY A O 1
ATOM 2808 N N . ARG A 1 359 ? 17.379 -7.752 -19.428 1.00 95.94 359 ARG A N 1
ATOM 2809 C CA . ARG A 1 359 ? 17.051 -6.899 -20.574 1.00 95.94 359 ARG A CA 1
ATOM 2810 C C . ARG A 1 359 ? 17.636 -5.494 -20.459 1.00 95.94 359 ARG A C 1
ATOM 2812 O O . ARG A 1 359 ? 18.067 -5.054 -19.398 1.00 95.94 359 ARG A O 1
ATOM 2819 N N . ALA A 1 360 ? 17.582 -4.757 -21.561 1.00 96.69 360 ALA A N 1
ATOM 2820 C CA . ALA A 1 360 ? 17.792 -3.316 -21.576 1.00 96.69 360 ALA A CA 1
ATOM 2821 C C . ALA A 1 360 ? 16.937 -2.647 -22.657 1.00 96.69 360 ALA A C 1
ATOM 2823 O O . ALA A 1 360 ? 16.779 -3.182 -23.754 1.00 96.69 360 ALA A O 1
ATOM 2824 N N . TYR A 1 361 ? 16.454 -1.431 -22.397 1.00 96.69 361 TYR A N 1
ATOM 2825 C CA . TYR A 1 361 ? 15.795 -0.629 -23.429 1.00 96.69 361 TYR A CA 1
ATOM 2826 C C . TYR A 1 361 ? 16.754 -0.367 -24.595 1.00 96.69 361 TYR A C 1
ATOM 2828 O O . TYR A 1 361 ? 17.857 0.154 -24.390 1.00 96.69 361 TYR A O 1
ATOM 2836 N N . ALA A 1 362 ? 16.299 -0.622 -25.824 1.00 97.06 362 ALA A N 1
ATOM 2837 C CA . ALA A 1 362 ? 17.078 -0.362 -27.035 1.00 97.06 362 ALA A CA 1
ATOM 2838 C C . ALA A 1 362 ? 17.576 1.095 -27.113 1.00 97.06 362 ALA A C 1
ATOM 2840 O O . ALA A 1 362 ? 18.720 1.350 -27.483 1.00 97.06 362 ALA A O 1
ATOM 2841 N N . SER A 1 363 ? 16.744 2.056 -26.698 1.00 95.81 363 SER A N 1
ATOM 2842 C CA . SER A 1 363 ? 17.085 3.483 -26.658 1.00 95.81 363 SER A CA 1
ATOM 2843 C C . SER A 1 363 ? 18.154 3.822 -25.618 1.00 95.81 363 SER A C 1
ATOM 2845 O O . SER A 1 363 ? 19.039 4.633 -25.888 1.00 95.81 363 SER A O 1
ATOM 2847 N N . SER A 1 364 ? 18.087 3.209 -24.433 1.00 96.25 364 SER A N 1
ATOM 2848 C CA . SER A 1 364 ? 19.069 3.435 -23.368 1.00 96.25 364 SER A CA 1
ATOM 2849 C C . SER A 1 364 ? 20.429 2.877 -23.767 1.00 96.25 364 SER A C 1
ATOM 2851 O O . SER A 1 364 ? 21.436 3.569 -23.625 1.00 96.25 364 SER A O 1
ATOM 2853 N N . TRP A 1 365 ? 20.451 1.678 -24.358 1.00 97.06 365 TRP A N 1
ATOM 2854 C CA . TRP A 1 365 ? 21.674 1.083 -24.893 1.00 97.06 365 TRP A CA 1
ATOM 2855 C C . TRP A 1 365 ? 22.259 1.904 -26.051 1.00 97.06 365 TRP A C 1
ATOM 2857 O O . TRP A 1 365 ? 23.462 2.168 -26.067 1.00 97.06 365 TRP A O 1
ATOM 2867 N N . ALA A 1 366 ? 21.420 2.396 -26.972 1.00 96.88 366 ALA A N 1
ATOM 2868 C CA . ALA A 1 366 ? 21.853 3.278 -28.059 1.00 96.88 366 ALA A CA 1
ATOM 2869 C C . ALA A 1 366 ? 22.535 4.548 -27.527 1.00 96.88 366 ALA A C 1
ATOM 2871 O O . ALA A 1 366 ? 23.619 4.919 -27.976 1.00 96.88 366 ALA A O 1
ATOM 2872 N N . LYS A 1 367 ? 21.931 5.188 -26.515 1.00 96.50 367 LYS A N 1
ATOM 2873 C CA . LYS A 1 367 ? 22.496 6.372 -25.854 1.00 96.50 367 LYS A CA 1
ATOM 2874 C C . LYS A 1 367 ? 23.818 6.047 -25.154 1.00 96.50 367 LYS A C 1
ATOM 2876 O O . LYS A 1 367 ? 24.778 6.798 -25.305 1.00 96.50 367 LYS A O 1
ATOM 2881 N N . GLN A 1 368 ? 23.885 4.931 -24.426 1.00 95.75 368 GLN A N 1
ATOM 2882 C CA . GLN A 1 368 ? 25.094 4.490 -23.722 1.00 95.75 368 GLN A CA 1
ATOM 2883 C C . GLN A 1 368 ? 26.267 4.251 -24.684 1.00 95.75 368 GLN A C 1
ATOM 2885 O O . GLN A 1 368 ? 27.394 4.648 -24.380 1.00 95.75 368 GLN A O 1
ATOM 2890 N N . THR A 1 369 ? 25.994 3.651 -25.845 1.00 96.12 369 THR A N 1
ATOM 2891 C CA . THR A 1 369 ? 26.980 3.330 -26.894 1.00 96.12 369 THR A CA 1
ATOM 2892 C C . THR A 1 369 ? 27.170 4.446 -27.927 1.00 96.12 369 THR A C 1
ATOM 2894 O O . THR A 1 369 ? 27.970 4.298 -28.851 1.00 96.12 369 THR A O 1
ATOM 2897 N N . ARG A 1 370 ? 26.482 5.585 -27.752 1.00 96.06 370 ARG A N 1
ATOM 2898 C CA . ARG A 1 370 ? 26.545 6.783 -28.609 1.00 96.06 370 ARG A CA 1
ATOM 2899 C C . ARG A 1 370 ? 26.162 6.533 -30.071 1.00 96.06 370 ARG A C 1
ATOM 2901 O O . ARG A 1 370 ? 26.681 7.186 -30.973 1.00 96.06 370 ARG A O 1
ATOM 2908 N N . VAL A 1 371 ? 25.221 5.626 -30.321 1.00 95.94 371 VAL A N 1
ATOM 2909 C CA . VAL A 1 371 ? 24.690 5.372 -31.668 1.00 95.94 371 VAL A CA 1
ATOM 2910 C C . VAL A 1 371 ? 23.236 5.804 -31.811 1.00 95.94 371 VAL A C 1
ATOM 2912 O O . VAL A 1 371 ? 22.507 5.980 -30.837 1.00 95.94 371 VAL A O 1
ATOM 2915 N N . SER A 1 372 ? 22.802 5.997 -33.057 1.00 95.25 372 SER A N 1
ATOM 2916 C CA . SER A 1 372 ? 21.399 6.313 -33.355 1.00 95.25 372 SER A CA 1
ATOM 2917 C C . SER A 1 372 ? 20.494 5.073 -33.272 1.00 95.25 372 SER A C 1
ATOM 2919 O O . SER A 1 372 ? 20.979 3.957 -33.484 1.00 95.25 372 SER A O 1
ATOM 2921 N N . PRO A 1 373 ? 19.176 5.238 -33.054 1.00 95.75 373 PRO A N 1
ATOM 2922 C CA . PRO A 1 373 ? 18.215 4.133 -33.091 1.00 95.75 373 PRO A CA 1
ATOM 2923 C C . PRO A 1 373 ? 18.252 3.321 -34.394 1.00 95.75 373 PRO A C 1
ATOM 2925 O O . PRO A 1 373 ? 18.103 2.100 -34.357 1.00 95.75 373 PRO A O 1
ATOM 2928 N N . VAL A 1 374 ? 18.507 3.966 -35.540 1.00 95.94 374 VAL A N 1
ATOM 2929 C CA . VAL A 1 374 ? 18.699 3.273 -36.828 1.00 95.94 374 VAL A CA 1
ATOM 2930 C C . VAL A 1 374 ? 19.850 2.266 -36.768 1.00 95.94 374 VAL A C 1
ATOM 2932 O O . VAL A 1 374 ? 19.709 1.172 -37.301 1.00 95.94 374 VAL A O 1
ATOM 2935 N N . VAL A 1 375 ? 20.952 2.571 -36.075 1.00 97.06 375 VAL A N 1
ATOM 2936 C CA . VAL A 1 375 ? 22.080 1.631 -35.926 1.00 97.06 375 VAL A CA 1
ATOM 2937 C C . VAL A 1 375 ? 21.664 0.402 -35.124 1.00 97.06 375 VAL A C 1
ATOM 2939 O O . VAL A 1 375 ? 21.967 -0.712 -35.536 1.00 97.06 375 VAL A O 1
ATOM 2942 N N . VAL A 1 376 ? 20.898 0.572 -34.040 1.00 97.81 376 VAL A N 1
ATOM 2943 C CA . VAL A 1 376 ? 20.354 -0.571 -33.282 1.00 97.81 376 VAL A CA 1
ATOM 2944 C C . VAL A 1 376 ? 19.483 -1.453 -34.176 1.00 97.81 376 VAL A C 1
ATOM 2946 O O . VAL A 1 376 ? 19.609 -2.673 -34.143 1.00 97.81 376 VAL A O 1
ATOM 2949 N N . ARG A 1 377 ? 18.642 -0.851 -35.026 1.00 97.44 377 ARG A N 1
ATOM 2950 C CA . ARG A 1 377 ? 17.811 -1.589 -35.993 1.00 97.44 377 ARG A CA 1
ATOM 2951 C C . ARG A 1 377 ? 18.645 -2.343 -37.027 1.00 97.44 377 ARG A C 1
ATOM 2953 O O . ARG A 1 377 ? 18.278 -3.459 -37.375 1.00 97.44 377 ARG A O 1
ATOM 2960 N N . GLN A 1 378 ? 19.764 -1.778 -37.487 1.00 97.69 378 GLN A N 1
ATOM 2961 C CA . GLN A 1 378 ? 20.687 -2.505 -38.362 1.00 97.69 378 GLN A CA 1
ATOM 2962 C C . GLN A 1 378 ? 21.282 -3.722 -37.650 1.00 97.69 378 GLN A C 1
ATOM 2964 O O . GLN A 1 378 ? 21.278 -4.812 -38.210 1.00 97.69 378 GLN A O 1
ATOM 2969 N N . LEU A 1 379 ? 21.740 -3.550 -36.404 1.00 98.25 379 LEU A N 1
ATOM 2970 C CA . LEU A 1 379 ? 22.304 -4.635 -35.595 1.00 98.25 379 LEU A CA 1
ATOM 2971 C C . LEU A 1 379 ? 21.279 -5.743 -35.310 1.00 98.25 379 LEU A C 1
ATOM 2973 O O . LEU A 1 379 ? 21.635 -6.918 -35.333 1.00 98.25 379 LEU A O 1
ATOM 2977 N N . LEU A 1 380 ? 20.010 -5.384 -35.098 1.00 97.94 380 LEU A N 1
ATOM 2978 C CA . LEU A 1 380 ? 18.898 -6.335 -35.016 1.00 97.94 380 LEU A CA 1
ATOM 2979 C C . LEU A 1 380 ? 18.662 -7.056 -36.354 1.00 97.94 380 LEU A C 1
ATOM 2981 O O . LEU A 1 380 ? 18.469 -8.269 -36.366 1.00 97.94 380 LEU A O 1
ATOM 2985 N N . GLY A 1 381 ? 18.696 -6.325 -37.472 1.00 96.94 381 GLY A N 1
ATOM 2986 C CA . GLY A 1 381 ? 18.490 -6.864 -38.821 1.00 96.94 381 GLY A CA 1
ATOM 2987 C C . GLY A 1 381 ? 19.521 -7.919 -39.217 1.00 96.94 381 GLY A C 1
ATOM 2988 O O . GLY A 1 381 ? 19.159 -8.960 -39.760 1.00 96.94 381 GLY A O 1
ATOM 2989 N N . VAL A 1 382 ? 20.788 -7.701 -38.855 1.00 96.56 382 VAL A N 1
ATOM 2990 C CA . VAL A 1 382 ? 21.872 -8.666 -39.107 1.00 96.56 382 VAL A CA 1
ATOM 2991 C C . VAL A 1 382 ? 22.039 -9.717 -37.998 1.00 96.56 382 VAL A C 1
ATOM 2993 O O . VAL A 1 382 ? 22.924 -10.561 -38.089 1.00 96.56 382 VAL A O 1
ATOM 2996 N N . GLY A 1 383 ? 21.220 -9.671 -36.941 1.00 96.81 383 GLY A N 1
ATOM 2997 C CA . GLY A 1 383 ? 21.229 -10.653 -35.850 1.00 96.81 383 GLY A CA 1
ATOM 2998 C C . GLY A 1 383 ? 22.342 -10.493 -34.805 1.00 96.81 383 GLY A C 1
ATOM 2999 O O . GLY A 1 383 ? 22.524 -11.389 -33.982 1.00 96.81 383 GLY A O 1
ATOM 3000 N N . LEU A 1 384 ? 23.063 -9.366 -34.795 1.00 96.81 384 LEU A N 1
ATOM 3001 C CA . LEU A 1 384 ? 24.070 -9.052 -33.769 1.00 96.81 384 LEU A CA 1
ATOM 3002 C C . LEU A 1 384 ? 23.437 -8.675 -32.422 1.00 96.81 384 LEU A C 1
ATOM 3004 O O . LEU A 1 384 ? 24.046 -8.869 -31.376 1.00 96.81 384 LEU A O 1
ATOM 3008 N N . LEU A 1 385 ? 22.206 -8.165 -32.440 1.00 98.12 385 LEU A N 1
ATOM 3009 C CA . LEU A 1 385 ? 21.381 -7.958 -31.252 1.00 98.12 385 LEU A CA 1
ATOM 3010 C C . LEU A 1 385 ? 20.073 -8.735 -31.385 1.00 98.12 385 LEU A C 1
ATOM 3012 O O . LEU A 1 385 ? 19.624 -9.028 -32.494 1.00 98.12 385 LEU A O 1
ATOM 3016 N N . LYS A 1 386 ? 19.424 -9.025 -30.254 1.00 97.75 386 LYS A N 1
ATOM 3017 C CA . LYS A 1 386 ? 18.118 -9.696 -30.225 1.00 97.75 386 LYS A CA 1
ATOM 3018 C C . LYS A 1 386 ? 17.132 -8.929 -29.357 1.00 97.75 386 LYS A C 1
ATOM 3020 O O . LYS A 1 386 ? 17.467 -8.559 -28.230 1.00 97.75 386 LYS A O 1
ATOM 3025 N N . LEU A 1 387 ? 15.918 -8.735 -29.874 1.00 97.50 387 LEU A N 1
ATOM 3026 C CA . LEU A 1 387 ? 14.796 -8.283 -29.057 1.00 97.50 387 LEU A CA 1
ATOM 3027 C C . LEU A 1 387 ? 14.358 -9.396 -28.106 1.00 97.50 387 LEU A C 1
ATOM 3029 O O . LEU A 1 387 ? 14.348 -10.567 -28.486 1.00 97.50 387 LEU A O 1
ATOM 3033 N N . ASP A 1 388 ? 13.967 -9.007 -26.902 1.00 97.00 388 ASP A N 1
ATOM 3034 C CA . ASP A 1 388 ? 13.219 -9.867 -25.998 1.00 97.00 388 ASP A CA 1
ATOM 3035 C C . ASP A 1 388 ? 11.732 -9.777 -26.369 1.00 97.00 388 ASP A C 1
ATOM 3037 O O . ASP A 1 388 ? 11.128 -8.712 -26.248 1.00 97.00 388 ASP A O 1
ATOM 3041 N N . ARG A 1 389 ? 11.190 -10.877 -26.901 1.00 95.25 389 ARG A N 1
ATOM 3042 C CA . ARG A 1 389 ? 9.783 -11.021 -27.322 1.00 95.25 389 ARG A CA 1
ATOM 3043 C C . ARG A 1 389 ? 9.014 -11.990 -26.421 1.00 95.25 389 ARG A C 1
ATOM 3045 O O . ARG A 1 389 ? 8.052 -12.615 -26.858 1.00 95.25 389 ARG A O 1
ATOM 3052 N N . SER A 1 390 ? 9.500 -12.205 -25.199 1.00 94.50 390 SER A N 1
ATOM 3053 C CA . SER A 1 390 ? 8.725 -12.936 -24.199 1.00 94.50 390 SER A CA 1
ATOM 3054 C C . SER A 1 390 ? 7.417 -12.184 -23.928 1.00 94.50 390 SER A C 1
ATOM 3056 O O . SER A 1 390 ? 7.390 -10.949 -23.911 1.00 94.50 390 SER A O 1
ATOM 3058 N N . ILE A 1 391 ? 6.320 -12.929 -23.759 1.00 92.88 391 ILE A N 1
ATOM 3059 C CA . ILE A 1 391 ? 4.971 -12.362 -23.587 1.00 92.88 391 ILE A CA 1
ATOM 3060 C C . ILE A 1 391 ? 4.958 -11.421 -22.377 1.00 92.88 391 ILE A C 1
ATOM 3062 O O . ILE A 1 391 ? 4.361 -10.347 -22.410 1.00 92.88 391 ILE A O 1
ATOM 3066 N N . GLU A 1 392 ? 5.685 -11.793 -21.329 1.00 93.31 392 GLU A N 1
ATOM 3067 C CA . GLU A 1 392 ? 5.853 -11.039 -20.098 1.00 93.31 392 GLU A CA 1
ATOM 3068 C C . GLU A 1 392 ? 6.539 -9.691 -20.350 1.00 93.31 392 GLU A C 1
ATOM 3070 O O . GLU A 1 392 ? 6.150 -8.675 -19.775 1.00 93.31 392 GLU A O 1
ATOM 3075 N N . VAL A 1 393 ? 7.554 -9.643 -21.219 1.00 94.44 393 VAL A N 1
ATOM 3076 C CA . VAL A 1 393 ? 8.229 -8.386 -21.566 1.00 94.44 393 VAL A CA 1
ATOM 3077 C C . VAL A 1 393 ? 7.323 -7.487 -22.397 1.00 94.44 393 VAL A C 1
ATOM 3079 O O . VAL A 1 393 ? 7.235 -6.300 -22.090 1.00 94.44 393 VAL A O 1
ATOM 3082 N N . GLU A 1 394 ? 6.620 -8.024 -23.393 1.00 93.69 394 GLU A N 1
ATOM 3083 C CA . GLU A 1 394 ? 5.711 -7.233 -24.235 1.00 93.69 394 GLU A CA 1
ATOM 3084 C C . GLU A 1 394 ? 4.509 -6.683 -23.447 1.00 93.69 394 GLU A C 1
ATOM 3086 O O . GLU A 1 394 ? 4.029 -5.589 -23.736 1.00 93.69 394 GLU A O 1
ATOM 3091 N N . GLN A 1 395 ? 4.053 -7.389 -22.407 1.00 92.50 395 GLN A N 1
ATOM 3092 C CA . GLN A 1 395 ? 3.003 -6.899 -21.507 1.00 92.50 395 GLN A CA 1
ATOM 3093 C C . GLN A 1 395 ? 3.489 -5.803 -20.551 1.00 92.50 395 GLN A C 1
ATOM 3095 O O . GLN A 1 395 ? 2.724 -4.903 -20.201 1.00 92.50 395 GLN A O 1
ATOM 3100 N N . VAL A 1 396 ? 4.741 -5.880 -20.090 1.00 92.25 396 VAL A N 1
ATOM 3101 C CA . VAL A 1 396 ? 5.279 -4.939 -19.094 1.00 92.25 396 VAL A CA 1
ATOM 3102 C C . VAL A 1 396 ? 5.861 -3.682 -19.742 1.00 92.25 396 VAL A C 1
ATOM 3104 O O . VAL A 1 396 ? 5.804 -2.607 -19.139 1.00 92.25 396 VAL A O 1
ATOM 3107 N N . PHE A 1 397 ? 6.432 -3.797 -20.942 1.00 93.44 397 PHE A N 1
ATOM 3108 C CA . PHE A 1 397 ? 7.189 -2.734 -21.597 1.00 93.44 397 PHE A CA 1
ATOM 3109 C C . PHE A 1 397 ? 6.563 -2.324 -22.922 1.00 93.44 397 PHE A C 1
ATOM 3111 O O . PHE A 1 397 ? 6.457 -3.110 -23.854 1.00 93.44 397 PHE A O 1
ATOM 3118 N N . ASP A 1 398 ? 6.261 -1.035 -23.038 1.00 92.44 398 ASP A N 1
ATOM 3119 C CA . ASP A 1 398 ? 5.728 -0.407 -24.250 1.00 92.44 398 ASP A CA 1
ATOM 3120 C C . ASP A 1 398 ? 6.786 -0.212 -25.353 1.00 92.44 398 ASP A C 1
ATOM 3122 O O . ASP A 1 398 ? 6.464 0.036 -26.516 1.00 92.44 398 ASP A O 1
ATOM 3126 N N . LYS A 1 399 ? 8.069 -0.285 -24.987 1.00 94.31 399 LYS A N 1
ATOM 3127 C CA . LYS A 1 399 ? 9.209 -0.006 -25.867 1.00 94.31 399 LYS A CA 1
ATOM 3128 C C . LYS A 1 399 ? 10.052 -1.253 -26.117 1.00 94.31 399 LYS A C 1
ATOM 3130 O O . LYS A 1 399 ? 10.205 -2.068 -25.206 1.00 94.31 399 LYS A O 1
ATOM 3135 N N . PRO A 1 400 ? 10.711 -1.351 -27.291 1.00 95.50 400 PRO A N 1
ATOM 3136 C CA . PRO A 1 400 ? 11.563 -2.487 -27.626 1.00 95.50 400 PRO A CA 1
ATOM 3137 C C . PRO A 1 400 ? 12.663 -2.735 -26.586 1.00 95.50 400 PRO A C 1
ATOM 3139 O O . PRO A 1 400 ? 13.504 -1.862 -26.323 1.00 95.50 400 PRO A O 1
ATOM 3142 N N . GLN A 1 401 ? 12.670 -3.947 -26.033 1.00 97.44 401 GLN A N 1
ATOM 3143 C CA . GLN A 1 401 ? 13.699 -4.434 -25.120 1.00 97.44 401 GLN A CA 1
ATOM 3144 C C . GLN A 1 401 ? 14.693 -5.313 -25.871 1.00 97.44 401 GLN A C 1
ATOM 3146 O O . GLN A 1 401 ? 14.308 -6.169 -26.662 1.00 97.44 401 GLN A O 1
ATOM 3151 N N . LEU A 1 402 ? 15.978 -5.110 -25.612 1.00 98.12 402 LEU A N 1
ATOM 3152 C CA . LEU A 1 402 ? 17.056 -5.986 -26.048 1.00 98.12 402 LEU A CA 1
ATOM 3153 C C . LEU A 1 402 ? 17.337 -7.012 -24.954 1.00 98.12 402 LEU A C 1
ATOM 3155 O O . LEU A 1 402 ? 17.366 -6.659 -23.774 1.00 98.12 402 LEU A O 1
ATOM 3159 N N . THR A 1 403 ? 17.619 -8.254 -25.340 1.00 97.81 403 THR A N 1
ATOM 3160 C CA . THR A 1 403 ? 18.108 -9.261 -24.388 1.00 97.81 403 THR A CA 1
ATOM 3161 C C . THR A 1 403 ? 19.516 -8.889 -23.925 1.00 97.81 403 THR A C 1
ATOM 3163 O O . THR A 1 403 ? 20.404 -8.625 -24.748 1.00 97.81 403 THR A O 1
ATOM 3166 N N . LYS A 1 404 ? 19.742 -8.894 -22.608 1.00 96.56 404 LYS A N 1
ATOM 3167 C CA . LYS A 1 404 ? 21.038 -8.552 -22.006 1.00 96.56 404 LYS A CA 1
ATOM 3168 C C . LYS A 1 404 ? 22.143 -9.495 -22.482 1.00 96.56 404 LYS A C 1
ATOM 3170 O O . LYS A 1 404 ? 23.218 -9.028 -22.836 1.00 96.56 404 LYS A O 1
ATOM 3175 N N . ALA A 1 405 ? 21.829 -10.782 -22.635 1.00 96.75 405 ALA A N 1
ATOM 3176 C CA . ALA A 1 405 ? 22.744 -11.777 -23.192 1.00 96.75 405 ALA A CA 1
ATOM 3177 C C . ALA A 1 405 ? 23.244 -11.417 -24.606 1.00 96.75 405 ALA A C 1
ATOM 3179 O O . ALA A 1 405 ? 24.434 -11.549 -24.882 1.00 96.75 405 ALA A O 1
ATOM 3180 N N . SER A 1 406 ? 22.369 -10.925 -25.500 1.00 97.69 406 SER A N 1
ATOM 3181 C CA . SER A 1 406 ? 22.801 -10.496 -26.841 1.00 97.69 406 SER A CA 1
ATOM 3182 C C . SER A 1 406 ? 23.672 -9.240 -26.796 1.00 97.69 406 SER A C 1
ATOM 3184 O O . SER A 1 406 ? 24.662 -9.167 -27.517 1.00 97.69 406 SER A O 1
ATOM 3186 N N . ILE A 1 407 ? 23.344 -8.286 -25.916 1.00 97.56 407 ILE A N 1
ATOM 3187 C CA . ILE A 1 407 ? 24.147 -7.076 -25.708 1.00 97.56 407 ILE A CA 1
ATOM 3188 C C . ILE A 1 407 ? 25.540 -7.442 -25.210 1.00 97.56 407 ILE A C 1
ATOM 3190 O O . ILE A 1 407 ? 26.522 -6.951 -25.761 1.00 97.56 407 ILE A O 1
ATOM 3194 N N . ASP A 1 408 ? 25.625 -8.269 -24.172 1.00 96.44 408 ASP A N 1
ATOM 3195 C CA . ASP A 1 408 ? 26.889 -8.597 -23.521 1.00 96.44 408 ASP A CA 1
ATOM 3196 C C . ASP A 1 408 ? 27.763 -9.455 -24.439 1.00 96.44 408 ASP A C 1
ATOM 3198 O O . ASP A 1 408 ? 28.944 -9.155 -24.603 1.00 96.44 408 ASP A O 1
ATOM 3202 N N . GLY A 1 409 ? 27.172 -10.436 -25.132 1.00 96.88 409 GLY A N 1
ATOM 3203 C CA . GLY A 1 409 ? 27.874 -11.248 -26.127 1.00 96.88 409 GLY A CA 1
ATOM 3204 C C . GLY A 1 409 ? 28.428 -10.414 -27.284 1.00 96.88 409 GLY A C 1
ATOM 3205 O O . GLY A 1 409 ? 29.608 -10.523 -27.612 1.00 96.88 409 GLY A O 1
ATOM 3206 N N . PHE A 1 410 ? 27.611 -9.528 -27.862 1.00 97.56 410 PHE A N 1
ATOM 3207 C CA . PHE A 1 410 ? 28.062 -8.613 -28.912 1.00 97.56 410 PHE A CA 1
ATOM 3208 C C . PHE A 1 410 ? 29.136 -7.642 -28.407 1.00 97.56 410 PHE A C 1
ATOM 3210 O O . PHE A 1 410 ? 30.152 -7.447 -29.072 1.00 97.56 410 PHE A O 1
ATOM 3217 N N . SER A 1 411 ? 28.928 -7.043 -27.231 1.00 96.62 411 SER A N 1
ATOM 3218 C CA . SER A 1 411 ? 29.843 -6.037 -26.686 1.00 96.62 411 SER A CA 1
ATOM 3219 C C . SER A 1 411 ? 31.201 -6.641 -26.351 1.00 96.62 411 SER A C 1
ATOM 3221 O O . SER A 1 411 ? 32.215 -6.052 -26.711 1.00 96.62 411 SER A O 1
ATOM 3223 N N . SER A 1 412 ? 31.226 -7.820 -25.722 1.00 96.12 412 SER A N 1
ATOM 3224 C CA . SER A 1 412 ? 32.462 -8.553 -25.430 1.00 96.12 412 SER A CA 1
ATOM 3225 C C . SER A 1 412 ? 33.197 -8.913 -26.717 1.00 96.12 412 SER A C 1
ATOM 3227 O O . SER A 1 412 ? 34.354 -8.541 -26.881 1.00 96.12 412 SER A O 1
ATOM 3229 N N . ALA A 1 413 ? 32.506 -9.545 -27.673 1.00 96.62 413 ALA A N 1
ATOM 3230 C CA . ALA A 1 413 ? 33.122 -9.970 -28.927 1.00 96.62 413 ALA A CA 1
ATOM 3231 C C . ALA A 1 413 ? 33.693 -8.791 -29.730 1.00 96.62 413 ALA A C 1
ATOM 3233 O O . ALA A 1 413 ? 34.714 -8.930 -30.399 1.00 96.62 413 ALA A O 1
ATOM 3234 N N . LEU A 1 414 ? 33.041 -7.626 -29.675 1.00 96.38 414 LEU A N 1
ATOM 3235 C CA . LEU A 1 414 ? 33.522 -6.427 -30.350 1.00 96.38 414 LEU A CA 1
ATOM 3236 C C . LEU A 1 414 ? 34.702 -5.787 -29.609 1.00 96.38 414 LEU A C 1
ATOM 3238 O O . LEU A 1 414 ? 35.660 -5.379 -30.261 1.00 96.38 414 LEU A O 1
ATOM 3242 N N . LEU A 1 415 ? 34.664 -5.720 -28.274 1.00 95.88 415 LEU A N 1
ATOM 3243 C CA . LEU A 1 415 ? 35.774 -5.214 -27.458 1.00 95.88 415 LEU A CA 1
ATOM 3244 C C . LEU A 1 415 ? 37.063 -6.009 -27.694 1.00 95.88 415 LEU A C 1
ATOM 3246 O O . LEU A 1 415 ? 38.117 -5.395 -27.835 1.00 95.88 415 LEU A O 1
ATOM 3250 N N . ASP A 1 416 ? 36.963 -7.329 -27.854 1.00 95.50 416 ASP A N 1
ATOM 3251 C CA . ASP A 1 416 ? 38.103 -8.208 -28.159 1.00 95.50 416 ASP A CA 1
ATOM 3252 C C . ASP A 1 416 ? 38.743 -7.928 -29.534 1.00 95.50 416 ASP A C 1
ATOM 3254 O O . ASP A 1 416 ? 39.856 -8.373 -29.819 1.00 95.50 416 ASP A O 1
ATOM 3258 N N . ARG A 1 417 ? 38.046 -7.197 -30.414 1.00 95.94 417 ARG A N 1
ATOM 3259 C CA . ARG A 1 417 ? 38.503 -6.844 -31.768 1.00 95.94 417 ARG A CA 1
ATOM 3260 C C . ARG A 1 417 ? 38.914 -5.379 -31.914 1.00 95.94 417 ARG A C 1
ATOM 3262 O O . ARG A 1 417 ? 39.470 -5.019 -32.953 1.00 95.94 417 ARG A O 1
ATOM 3269 N N . ILE A 1 418 ? 38.634 -4.535 -30.920 1.00 95.69 418 ILE A N 1
ATOM 3270 C CA . ILE A 1 418 ? 38.957 -3.106 -30.955 1.00 95.69 418 ILE A CA 1
ATOM 3271 C C . ILE A 1 418 ? 40.384 -2.878 -30.457 1.00 95.69 418 ILE A C 1
ATOM 3273 O O . ILE A 1 418 ? 40.780 -3.339 -29.390 1.00 95.69 418 ILE A O 1
ATOM 3277 N N . GLN A 1 419 ? 41.142 -2.085 -31.208 1.00 94.06 419 GLN A N 1
ATOM 3278 C CA . GLN A 1 419 ? 42.431 -1.563 -30.773 1.00 94.06 419 GLN A CA 1
ATOM 3279 C C . GLN A 1 419 ? 42.216 -0.302 -29.930 1.00 94.06 419 GLN A C 1
ATOM 3281 O O . GLN A 1 419 ? 41.624 0.677 -30.388 1.00 94.06 419 GLN A O 1
ATOM 3286 N N . PHE A 1 420 ? 42.712 -0.310 -28.696 1.00 91.12 420 PHE A N 1
ATOM 3287 C CA . PHE A 1 420 ? 42.694 0.862 -27.823 1.00 91.12 420 PHE A CA 1
ATOM 3288 C C . PHE A 1 420 ? 44.053 1.548 -27.873 1.00 91.12 420 PHE A C 1
ATOM 3290 O O . PHE A 1 420 ? 45.058 0.995 -27.428 1.00 91.12 420 PHE A O 1
ATOM 3297 N N . SER A 1 421 ? 44.096 2.758 -28.422 1.00 87.88 421 SER A N 1
ATOM 3298 C CA . SER A 1 421 ? 45.317 3.558 -28.460 1.00 87.88 421 SER A CA 1
ATOM 3299 C C . SER A 1 421 ? 45.002 5.048 -28.486 1.00 87.88 421 SER A C 1
ATOM 3301 O O . SER A 1 421 ? 43.868 5.462 -28.726 1.00 87.88 421 SER A O 1
ATOM 3303 N N . HIS A 1 422 ? 46.025 5.865 -28.244 1.00 84.31 422 HIS A N 1
ATOM 3304 C CA . HIS A 1 422 ? 45.901 7.315 -28.334 1.00 84.31 422 HIS A CA 1
ATOM 3305 C C . HIS A 1 422 ? 45.460 7.745 -29.744 1.00 84.31 422 HIS A C 1
ATOM 3307 O O . HIS A 1 422 ? 45.809 7.064 -30.716 1.00 84.31 422 HIS A O 1
ATOM 3313 N N . PRO A 1 423 ? 44.720 8.866 -29.866 1.00 82.00 423 PRO A N 1
ATOM 3314 C CA . PRO A 1 423 ? 44.342 9.419 -31.160 1.00 82.00 423 PRO A CA 1
ATOM 3315 C C . PRO A 1 423 ? 45.561 9.544 -32.080 1.00 82.00 423 PRO A C 1
ATOM 3317 O O . PRO A 1 423 ? 46.541 10.204 -31.733 1.00 82.00 423 PRO A O 1
ATOM 3320 N N . HIS A 1 424 ? 45.501 8.916 -33.253 1.00 86.31 424 HIS A N 1
ATOM 3321 C CA . HIS A 1 424 ? 46.545 8.997 -34.271 1.00 86.31 424 HIS A CA 1
ATOM 3322 C C . HIS A 1 424 ? 45.960 9.578 -35.559 1.00 86.31 424 HIS A C 1
ATOM 3324 O O . HIS A 1 424 ? 44.796 9.347 -35.878 1.00 86.31 424 HIS A O 1
ATOM 3330 N N . ARG A 1 425 ? 46.771 10.323 -36.320 1.00 87.81 425 ARG A N 1
ATOM 3331 C CA . ARG A 1 425 ? 46.325 11.014 -37.547 1.00 87.81 425 ARG A CA 1
ATOM 3332 C C . ARG A 1 425 ? 45.831 10.063 -38.641 1.00 87.81 425 ARG A C 1
ATOM 3334 O O . ARG A 1 425 ? 45.071 10.477 -39.509 1.00 87.81 425 ARG A O 1
ATOM 3341 N N . ASP A 1 426 ? 46.237 8.799 -38.573 1.00 93.94 426 ASP A N 1
ATOM 3342 C CA . ASP A 1 426 ? 45.825 7.761 -39.521 1.00 93.94 426 ASP A CA 1
ATOM 3343 C C . ASP A 1 426 ? 44.457 7.157 -39.217 1.00 93.94 426 ASP A C 1
ATOM 3345 O O . ASP A 1 426 ? 44.037 6.248 -39.922 1.00 93.94 426 ASP A O 1
ATOM 3349 N N . TRP A 1 427 ? 43.750 7.621 -38.190 1.00 94.75 427 TRP A N 1
ATOM 3350 C CA . TRP A 1 427 ? 42.448 7.082 -37.827 1.00 94.75 427 TRP A CA 1
ATOM 3351 C C . TRP A 1 427 ? 41.374 8.148 -37.962 1.00 94.75 427 TRP A C 1
ATOM 3353 O O . TRP A 1 427 ? 41.473 9.248 -37.423 1.00 94.75 427 TRP A O 1
ATOM 3363 N N . VAL A 1 428 ? 40.341 7.807 -38.723 1.00 94.88 428 VAL A N 1
ATOM 3364 C CA . VAL A 1 428 ? 39.218 8.677 -39.055 1.00 94.88 428 VAL A CA 1
ATOM 3365 C C . VAL A 1 428 ? 37.991 8.164 -38.310 1.00 94.88 428 VAL A C 1
ATOM 3367 O O . VAL A 1 428 ? 37.694 6.968 -38.418 1.00 94.88 428 VAL A O 1
ATOM 3370 N N . PRO A 1 429 ? 37.249 9.020 -37.586 1.00 95.75 429 PRO A N 1
ATOM 3371 C CA . PRO A 1 429 ? 35.995 8.617 -36.967 1.00 95.75 429 PRO A CA 1
ATOM 3372 C C . PRO A 1 429 ? 35.049 7.988 -37.992 1.00 95.75 429 PRO A C 1
ATOM 3374 O O . PRO A 1 429 ? 34.876 8.491 -39.103 1.00 95.75 429 PRO A O 1
ATOM 3377 N N . LEU A 1 430 ? 34.407 6.879 -37.626 1.00 96.06 430 LEU A N 1
ATOM 3378 C CA . LEU A 1 430 ? 33.554 6.118 -38.541 1.00 96.06 430 LEU A CA 1
ATOM 3379 C C . LEU A 1 430 ? 32.402 6.980 -39.080 1.00 96.06 430 LEU A C 1
ATOM 3381 O O . LEU A 1 430 ? 32.042 6.888 -40.252 1.00 96.06 430 LEU A O 1
ATOM 3385 N N . HIS A 1 431 ? 31.849 7.860 -38.239 1.00 95.00 431 HIS A N 1
ATOM 3386 C CA . HIS A 1 431 ? 30.789 8.780 -38.643 1.00 95.00 431 HIS A CA 1
ATOM 3387 C C . HIS A 1 431 ? 31.255 9.788 -39.705 1.00 95.00 431 HIS A C 1
ATOM 3389 O O . HIS A 1 431 ? 30.486 10.073 -40.625 1.00 95.00 431 HIS A O 1
ATOM 3395 N N . ASP A 1 432 ? 32.504 10.257 -39.628 1.00 94.62 432 ASP A N 1
ATOM 3396 C CA . ASP A 1 432 ? 33.105 11.146 -40.623 1.00 94.62 432 ASP A CA 1
ATOM 3397 C C . ASP A 1 432 ? 33.386 10.398 -41.922 1.00 94.62 432 ASP A C 1
ATOM 3399 O O . ASP A 1 432 ? 33.009 10.863 -42.998 1.00 94.62 432 ASP A O 1
ATOM 3403 N N . ALA A 1 433 ? 33.949 9.191 -41.837 1.00 95.62 433 ALA A N 1
ATOM 3404 C CA . ALA A 1 433 ? 34.171 8.347 -43.008 1.00 95.62 433 ALA A CA 1
ATOM 3405 C C . ALA A 1 433 ? 32.862 8.033 -43.752 1.00 95.62 433 ALA A C 1
ATOM 3407 O O . ALA A 1 433 ? 32.831 7.978 -44.979 1.00 95.62 433 ALA A O 1
ATOM 3408 N N . PHE A 1 434 ? 31.754 7.883 -43.025 1.00 96.69 434 PHE A N 1
ATOM 3409 C CA . PHE A 1 434 ? 30.428 7.629 -43.587 1.00 96.69 434 PHE A CA 1
ATOM 3410 C C . PHE A 1 434 ? 29.742 8.858 -44.197 1.00 96.69 434 PHE A C 1
ATOM 3412 O O . PHE A 1 434 ? 28.690 8.714 -44.831 1.00 96.69 434 PHE A O 1
ATOM 3419 N N . THR A 1 435 ? 30.300 10.064 -44.067 1.00 95.06 435 THR A N 1
ATOM 3420 C CA . THR A 1 435 ? 29.744 11.254 -44.734 1.00 95.06 435 THR A CA 1
ATOM 3421 C C . THR A 1 435 ? 29.762 11.112 -46.260 1.00 95.06 435 THR A C 1
ATOM 3423 O O . THR A 1 435 ? 28.839 11.572 -46.920 1.00 95.06 435 THR A O 1
ATOM 3426 N N . VAL A 1 436 ? 30.699 10.357 -46.840 1.00 95.06 436 VAL A N 1
ATOM 3427 C CA . VAL A 1 436 ? 30.753 10.126 -48.299 1.00 95.06 436 VAL A CA 1
ATOM 3428 C C . VAL A 1 436 ? 29.613 9.250 -48.848 1.00 95.06 436 VAL A C 1
ATOM 3430 O O . VAL A 1 436 ? 29.507 9.082 -50.057 1.00 95.06 436 VAL A O 1
ATOM 3433 N N . ILE A 1 437 ? 28.778 8.669 -47.977 1.00 95.00 437 ILE A N 1
ATOM 3434 C CA . ILE A 1 437 ? 27.683 7.752 -48.330 1.00 95.00 437 ILE A CA 1
ATOM 3435 C C . ILE A 1 437 ? 26.337 8.429 -48.047 1.00 95.00 437 ILE A C 1
ATOM 3437 O O . ILE A 1 437 ? 25.761 8.201 -46.986 1.00 95.00 437 ILE A O 1
ATOM 3441 N N . GLY A 1 438 ? 25.821 9.294 -48.915 1.00 93.69 438 GLY A N 1
ATOM 3442 C CA . GLY A 1 438 ? 24.466 9.840 -48.753 1.00 93.69 438 GLY A CA 1
ATOM 3443 C C . GLY A 1 438 ? 23.433 9.111 -49.611 1.00 93.69 438 GLY A C 1
ATOM 3444 O O . GLY A 1 438 ? 23.769 8.330 -50.499 1.00 93.69 438 GLY A O 1
ATOM 3445 N N . GLY A 1 439 ? 22.154 9.321 -49.296 1.00 94.94 439 GLY A N 1
ATOM 3446 C CA . GLY A 1 439 ? 21.039 8.652 -49.976 1.00 94.94 439 GLY A CA 1
ATOM 3447 C C . GLY A 1 439 ? 20.966 7.146 -49.718 1.00 94.94 439 GLY A C 1
ATOM 3448 O O . GLY A 1 439 ? 20.276 6.433 -50.440 1.00 94.94 439 GLY A O 1
ATOM 3449 N N . ALA A 1 440 ? 21.687 6.668 -48.705 1.00 95.81 440 ALA A N 1
ATOM 3450 C CA . ALA A 1 440 ? 21.723 5.281 -48.277 1.00 95.81 440 ALA A CA 1
ATOM 3451 C C . ALA A 1 440 ? 21.935 5.204 -46.760 1.00 95.81 440 ALA A C 1
ATOM 3453 O O . ALA A 1 440 ? 22.463 6.123 -46.124 1.00 95.81 440 ALA A O 1
ATOM 3454 N N . HIS A 1 441 ? 21.541 4.076 -46.166 1.00 96.44 441 HIS A N 1
ATOM 3455 C CA . HIS A 1 441 ? 21.794 3.819 -44.751 1.00 96.44 441 HIS A CA 1
ATOM 3456 C C . HIS A 1 441 ? 23.296 3.655 -44.517 1.00 96.44 441 HIS A C 1
ATOM 3458 O O . HIS A 1 441 ? 23.951 2.850 -45.178 1.00 96.44 441 HIS A O 1
ATOM 3464 N N . LYS A 1 442 ? 23.847 4.400 -43.552 1.00 96.88 442 LYS A N 1
ATOM 3465 C CA . LYS A 1 442 ? 25.271 4.292 -43.201 1.00 96.88 442 LYS A CA 1
ATOM 3466 C C . LYS A 1 442 ? 25.580 2.856 -42.756 1.00 96.88 442 LYS A C 1
ATOM 3468 O O . LYS A 1 442 ? 24.833 2.352 -41.914 1.00 96.88 442 LYS A O 1
ATOM 3473 N N . PRO A 1 443 ? 26.636 2.199 -43.262 1.00 97.19 443 PRO A N 1
ATOM 3474 C CA . PRO A 1 443 ? 26.819 0.754 -43.124 1.00 97.19 443 PRO A CA 1
ATOM 3475 C C . PRO A 1 443 ? 27.450 0.363 -41.777 1.00 97.19 443 PRO A C 1
ATOM 3477 O O . PRO A 1 443 ? 28.470 -0.320 -41.736 1.00 97.19 443 PRO A O 1
ATOM 3480 N N . TRP A 1 444 ? 26.842 0.773 -40.660 1.00 98.00 444 TRP A N 1
ATOM 3481 C CA . TRP A 1 444 ? 27.340 0.452 -39.321 1.00 98.00 444 TRP A CA 1
ATOM 3482 C C . TRP A 1 444 ? 27.379 -1.055 -39.086 1.00 98.00 444 TRP A C 1
ATOM 3484 O O . TRP A 1 444 ? 28.435 -1.591 -38.767 1.00 98.00 444 TRP A O 1
ATOM 3494 N N . ALA A 1 445 ? 26.256 -1.753 -39.275 1.00 97.88 445 ALA A N 1
ATOM 3495 C CA . ALA A 1 445 ? 26.210 -3.186 -38.998 1.00 97.88 445 ALA A CA 1
ATOM 3496 C C . ALA A 1 445 ? 27.140 -4.014 -39.909 1.00 97.88 445 ALA A C 1
ATOM 3498 O O . ALA A 1 445 ? 27.897 -4.811 -39.359 1.00 97.88 445 ALA A O 1
ATOM 3499 N N . PRO A 1 446 ? 27.189 -3.814 -41.244 1.00 97.81 446 PRO A N 1
ATOM 3500 C CA . PRO A 1 446 ? 28.140 -4.527 -42.101 1.00 97.81 446 PRO A CA 1
ATOM 3501 C C . PRO A 1 446 ? 29.613 -4.303 -41.731 1.00 97.81 446 PRO A C 1
ATOM 3503 O O . PRO A 1 446 ? 30.397 -5.248 -41.765 1.00 97.81 446 PRO A O 1
ATOM 3506 N N . VAL A 1 447 ? 29.995 -3.078 -41.347 1.00 97.88 447 VAL A N 1
ATOM 3507 C CA . VAL A 1 447 ? 31.372 -2.780 -40.918 1.00 97.88 447 VAL A CA 1
ATOM 3508 C C . VAL A 1 447 ? 31.699 -3.457 -39.587 1.00 97.88 447 VAL A C 1
ATOM 3510 O O . VAL A 1 447 ? 32.739 -4.102 -39.468 1.00 97.88 447 VAL A O 1
ATOM 3513 N N . LEU A 1 448 ? 30.802 -3.365 -38.602 1.00 97.94 448 LEU A N 1
ATOM 3514 C CA . LEU A 1 448 ? 30.982 -4.019 -37.302 1.00 97.94 448 LEU A CA 1
ATOM 3515 C C . LEU A 1 448 ? 31.038 -5.544 -37.444 1.00 97.94 448 LEU A C 1
ATOM 3517 O O . LEU A 1 448 ? 31.863 -6.194 -36.810 1.00 97.94 448 LEU A O 1
ATOM 3521 N N . LEU A 1 449 ? 30.211 -6.108 -38.323 1.00 97.25 449 LEU A N 1
ATOM 3522 C CA . LEU A 1 449 ? 30.210 -7.530 -38.636 1.00 97.25 449 LEU A CA 1
ATOM 3523 C C . LEU A 1 449 ? 31.543 -7.966 -39.265 1.00 97.25 449 LEU A C 1
ATOM 3525 O O . LEU A 1 449 ? 32.144 -8.938 -38.816 1.00 97.25 449 LEU A O 1
ATOM 3529 N N . ALA A 1 450 ? 32.056 -7.219 -40.246 1.00 96.81 450 ALA A N 1
ATOM 3530 C CA . ALA A 1 450 ? 33.362 -7.493 -40.847 1.00 96.81 450 ALA A CA 1
ATOM 3531 C C . ALA A 1 450 ? 34.506 -7.407 -39.822 1.00 96.81 450 ALA A C 1
ATOM 3533 O O . ALA A 1 450 ? 35.452 -8.194 -39.874 1.00 96.81 450 ALA A O 1
ATOM 3534 N N . ALA A 1 451 ? 34.426 -6.478 -38.866 1.00 96.94 451 ALA A N 1
ATOM 3535 C CA . ALA A 1 451 ? 35.416 -6.365 -37.799 1.00 96.94 451 ALA A CA 1
ATOM 3536 C C . ALA A 1 451 ? 35.369 -7.567 -36.844 1.00 96.94 451 ALA A C 1
ATOM 3538 O O . ALA A 1 451 ? 36.416 -8.121 -36.509 1.00 96.94 451 ALA A O 1
ATOM 3539 N N . LEU A 1 452 ? 34.168 -8.024 -36.474 1.00 97.00 452 LEU A N 1
ATOM 3540 C CA . LEU A 1 452 ? 33.971 -9.229 -35.660 1.00 97.00 452 LEU A CA 1
ATOM 3541 C C . LEU A 1 452 ? 34.540 -10.486 -36.329 1.00 97.00 452 LEU A C 1
ATOM 3543 O O . LEU A 1 452 ? 35.173 -11.307 -35.663 1.00 97.00 452 LEU A O 1
ATOM 3547 N N . TYR A 1 453 ? 34.377 -10.607 -37.648 1.00 96.56 453 TYR A N 1
ATOM 3548 C CA . TYR A 1 453 ? 34.958 -11.699 -38.430 1.00 96.56 453 TYR A CA 1
ATOM 3549 C C . TYR A 1 453 ? 36.459 -11.539 -38.710 1.00 96.56 453 TYR A C 1
ATOM 3551 O O . TYR A 1 453 ? 37.076 -12.443 -39.266 1.00 96.56 453 TYR A O 1
ATOM 3559 N N . GLY A 1 454 ? 37.074 -10.415 -38.327 1.00 95.50 454 GLY A N 1
ATOM 3560 C CA . GLY A 1 454 ? 38.481 -10.133 -38.617 1.00 95.50 454 GLY A CA 1
ATOM 3561 C C . GLY A 1 454 ? 38.772 -9.896 -40.102 1.00 95.50 454 GLY A C 1
ATOM 3562 O O . GLY A 1 454 ? 39.929 -9.940 -40.508 1.00 95.50 454 GLY A O 1
ATOM 3563 N N . THR A 1 455 ? 37.743 -9.641 -40.913 1.00 96.12 455 THR A N 1
ATOM 3564 C CA . THR A 1 455 ? 37.873 -9.363 -42.350 1.00 96.12 455 THR A CA 1
ATOM 3565 C C . THR A 1 455 ? 37.912 -7.867 -42.651 1.00 96.12 455 THR A C 1
ATOM 3567 O O . THR A 1 455 ? 38.120 -7.485 -43.798 1.00 96.12 455 THR A O 1
ATOM 3570 N N . PHE A 1 456 ? 37.687 -7.006 -41.653 1.00 95.81 456 PHE A N 1
ATOM 3571 C CA . PHE A 1 456 ? 37.754 -5.557 -41.820 1.00 95.81 456 PHE A CA 1
ATOM 3572 C C . PHE A 1 456 ? 39.214 -5.073 -41.815 1.00 95.81 456 PHE A C 1
ATOM 3574 O O . PHE A 1 456 ? 39.896 -5.233 -40.797 1.00 95.81 456 PHE A O 1
ATOM 3581 N N . PRO A 1 457 ? 39.723 -4.471 -42.907 1.00 94.38 457 PRO A N 1
ATOM 3582 C CA . PRO A 1 457 ? 41.138 -4.121 -42.996 1.00 94.38 457 PRO A CA 1
ATOM 3583 C C . PRO A 1 457 ? 41.573 -3.128 -41.925 1.00 94.38 457 PRO A C 1
ATOM 3585 O O . PRO A 1 457 ? 40.880 -2.152 -41.652 1.00 94.38 457 PRO A O 1
ATOM 3588 N N . HIS A 1 458 ? 42.736 -3.400 -41.328 1.00 95.12 458 HIS A N 1
ATOM 3589 C CA . HIS A 1 458 ? 43.304 -2.682 -40.180 1.00 95.12 458 HIS A CA 1
ATOM 3590 C C . HIS A 1 458 ? 42.482 -2.752 -38.877 1.00 95.12 458 HIS A C 1
ATOM 3592 O O . HIS A 1 458 ? 42.967 -2.301 -37.843 1.00 95.12 458 HIS A O 1
ATOM 3598 N N . GLY A 1 459 ? 41.296 -3.371 -38.883 1.00 95.69 459 GLY A N 1
ATOM 3599 C CA . GLY A 1 459 ? 40.418 -3.464 -37.720 1.00 95.69 459 GLY A CA 1
ATOM 3600 C C . GLY A 1 459 ? 39.746 -2.137 -37.352 1.00 95.69 459 GLY A C 1
ATOM 3601 O O . GLY A 1 459 ? 39.652 -1.209 -38.158 1.00 95.69 459 GLY A O 1
ATOM 3602 N N . LEU A 1 460 ? 39.240 -2.069 -36.121 1.00 97.00 460 LEU A N 1
ATOM 3603 C CA . LEU A 1 460 ? 38.611 -0.879 -35.544 1.00 97.00 460 LEU A CA 1
ATOM 3604 C C . LEU A 1 460 ? 39.475 -0.343 -34.407 1.00 97.00 460 LEU A C 1
ATOM 3606 O O . LEU A 1 460 ? 40.074 -1.126 -33.670 1.00 97.00 460 LEU A O 1
ATOM 3610 N N . GLN A 1 461 ? 39.483 0.974 -34.226 1.00 96.19 461 GLN A N 1
ATOM 3611 C CA . GLN A 1 461 ? 40.153 1.627 -33.102 1.00 96.19 461 GLN A CA 1
ATOM 3612 C C . GLN A 1 461 ? 39.154 2.426 -32.265 1.00 96.19 461 GLN A C 1
ATOM 3614 O O . GLN A 1 461 ? 38.161 2.929 -32.787 1.00 96.19 461 GLN A O 1
ATOM 3619 N N . SER A 1 462 ? 39.431 2.569 -30.970 1.00 95.06 462 SER A N 1
ATOM 3620 C CA . SER A 1 462 ? 38.747 3.508 -30.080 1.00 95.06 462 SER A CA 1
ATOM 3621 C C . SER A 1 462 ? 39.769 4.351 -29.318 1.00 95.06 462 SER A C 1
ATOM 3623 O O . SER A 1 462 ? 40.747 3.820 -28.791 1.00 95.06 462 SER A O 1
ATOM 3625 N N . SER A 1 463 ? 39.532 5.663 -29.231 1.00 83.62 463 SER A N 1
ATOM 3626 C CA . SER A 1 463 ? 40.409 6.616 -28.536 1.00 83.62 463 SER A CA 1
ATOM 3627 C C . SER A 1 463 ? 40.080 6.796 -27.042 1.00 83.62 463 SER A C 1
ATOM 3629 O O . SER A 1 463 ? 40.396 7.833 -26.457 1.00 83.62 463 SER A O 1
ATOM 3631 N N . GLY A 1 464 ? 39.391 5.830 -26.424 1.00 75.69 464 GLY A N 1
ATOM 3632 C CA . GLY A 1 464 ? 38.877 5.910 -25.052 1.00 75.69 464 GLY A CA 1
ATOM 3633 C C . GLY A 1 464 ? 39.456 4.876 -24.078 1.00 75.69 464 GLY A C 1
ATOM 3634 O O . GLY A 1 464 ? 40.312 4.067 -24.422 1.00 75.69 464 GLY A O 1
ATOM 3635 N N . ARG A 1 465 ? 38.947 4.895 -22.834 1.00 76.06 465 ARG A N 1
ATOM 3636 C CA . ARG A 1 465 ? 39.120 3.797 -21.858 1.00 76.06 465 ARG A CA 1
ATOM 3637 C C . ARG A 1 465 ? 38.447 2.518 -22.392 1.00 76.06 465 ARG A C 1
ATOM 3639 O O . ARG A 1 465 ? 37.677 2.610 -23.342 1.00 76.06 465 ARG A O 1
A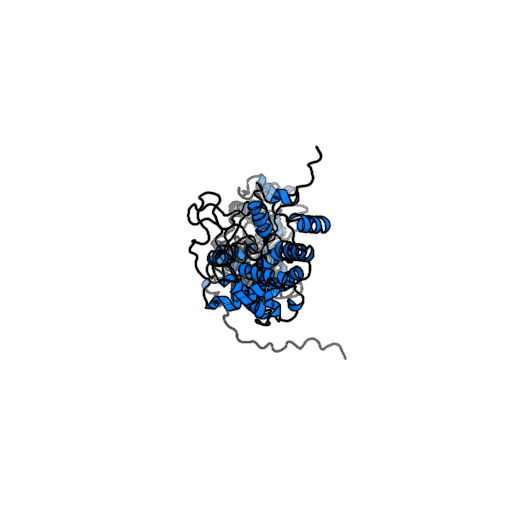TOM 3646 N N . TYR A 1 466 ? 38.696 1.364 -21.763 1.00 82.44 466 TYR A N 1
ATOM 3647 C CA . TYR A 1 466 ? 38.124 0.036 -22.080 1.00 82.44 466 TYR A CA 1
ATOM 3648 C C . TYR A 1 466 ? 36.579 -0.059 -21.925 1.00 82.44 466 TYR A C 1
ATOM 3650 O O . TYR A 1 466 ? 36.055 -0.987 -21.316 1.00 82.44 466 TYR A O 1
ATOM 3658 N N . GLU A 1 467 ? 35.825 0.911 -22.442 1.00 88.81 467 GLU A N 1
ATOM 3659 C CA . GLU A 1 467 ? 34.367 0.930 -22.508 1.00 88.81 467 GLU A CA 1
ATOM 3660 C C . GLU A 1 467 ? 33.929 1.017 -23.977 1.00 88.81 467 GLU A C 1
ATOM 3662 O O . GLU A 1 467 ? 34.447 1.821 -24.756 1.00 88.81 467 GLU A O 1
ATOM 3667 N N . LEU A 1 468 ? 32.941 0.208 -24.367 1.00 92.69 468 LEU A N 1
ATOM 3668 C CA . LEU A 1 468 ? 32.445 0.188 -25.738 1.00 92.69 468 LEU A CA 1
ATOM 3669 C C . LEU A 1 468 ? 31.592 1.428 -26.046 1.00 92.69 468 LEU A C 1
ATOM 3671 O O . LEU A 1 468 ? 30.417 1.507 -25.678 1.00 92.69 468 LEU A O 1
ATOM 3675 N N . LYS A 1 469 ? 32.161 2.371 -26.798 1.00 95.38 469 LYS A N 1
ATOM 3676 C CA . LYS A 1 469 ? 31.443 3.498 -27.406 1.00 95.38 469 LYS A CA 1
ATOM 3677 C C . LYS A 1 469 ? 31.466 3.361 -28.923 1.00 95.38 469 LYS A C 1
ATOM 3679 O O . LYS A 1 469 ? 32.381 3.833 -29.585 1.00 95.38 469 LYS A O 1
ATOM 3684 N N . ILE A 1 470 ? 30.445 2.711 -29.479 1.00 96.44 470 ILE A N 1
ATOM 3685 C CA . ILE A 1 470 ? 30.362 2.438 -30.922 1.00 96.44 470 ILE A CA 1
ATOM 3686 C C . ILE A 1 470 ? 30.423 3.742 -31.736 1.00 96.44 470 ILE A C 1
ATOM 3688 O O . ILE A 1 470 ? 31.096 3.789 -32.759 1.00 96.44 470 ILE A O 1
ATOM 3692 N N . GLY A 1 471 ? 29.783 4.817 -31.264 1.00 94.75 471 GLY A N 1
ATOM 3693 C CA . GLY A 1 471 ? 29.823 6.125 -31.934 1.00 94.75 471 GLY A CA 1
ATOM 3694 C C . GLY A 1 471 ? 31.215 6.765 -32.040 1.00 94.75 471 GLY A C 1
ATOM 3695 O O . GLY A 1 471 ? 31.426 7.594 -32.926 1.00 94.75 471 GLY A O 1
ATOM 3696 N N . ASP A 1 472 ? 32.152 6.349 -31.182 1.00 94.88 472 ASP A N 1
ATOM 3697 C CA . ASP A 1 472 ? 33.519 6.878 -31.102 1.00 94.88 472 ASP A CA 1
ATOM 3698 C C . ASP A 1 472 ? 34.531 5.981 -31.840 1.00 94.88 472 ASP A C 1
ATOM 3700 O O . ASP A 1 472 ? 35.736 6.218 -31.773 1.00 94.88 472 ASP A O 1
ATOM 3704 N N . LEU A 1 473 ? 34.062 4.932 -32.526 1.00 96.44 473 LEU A N 1
ATOM 3705 C CA . LEU A 1 473 ? 34.940 4.048 -33.282 1.00 96.44 473 LEU A CA 1
ATOM 3706 C C . LEU A 1 473 ? 35.550 4.776 -34.475 1.00 96.44 473 LEU A C 1
ATOM 3708 O O . LEU A 1 473 ? 34.881 5.534 -35.182 1.00 96.44 473 LEU A O 1
ATOM 3712 N N . CYS A 1 474 ? 36.814 4.471 -34.728 1.00 96.69 474 CYS A N 1
ATOM 3713 C CA . CYS A 1 474 ? 37.587 4.972 -35.846 1.00 96.69 474 CYS A CA 1
ATOM 3714 C C . CYS A 1 474 ? 37.991 3.829 -36.777 1.00 96.69 474 CYS A C 1
ATOM 3716 O O . CYS A 1 474 ? 38.133 2.673 -36.368 1.00 96.69 474 CYS A O 1
ATOM 3718 N N . ILE A 1 475 ? 38.227 4.184 -38.035 1.00 96.56 475 ILE A N 1
ATOM 3719 C CA . ILE A 1 475 ? 38.804 3.309 -39.054 1.00 96.56 475 ILE A CA 1
ATOM 3720 C C . ILE A 1 475 ? 40.083 3.915 -39.593 1.00 96.56 475 ILE A C 1
ATOM 3722 O O . ILE A 1 475 ? 40.257 5.133 -39.581 1.00 96.56 475 ILE A O 1
ATOM 3726 N N . HIS A 1 476 ? 40.965 3.068 -40.106 1.00 96.19 476 HIS A N 1
ATOM 3727 C CA . HIS A 1 476 ? 42.193 3.544 -40.711 1.00 96.19 476 HIS A CA 1
ATOM 3728 C C . HIS A 1 476 ? 41.898 4.436 -41.933 1.00 96.19 476 HIS A C 1
ATOM 3730 O O . HIS A 1 476 ? 40.961 4.196 -42.704 1.00 96.19 476 HIS A O 1
ATOM 3736 N N . SER A 1 477 ? 42.719 5.461 -42.132 1.00 94.88 477 SER A N 1
ATOM 3737 C CA . SER A 1 477 ? 42.581 6.490 -43.161 1.00 94.88 477 SER A CA 1
ATOM 3738 C C . SER A 1 477 ? 42.579 5.896 -44.569 1.00 94.88 477 SER A C 1
ATOM 3740 O O . SER A 1 477 ? 41.851 6.381 -45.432 1.00 94.88 477 SER A O 1
ATOM 3742 N N . SER A 1 478 ? 43.298 4.788 -44.790 1.00 94.12 478 SER A N 1
ATOM 3743 C CA . SER A 1 478 ? 43.260 4.021 -46.047 1.00 94.12 478 SER A CA 1
ATOM 3744 C C . SER A 1 478 ? 41.871 3.442 -46.350 1.00 94.12 478 SER A C 1
ATOM 3746 O O . SER A 1 478 ? 41.455 3.431 -47.508 1.00 94.12 478 SER A O 1
ATOM 3748 N N . VAL A 1 479 ? 41.117 3.006 -45.334 1.00 95.44 479 VAL A N 1
ATOM 3749 C CA . VAL A 1 479 ? 39.754 2.469 -45.491 1.00 95.44 479 VAL A CA 1
ATOM 3750 C C . VAL A 1 479 ? 38.754 3.601 -45.710 1.00 95.44 479 VAL A C 1
ATOM 3752 O O . VAL A 1 479 ? 37.908 3.511 -46.600 1.00 95.44 479 VAL A O 1
ATOM 3755 N N . ALA A 1 480 ? 38.884 4.703 -44.964 1.00 95.00 480 ALA A N 1
ATOM 3756 C CA . ALA A 1 480 ? 38.096 5.915 -45.203 1.00 95.00 480 ALA A CA 1
ATOM 3757 C C . ALA A 1 480 ? 38.318 6.457 -46.628 1.00 95.00 480 ALA A C 1
ATOM 3759 O O . ALA A 1 480 ? 37.366 6.776 -47.344 1.00 95.00 480 ALA A O 1
ATOM 3760 N N . TRP A 1 481 ? 39.575 6.474 -47.080 1.00 92.81 481 TRP A N 1
ATOM 3761 C CA . TRP A 1 481 ? 39.943 6.798 -48.454 1.00 92.81 481 TRP A CA 1
ATOM 3762 C C . TRP A 1 481 ? 39.307 5.835 -49.460 1.00 92.81 481 TRP A C 1
ATOM 3764 O O . TRP A 1 481 ? 38.818 6.267 -50.501 1.00 92.81 481 TRP A O 1
ATOM 3774 N N . ALA A 1 482 ? 39.245 4.541 -49.149 1.00 92.25 482 ALA A N 1
ATOM 3775 C CA . ALA A 1 482 ? 38.622 3.553 -50.019 1.00 92.25 482 ALA A CA 1
ATOM 3776 C C . ALA A 1 482 ? 37.106 3.790 -50.189 1.00 92.25 482 ALA A C 1
ATOM 3778 O O . ALA A 1 482 ? 36.622 3.785 -51.324 1.00 92.25 482 ALA A O 1
ATOM 3779 N N . PHE A 1 483 ? 36.367 4.085 -49.107 1.00 95.00 483 PHE A N 1
ATOM 3780 C CA . PHE A 1 483 ? 34.952 4.497 -49.192 1.00 95.00 483 PHE A CA 1
ATOM 3781 C C . PHE A 1 483 ? 34.774 5.716 -50.101 1.00 95.00 483 PHE A C 1
ATOM 3783 O O . PHE A 1 483 ? 33.908 5.745 -50.983 1.00 95.00 483 PHE A O 1
ATOM 3790 N N . ARG A 1 484 ? 35.643 6.712 -49.907 1.00 92.88 484 ARG A N 1
ATOM 3791 C CA . ARG A 1 484 ? 35.647 7.946 -50.683 1.00 92.88 484 ARG A CA 1
ATOM 3792 C C . ARG A 1 484 ? 35.899 7.689 -52.164 1.00 92.88 484 ARG A C 1
ATOM 3794 O O . ARG A 1 484 ? 35.158 8.195 -53.001 1.00 92.88 484 ARG A O 1
ATOM 3801 N N . MET A 1 485 ? 36.928 6.918 -52.505 1.00 91.06 485 MET A N 1
ATOM 3802 C CA . MET A 1 485 ? 37.276 6.646 -53.900 1.00 91.06 485 MET A CA 1
ATOM 3803 C C . MET A 1 485 ? 36.138 5.928 -54.615 1.00 91.06 485 MET A C 1
ATOM 3805 O O . MET A 1 485 ? 35.775 6.308 -55.724 1.00 91.06 485 MET A O 1
ATOM 3809 N N . ARG A 1 486 ? 35.495 4.957 -53.964 1.00 92.88 486 ARG A N 1
ATOM 3810 C CA . ARG A 1 486 ? 34.328 4.293 -54.553 1.00 92.88 486 ARG A CA 1
ATOM 3811 C C . ARG A 1 486 ? 33.176 5.261 -54.781 1.00 92.88 486 ARG A C 1
ATOM 3813 O O . ARG A 1 486 ? 32.609 5.247 -55.868 1.00 92.88 486 ARG A O 1
ATOM 3820 N N . ALA A 1 487 ? 32.914 6.162 -53.833 1.00 91.88 487 ALA A N 1
ATOM 3821 C CA . ALA A 1 487 ? 31.925 7.218 -54.021 1.00 91.88 487 ALA A CA 1
ATOM 3822 C C . ALA A 1 487 ? 32.292 8.139 -55.199 1.00 91.88 487 ALA A C 1
ATOM 3824 O O . ALA A 1 487 ? 31.452 8.388 -56.051 1.00 91.88 487 ALA A O 1
ATOM 3825 N N . LEU A 1 488 ? 33.552 8.576 -55.319 1.00 89.25 488 LEU A N 1
ATOM 3826 C CA . LEU A 1 488 ? 34.030 9.437 -56.411 1.00 89.25 488 LEU A CA 1
ATOM 3827 C C . LEU A 1 488 ? 33.846 8.796 -57.799 1.00 89.25 488 LEU A C 1
ATOM 3829 O O . LEU A 1 488 ? 33.502 9.480 -58.767 1.00 89.25 488 LEU A O 1
ATOM 3833 N N . PHE A 1 489 ? 34.064 7.484 -57.896 1.00 88.44 489 PHE A N 1
ATOM 3834 C CA . PHE A 1 489 ? 33.922 6.721 -59.137 1.00 88.44 489 PHE A CA 1
ATOM 3835 C C . PHE A 1 489 ? 32.520 6.130 -59.353 1.00 88.44 489 PHE A C 1
ATOM 3837 O O . PHE A 1 489 ? 32.312 5.466 -60.365 1.00 88.44 489 PHE A O 1
ATOM 3844 N N . GLY A 1 490 ? 31.562 6.370 -58.450 1.00 88.25 490 GLY A N 1
ATOM 3845 C CA . GLY A 1 490 ? 30.212 5.802 -58.545 1.00 88.25 490 GLY A CA 1
ATOM 3846 C C . GLY A 1 490 ? 30.178 4.275 -58.403 1.00 88.25 490 GLY A C 1
ATOM 3847 O O . GLY A 1 490 ? 29.257 3.626 -58.892 1.00 88.25 490 GLY A O 1
ATOM 3848 N N . ALA A 1 491 ? 31.193 3.684 -57.773 1.00 90.75 491 ALA A N 1
ATOM 3849 C CA . ALA A 1 491 ? 31.262 2.252 -57.523 1.00 90.75 491 ALA A CA 1
ATOM 3850 C C . ALA A 1 491 ? 30.449 1.877 -56.273 1.00 90.75 491 ALA A C 1
ATOM 3852 O O . ALA A 1 491 ? 30.440 2.607 -55.281 1.00 90.75 491 ALA A O 1
ATOM 3853 N N . GLN A 1 492 ? 29.820 0.697 -56.288 1.00 90.38 492 GLN A N 1
ATOM 3854 C CA . GLN A 1 492 ? 29.090 0.159 -55.131 1.00 90.38 492 GLN A CA 1
ATOM 3855 C C . GLN A 1 492 ? 29.999 0.090 -53.905 1.00 90.38 492 GLN A C 1
ATOM 3857 O O . GLN A 1 492 ? 31.095 -0.436 -54.021 1.00 90.38 492 GLN A O 1
ATOM 3862 N N . GLN A 1 493 ? 29.581 0.570 -52.737 1.00 92.62 493 GLN A N 1
ATOM 3863 C CA . GLN A 1 493 ? 30.426 0.545 -51.536 1.00 92.62 493 GLN A CA 1
ATOM 3864 C C . GLN A 1 493 ? 30.788 -0.887 -51.098 1.00 92.62 493 GLN A C 1
ATOM 3866 O O . GLN A 1 493 ? 30.003 -1.809 -51.294 1.00 92.62 493 GLN A O 1
ATOM 3871 N N . PHE A 1 494 ? 31.973 -1.075 -50.497 1.00 86.88 494 PHE A N 1
ATOM 3872 C CA . PHE A 1 494 ? 32.412 -2.392 -49.988 1.00 86.88 494 PHE A CA 1
ATOM 3873 C C . PHE A 1 494 ? 31.469 -2.950 -48.923 1.00 86.88 494 PHE A C 1
ATOM 3875 O O . PHE A 1 494 ? 31.219 -4.150 -48.855 1.00 86.88 494 PHE A O 1
ATOM 3882 N N . TYR A 1 495 ? 30.953 -2.045 -48.102 1.00 94.00 495 TYR A N 1
ATOM 3883 C CA . TYR A 1 495 ? 30.035 -2.333 -47.023 1.00 94.00 495 TYR A CA 1
ATOM 3884 C C . TYR A 1 495 ? 28.769 -1.536 -47.300 1.00 94.00 495 TYR A C 1
ATOM 3886 O O . TYR A 1 495 ? 28.807 -0.310 -47.400 1.00 94.00 495 TYR A O 1
ATOM 3894 N N . GLU A 1 496 ? 27.657 -2.238 -47.458 1.00 93.31 496 GLU A N 1
ATOM 3895 C CA . GLU A 1 496 ? 26.366 -1.651 -47.793 1.00 93.31 496 GLU A CA 1
ATOM 3896 C C . GLU A 1 496 ? 25.314 -2.233 -46.856 1.00 93.31 496 GLU A C 1
ATOM 3898 O O . GLU A 1 496 ? 25.249 -3.449 -46.676 1.00 93.31 496 GLU A O 1
ATOM 3903 N N . MET A 1 497 ? 24.495 -1.363 -46.265 1.00 94.81 497 MET A N 1
ATOM 3904 C CA . MET A 1 497 ? 23.303 -1.773 -45.532 1.00 94.81 497 MET A CA 1
ATOM 3905 C C . MET A 1 497 ? 22.094 -1.626 -46.454 1.00 94.81 497 MET A C 1
ATOM 3907 O O . MET A 1 497 ? 21.601 -0.512 -46.660 1.00 94.81 497 MET A O 1
ATOM 3911 N N . ARG A 1 498 ? 21.609 -2.736 -47.017 1.00 93.62 498 ARG A N 1
ATOM 3912 C CA . ARG A 1 498 ? 20.419 -2.714 -47.874 1.00 93.62 498 ARG A CA 1
ATOM 3913 C C . ARG A 1 498 ? 19.165 -2.645 -47.021 1.00 93.62 498 ARG A C 1
ATOM 3915 O O . ARG A 1 498 ? 19.126 -3.110 -45.886 1.00 93.62 498 ARG A O 1
ATOM 3922 N N . ILE A 1 499 ? 18.092 -2.129 -47.610 1.00 93.00 499 ILE A N 1
ATOM 3923 C CA . ILE A 1 499 ? 16.776 -2.071 -46.963 1.00 93.00 499 ILE A CA 1
ATOM 3924 C C . ILE A 1 499 ? 16.308 -3.470 -46.524 1.00 93.00 499 ILE A C 1
ATOM 3926 O O . ILE A 1 499 ? 15.764 -3.619 -45.432 1.00 93.00 499 ILE A O 1
ATOM 3930 N N . SER A 1 500 ? 16.572 -4.498 -47.336 1.00 93.81 500 SER A N 1
ATOM 3931 C CA . SER A 1 500 ? 16.260 -5.895 -47.011 1.00 93.81 500 SER A CA 1
ATOM 3932 C C . SER A 1 500 ? 17.011 -6.413 -45.785 1.00 93.81 500 SER A C 1
ATOM 3934 O O . SER A 1 500 ? 16.485 -7.259 -45.070 1.00 93.81 500 SER A O 1
ATOM 3936 N N . ASP A 1 501 ? 18.214 -5.896 -45.517 1.00 94.69 501 ASP A N 1
ATOM 3937 C CA . ASP A 1 501 ? 19.063 -6.365 -44.419 1.00 94.69 501 ASP A CA 1
ATOM 3938 C C . ASP A 1 501 ? 18.516 -5.913 -43.045 1.00 94.69 501 ASP A C 1
ATOM 3940 O O . ASP A 1 501 ? 18.912 -6.443 -42.013 1.00 94.69 501 ASP A O 1
ATOM 3944 N N . PHE A 1 502 ? 17.568 -4.966 -43.003 1.00 95.75 502 PHE A N 1
ATOM 3945 C CA . PHE A 1 502 ? 16.845 -4.622 -41.771 1.00 95.75 502 PHE A CA 1
ATOM 3946 C C . PHE A 1 502 ? 15.783 -5.665 -41.392 1.00 95.75 502 PHE A C 1
ATOM 3948 O O . PHE A 1 502 ? 15.347 -5.699 -40.238 1.00 95.75 502 PHE A O 1
ATOM 3955 N N . GLY A 1 503 ? 15.315 -6.469 -42.354 1.00 95.44 503 GLY A N 1
ATOM 3956 C CA . GLY A 1 503 ? 14.184 -7.376 -42.175 1.00 95.44 503 GLY A CA 1
ATOM 3957 C C . GLY A 1 503 ? 12.965 -6.663 -41.556 1.00 95.44 503 GLY A C 1
ATOM 3958 O O . GLY A 1 503 ? 12.572 -5.597 -42.040 1.00 95.44 503 GLY A O 1
ATOM 3959 N N . PRO A 1 504 ? 12.378 -7.191 -40.464 1.00 95.56 504 PRO A N 1
ATOM 3960 C CA . PRO A 1 504 ? 11.214 -6.583 -39.814 1.00 95.56 504 PRO A CA 1
ATOM 3961 C C . PRO A 1 504 ? 11.539 -5.284 -39.057 1.00 95.56 504 PRO A C 1
ATOM 3963 O O . PRO A 1 504 ? 10.633 -4.611 -38.577 1.00 95.56 504 PRO A O 1
ATOM 3966 N N . TYR A 1 505 ? 12.817 -4.918 -38.922 1.00 96.38 505 TYR A N 1
ATOM 3967 C CA . TYR A 1 505 ? 13.257 -3.765 -38.133 1.00 96.38 505 TYR A CA 1
ATOM 3968 C C . TYR A 1 505 ? 13.433 -2.490 -38.962 1.00 96.38 505 TYR A C 1
ATOM 3970 O O . TYR A 1 505 ? 13.907 -1.477 -38.435 1.00 96.38 505 TYR A O 1
ATOM 3978 N N . ARG A 1 506 ? 13.059 -2.514 -40.250 1.00 96.00 506 ARG A N 1
ATOM 3979 C CA . ARG A 1 506 ? 13.170 -1.355 -41.142 1.00 96.00 506 ARG A CA 1
ATOM 3980 C C . ARG A 1 506 ? 12.462 -0.142 -40.520 1.00 96.00 506 ARG A C 1
ATOM 3982 O O . ARG A 1 506 ? 11.319 -0.262 -40.074 1.00 96.00 506 ARG A O 1
ATOM 3989 N N . PRO A 1 507 ? 13.108 1.035 -40.465 1.00 94.12 507 PRO A N 1
ATOM 3990 C CA . PRO A 1 507 ? 12.429 2.247 -40.037 1.00 94.12 507 PRO A CA 1
ATOM 3991 C C . PRO A 1 507 ? 11.298 2.594 -41.004 1.00 94.12 507 PRO A C 1
ATOM 3993 O O . PRO A 1 507 ? 11.516 2.742 -42.199 1.00 94.12 507 PRO A O 1
ATOM 3996 N N . THR A 1 508 ? 10.086 2.730 -40.473 1.00 95.94 508 THR A N 1
ATOM 3997 C CA . THR A 1 508 ? 8.943 3.338 -41.172 1.00 95.94 508 THR A CA 1
ATOM 3998 C C . THR A 1 508 ? 8.932 4.859 -40.996 1.00 95.94 508 THR A C 1
ATOM 4000 O O . THR A 1 508 ? 8.420 5.587 -41.844 1.00 95.94 508 THR A O 1
ATOM 4003 N N . ALA A 1 509 ? 9.569 5.338 -39.926 1.00 96.31 509 ALA A N 1
ATOM 4004 C CA . ALA A 1 509 ? 9.716 6.737 -39.566 1.00 96.31 509 ALA A CA 1
ATOM 4005 C C . ALA A 1 509 ? 11.193 7.085 -39.328 1.00 96.31 509 ALA A C 1
ATOM 4007 O O . ALA A 1 509 ? 11.951 6.251 -38.825 1.00 96.31 509 ALA A O 1
ATOM 4008 N N . MET A 1 510 ? 11.577 8.319 -39.645 1.00 97.06 510 MET A N 1
ATOM 4009 C CA . MET A 1 510 ? 12.877 8.905 -39.317 1.00 97.06 510 MET A CA 1
ATOM 4010 C C . MET A 1 510 ? 12.687 10.221 -38.569 1.00 97.06 510 MET A C 1
ATOM 4012 O O . MET A 1 510 ? 11.848 11.044 -38.931 1.00 97.06 510 MET A O 1
ATOM 4016 N N . THR A 1 511 ? 13.505 10.460 -37.553 1.00 95.88 511 THR A N 1
ATOM 4017 C CA . THR A 1 511 ? 13.656 11.801 -36.978 1.00 95.88 511 THR A CA 1
ATOM 4018 C C . THR A 1 511 ? 14.326 12.741 -37.985 1.00 95.88 511 THR A C 1
ATOM 4020 O O . THR A 1 511 ? 15.022 12.297 -38.903 1.00 95.88 511 THR A O 1
ATOM 4023 N N . ARG A 1 512 ? 14.187 14.060 -37.798 1.00 96.12 512 ARG A N 1
ATOM 4024 C CA . ARG A 1 512 ? 14.875 15.053 -38.649 1.00 96.12 512 ARG A CA 1
ATOM 4025 C C . ARG A 1 512 ? 16.392 14.837 -38.699 1.00 96.12 512 ARG A C 1
ATOM 4027 O O . ARG A 1 512 ? 16.976 14.912 -39.772 1.00 96.12 512 ARG A O 1
ATOM 4034 N N . THR A 1 513 ? 17.018 14.499 -37.570 1.00 95.50 513 THR A N 1
ATOM 4035 C CA . THR A 1 513 ? 18.460 14.204 -37.500 1.00 95.50 513 THR A CA 1
ATOM 4036 C C . THR A 1 513 ? 18.832 12.908 -38.224 1.00 95.50 513 THR A C 1
ATOM 4038 O O . THR A 1 513 ? 19.896 12.827 -38.834 1.00 95.50 513 THR A O 1
ATOM 4041 N N . GLU A 1 514 ? 17.984 11.877 -38.184 1.00 95.94 514 GLU A N 1
ATOM 4042 C CA . GLU A 1 514 ? 18.212 10.652 -38.963 1.00 95.94 514 GLU A CA 1
ATOM 4043 C C . GLU A 1 514 ? 18.094 10.921 -40.466 1.00 95.94 514 GLU A C 1
ATOM 4045 O O . GLU A 1 514 ? 18.953 10.467 -41.220 1.00 95.94 514 GLU A O 1
ATOM 4050 N N . ALA A 1 515 ? 17.105 11.715 -40.888 1.00 97.31 515 ALA A N 1
ATOM 4051 C CA . ALA A 1 515 ? 16.956 12.135 -42.279 1.00 97.31 515 ALA A CA 1
ATOM 4052 C C . ALA A 1 515 ? 18.138 13.000 -42.750 1.00 97.31 515 ALA A C 1
ATOM 4054 O O . ALA A 1 515 ? 18.676 12.754 -43.828 1.00 97.31 515 ALA A O 1
ATOM 4055 N N . GLU A 1 516 ? 18.606 13.944 -41.924 1.00 96.81 516 GLU A N 1
ATOM 4056 C CA . GLU A 1 516 ? 19.807 14.746 -42.196 1.00 96.81 516 GLU A CA 1
ATOM 4057 C C . GLU A 1 516 ? 21.021 13.847 -42.441 1.00 96.81 516 GLU A C 1
ATOM 4059 O O . GLU A 1 516 ? 21.732 14.010 -43.431 1.00 96.81 516 GLU A O 1
ATOM 4064 N N . ARG A 1 517 ? 21.245 12.863 -41.563 1.00 95.75 517 ARG A N 1
ATOM 4065 C CA . ARG A 1 517 ? 22.364 11.921 -41.688 1.00 95.75 517 ARG A CA 1
ATOM 4066 C C . ARG A 1 517 ? 22.220 11.028 -42.915 1.00 95.75 517 ARG A C 1
ATOM 4068 O O . ARG A 1 517 ? 23.218 10.795 -43.595 1.00 95.75 517 ARG A O 1
ATOM 4075 N N . TYR A 1 518 ? 21.013 10.543 -43.201 1.00 97.25 518 TYR A N 1
ATOM 4076 C CA . TYR A 1 518 ? 20.719 9.703 -44.362 1.00 97.25 518 TYR A CA 1
ATOM 4077 C C . TYR A 1 518 ? 20.985 10.449 -45.677 1.00 97.25 518 TYR A C 1
ATOM 4079 O O . TYR A 1 518 ? 21.698 9.949 -46.545 1.00 97.25 518 TYR A O 1
ATOM 4087 N N . LEU A 1 519 ? 20.481 11.680 -45.802 1.00 97.25 519 LEU A N 1
ATOM 4088 C CA . LEU A 1 519 ? 20.680 12.542 -46.974 1.00 97.25 519 LEU A CA 1
ATOM 4089 C C . LEU A 1 519 ? 22.046 13.245 -46.986 1.00 97.25 519 LEU A C 1
ATOM 4091 O O . LEU A 1 519 ? 22.400 13.884 -47.974 1.00 97.25 519 LEU A O 1
ATOM 4095 N N . ASN A 1 520 ? 22.797 13.139 -45.886 1.00 96.06 520 ASN A N 1
ATOM 4096 C CA . ASN A 1 520 ? 24.007 13.898 -45.596 1.00 96.06 520 ASN A CA 1
ATOM 4097 C C . ASN A 1 520 ? 23.854 15.389 -45.935 1.00 96.06 520 ASN A C 1
ATOM 4099 O O . ASN A 1 520 ? 24.633 15.931 -46.709 1.00 96.06 520 ASN A O 1
ATOM 4103 N N . CYS A 1 521 ? 22.818 16.048 -45.424 1.00 95.94 521 CYS A N 1
ATOM 4104 C CA . CYS A 1 521 ? 22.527 17.458 -45.704 1.00 95.94 521 CYS A CA 1
ATOM 4105 C C . CYS A 1 521 ? 22.637 18.311 -44.430 1.00 95.94 521 CYS A C 1
ATOM 4107 O O . CYS A 1 521 ? 23.141 17.833 -43.414 1.00 95.94 521 CYS A O 1
ATOM 4109 N N . TYR A 1 522 ? 22.248 19.584 -44.479 1.00 94.94 522 TYR A N 1
ATOM 4110 C CA . TYR A 1 522 ? 22.125 20.429 -43.289 1.00 94.94 522 TYR A CA 1
ATOM 4111 C C . TYR A 1 522 ? 20.682 20.421 -42.757 1.00 94.94 522 TYR A C 1
ATOM 4113 O O . TYR A 1 522 ? 19.752 20.139 -43.518 1.00 94.94 522 TYR A O 1
ATOM 4121 N N . PRO A 1 523 ? 20.448 20.787 -41.482 1.00 95.44 523 PRO A N 1
ATOM 4122 C CA . PRO A 1 523 ? 19.095 20.888 -40.928 1.00 95.44 523 PRO A CA 1
ATOM 4123 C C . PRO A 1 523 ? 18.158 21.799 -41.736 1.00 95.44 523 PRO A C 1
ATOM 4125 O O . PRO A 1 523 ? 16.988 21.474 -41.919 1.00 95.44 523 PRO A O 1
ATOM 4128 N N . ALA A 1 524 ? 18.679 22.911 -42.271 1.00 95.12 524 ALA A N 1
ATOM 4129 C CA . ALA A 1 524 ? 17.913 23.837 -43.106 1.00 95.12 524 ALA A CA 1
ATOM 4130 C C . ALA A 1 524 ? 17.428 23.196 -44.419 1.00 95.12 524 ALA A C 1
ATOM 4132 O O . ALA A 1 524 ? 16.368 23.554 -44.925 1.00 95.12 524 ALA A O 1
ATOM 4133 N N . ASP A 1 525 ? 18.170 22.224 -44.954 1.00 95.81 525 ASP A N 1
ATOM 4134 C CA . ASP A 1 525 ? 17.773 21.497 -46.160 1.00 95.81 525 ASP A CA 1
ATOM 4135 C C . ASP A 1 525 ? 16.560 20.607 -45.880 1.00 95.81 525 ASP A C 1
ATOM 4137 O O . ASP A 1 525 ? 15.628 20.576 -46.675 1.00 95.81 525 ASP A O 1
ATOM 4141 N N . ILE A 1 526 ? 16.521 19.944 -44.717 1.00 97.25 526 ILE A N 1
ATOM 4142 C CA . ILE A 1 526 ? 15.369 19.129 -44.305 1.00 97.25 526 ILE A CA 1
ATOM 4143 C C . ILE A 1 526 ? 14.104 19.983 -44.215 1.00 97.25 526 ILE A C 1
ATOM 4145 O O . ILE A 1 526 ? 13.064 19.571 -44.720 1.00 97.25 526 ILE A O 1
ATOM 4149 N N . THR A 1 527 ? 14.188 21.176 -43.618 1.00 95.69 527 THR A N 1
ATOM 4150 C CA . THR A 1 527 ? 13.047 22.099 -43.533 1.00 95.69 527 THR A CA 1
ATOM 4151 C C . THR A 1 527 ? 12.533 22.482 -44.921 1.00 95.69 527 THR A C 1
ATOM 4153 O O . THR A 1 527 ? 11.348 22.299 -45.191 1.00 95.69 527 THR A O 1
ATOM 4156 N N . ARG A 1 528 ? 13.422 22.897 -45.833 1.00 96.25 528 ARG A N 1
ATOM 4157 C CA . ARG A 1 528 ? 13.041 23.260 -47.210 1.00 96.25 528 ARG A CA 1
ATOM 4158 C C . ARG A 1 528 ? 12.418 22.095 -47.975 1.00 96.25 528 ARG A C 1
ATOM 4160 O O . ARG A 1 528 ? 11.456 22.273 -48.718 1.00 96.25 528 ARG A O 1
ATOM 4167 N N . LEU A 1 529 ? 12.928 20.879 -47.781 1.00 97.06 529 LEU A N 1
ATOM 4168 C CA . LEU A 1 529 ? 12.371 19.684 -48.418 1.00 97.06 529 LEU A CA 1
ATOM 4169 C C . LEU A 1 529 ? 10.982 19.305 -47.883 1.00 97.06 529 LEU A C 1
ATOM 4171 O O . LEU A 1 529 ? 10.175 18.758 -48.631 1.00 97.06 529 LEU A O 1
ATOM 4175 N N . ILE A 1 530 ? 10.692 19.591 -46.612 1.00 96.62 530 ILE A N 1
ATOM 4176 C CA . ILE A 1 530 ? 9.347 19.429 -46.043 1.00 96.62 530 ILE A CA 1
ATOM 4177 C C . ILE A 1 530 ? 8.398 20.479 -46.637 1.00 96.62 530 ILE A C 1
ATOM 4179 O O . ILE A 1 530 ? 7.317 20.128 -47.100 1.00 96.62 530 ILE A O 1
ATOM 4183 N N . GLU A 1 531 ? 8.810 21.750 -46.666 1.00 96.00 531 GLU A N 1
ATOM 4184 C CA . GLU A 1 531 ? 8.001 22.871 -47.177 1.00 96.00 531 GLU A CA 1
ATOM 4185 C C . GLU A 1 531 ? 7.647 22.720 -48.662 1.00 96.00 531 GLU A C 1
ATOM 4187 O O . GLU A 1 531 ? 6.534 23.030 -49.076 1.00 96.00 531 GLU A O 1
ATOM 4192 N N . SER A 1 532 ? 8.572 22.177 -49.454 1.00 96.06 532 SER A N 1
ATOM 4193 C CA . SER A 1 532 ? 8.378 21.890 -50.882 1.00 96.06 532 SER A CA 1
ATOM 4194 C C . SER A 1 532 ? 7.637 20.573 -51.161 1.00 96.06 532 SER A C 1
ATOM 4196 O O . SER A 1 532 ? 7.478 20.192 -52.320 1.00 96.06 532 SER A O 1
ATOM 4198 N N . GLY A 1 533 ? 7.201 19.845 -50.125 1.00 96.44 533 GLY A N 1
ATOM 4199 C CA . GLY A 1 533 ? 6.461 18.585 -50.264 1.00 96.44 533 GLY A CA 1
ATOM 4200 C C . GLY A 1 533 ? 7.299 17.392 -50.742 1.00 96.44 533 GLY A C 1
ATOM 4201 O O . GLY A 1 533 ? 6.744 16.346 -51.074 1.00 96.44 533 GLY A O 1
ATOM 4202 N N . ASN A 1 534 ? 8.629 17.516 -50.767 1.00 97.25 534 ASN A N 1
ATOM 4203 C CA . ASN A 1 534 ? 9.537 16.440 -51.174 1.00 97.25 534 ASN A CA 1
ATOM 4204 C C . ASN A 1 534 ? 9.728 15.378 -50.083 1.00 97.25 534 ASN A C 1
ATOM 4206 O O . ASN A 1 534 ? 10.017 14.222 -50.393 1.00 97.25 534 ASN A O 1
ATOM 4210 N N . LEU A 1 535 ? 9.573 15.762 -48.814 1.00 97.88 535 LEU A N 1
ATOM 4211 C CA . LEU A 1 535 ? 9.558 14.846 -47.678 1.00 97.88 535 LEU A CA 1
ATOM 4212 C C . LEU A 1 535 ? 8.202 14.894 -46.983 1.00 97.88 535 LEU A C 1
ATOM 4214 O O . LEU A 1 535 ? 7.678 15.961 -46.673 1.00 97.88 535 LEU A O 1
ATOM 4218 N N . THR A 1 536 ? 7.651 13.719 -46.699 1.00 97.62 536 THR A N 1
ATOM 4219 C CA . THR A 1 536 ? 6.329 13.588 -46.086 1.00 97.62 536 THR A CA 1
ATOM 4220 C C . THR A 1 536 ? 6.466 13.493 -44.570 1.00 97.62 536 THR A C 1
ATOM 4222 O O . THR A 1 536 ? 7.157 12.605 -44.066 1.00 97.62 536 THR A O 1
ATOM 4225 N N . LEU A 1 537 ? 5.799 14.379 -43.828 1.00 96.88 537 LEU A N 1
ATOM 4226 C CA . LEU A 1 537 ? 5.625 14.236 -42.379 1.00 96.88 537 LEU A CA 1
ATOM 4227 C C . LEU A 1 537 ? 4.584 13.152 -42.077 1.00 96.88 537 LEU A C 1
ATOM 4229 O O . LEU A 1 537 ? 3.616 12.996 -42.818 1.00 96.88 537 LEU A O 1
ATOM 4233 N N . LEU A 1 538 ? 4.771 12.405 -40.990 1.00 95.44 538 LEU A N 1
ATOM 4234 C CA . LEU A 1 538 ? 3.760 11.451 -40.533 1.00 95.44 538 LEU A CA 1
ATOM 4235 C C . LEU A 1 538 ? 2.623 12.195 -39.825 1.00 95.44 538 LEU A C 1
ATOM 4237 O O . LEU A 1 538 ? 2.884 13.026 -38.955 1.00 95.44 538 LEU A O 1
ATOM 4241 N N . SER A 1 539 ? 1.373 11.869 -40.173 1.00 87.38 539 SER A N 1
ATOM 4242 C CA . SER A 1 539 ? 0.164 12.490 -39.604 1.00 87.38 539 SER A CA 1
ATOM 4243 C C . SER A 1 539 ? 0.138 12.428 -38.079 1.00 87.38 539 SER A C 1
ATOM 4245 O O . SER A 1 539 ? -0.217 13.398 -37.417 1.00 87.38 539 SER A O 1
ATOM 4247 N N . ASP A 1 540 ? 0.579 11.298 -37.534 1.00 84.25 540 ASP A N 1
ATOM 4248 C CA . ASP A 1 540 ? 0.434 10.977 -36.115 1.00 84.25 540 ASP A CA 1
ATOM 4249 C C . ASP A 1 540 ? 1.583 11.555 -35.271 1.00 84.25 540 ASP A C 1
ATOM 4251 O O . ASP A 1 540 ? 1.533 11.547 -34.042 1.00 84.25 540 ASP A O 1
ATOM 4255 N N . ASN A 1 541 ? 2.645 12.054 -35.917 1.00 88.62 541 ASN A N 1
ATOM 4256 C CA . ASN A 1 541 ? 3.773 12.688 -35.247 1.00 88.62 541 ASN A CA 1
ATOM 4257 C C . ASN A 1 541 ? 4.483 13.682 -36.187 1.00 88.62 541 ASN A C 1
ATOM 4259 O O . ASN A 1 541 ? 5.391 13.279 -36.924 1.00 88.62 541 ASN A O 1
ATOM 4263 N N . PRO A 1 542 ? 4.170 14.989 -36.109 1.00 84.44 542 PRO A N 1
ATOM 4264 C CA . PRO A 1 542 ? 4.747 16.005 -36.993 1.00 84.44 542 PRO A CA 1
ATOM 4265 C C . PRO A 1 542 ? 6.251 16.245 -36.762 1.00 84.44 542 PRO A C 1
ATOM 4267 O O . PRO A 1 542 ? 6.891 16.968 -37.525 1.00 84.44 542 PRO A O 1
ATOM 4270 N N . ALA A 1 543 ? 6.851 15.639 -35.730 1.00 89.75 543 ALA A N 1
ATOM 4271 C CA . ALA A 1 543 ? 8.300 15.640 -35.531 1.00 89.75 543 ALA A CA 1
ATOM 4272 C C . ALA A 1 543 ? 9.024 14.516 -36.304 1.00 89.75 543 ALA A C 1
ATOM 4274 O O . ALA A 1 543 ? 10.258 14.495 -36.334 1.00 89.75 543 ALA A O 1
ATOM 4275 N N . SER A 1 544 ? 8.282 13.592 -36.928 1.00 95.44 544 SER A N 1
ATOM 4276 C CA . SER A 1 544 ? 8.813 12.435 -37.656 1.00 95.44 544 SER A CA 1
ATOM 4277 C C . SER A 1 544 ? 8.489 12.487 -39.151 1.00 95.44 544 SER A C 1
ATOM 4279 O O . SER A 1 544 ? 7.406 12.889 -39.569 1.00 95.44 544 SER A O 1
ATOM 4281 N N . LEU A 1 545 ? 9.442 12.035 -39.963 1.00 97.38 545 LEU A N 1
ATOM 4282 C CA . LEU A 1 545 ? 9.357 11.945 -41.419 1.00 97.38 545 LEU A CA 1
ATOM 4283 C C . LEU A 1 545 ? 9.067 10.505 -41.842 1.00 97.38 545 LEU A C 1
ATOM 4285 O O . LEU A 1 545 ? 9.589 9.562 -41.245 1.00 97.38 545 LEU A O 1
ATOM 4289 N N . CYS A 1 546 ? 8.289 10.326 -42.906 1.00 97.38 546 CYS A N 1
ATOM 4290 C CA . CYS A 1 546 ? 8.102 9.036 -43.556 1.00 97.38 546 CYS A CA 1
ATOM 4291 C C . CYS A 1 546 ? 9.437 8.560 -44.136 1.00 97.38 546 CYS A C 1
ATOM 4293 O O . CYS A 1 546 ? 9.970 9.174 -45.069 1.00 97.38 546 CYS A O 1
ATOM 4295 N N . ALA A 1 547 ? 9.957 7.444 -43.619 1.00 97.00 547 ALA A N 1
ATOM 4296 C CA . ALA A 1 547 ? 11.248 6.900 -44.036 1.00 97.00 547 ALA A CA 1
ATOM 4297 C C . ALA A 1 547 ? 11.284 6.635 -45.548 1.00 97.00 547 ALA A C 1
ATOM 4299 O O . ALA A 1 547 ? 12.258 6.983 -46.205 1.00 97.00 547 ALA A O 1
ATOM 4300 N N . ALA A 1 548 ? 10.189 6.121 -46.120 1.00 97.25 548 ALA A N 1
ATOM 4301 C CA . ALA A 1 548 ? 10.100 5.842 -47.550 1.00 97.25 548 ALA A CA 1
ATOM 4302 C C . ALA A 1 548 ? 10.242 7.104 -48.421 1.00 97.25 548 ALA A C 1
ATOM 4304 O O . ALA A 1 548 ? 10.876 7.037 -49.473 1.00 97.25 548 ALA A O 1
ATOM 4305 N N . SER A 1 549 ? 9.712 8.259 -47.991 1.00 98.00 549 SER A N 1
ATOM 4306 C CA . SER A 1 549 ? 9.909 9.520 -48.729 1.00 98.00 549 SER A CA 1
ATOM 4307 C C . SER A 1 549 ? 11.365 9.991 -48.681 1.00 98.00 549 SER A C 1
ATOM 4309 O O . SER A 1 549 ? 11.907 10.395 -49.707 1.00 98.00 549 SER A O 1
ATOM 4311 N N . VAL A 1 550 ? 12.031 9.846 -47.527 1.00 97.94 550 VAL A N 1
ATOM 4312 C CA . VAL A 1 550 ? 13.446 10.210 -47.353 1.00 97.94 550 VAL A CA 1
ATOM 4313 C C . VAL A 1 550 ? 14.332 9.301 -48.201 1.00 97.94 550 VAL A C 1
ATOM 4315 O O . VAL A 1 550 ? 15.207 9.784 -48.913 1.00 97.94 550 VAL A O 1
ATOM 4318 N N . GLU A 1 551 ? 14.080 7.993 -48.172 1.00 97.00 551 GLU A N 1
ATOM 4319 C CA . GLU A 1 551 ? 14.808 6.996 -48.963 1.00 97.00 551 GLU A CA 1
ATOM 4320 C C . GLU A 1 551 ? 14.597 7.208 -50.469 1.00 97.00 551 GLU A C 1
ATOM 4322 O O . GLU A 1 551 ? 15.556 7.196 -51.240 1.00 97.00 551 GLU A O 1
ATOM 4327 N N . THR A 1 552 ? 13.362 7.486 -50.898 1.00 97.25 552 THR A N 1
ATOM 4328 C CA . THR A 1 552 ? 13.046 7.778 -52.305 1.00 97.25 552 THR A CA 1
ATOM 4329 C C . THR A 1 552 ? 13.758 9.041 -52.776 1.00 97.25 552 THR A C 1
ATOM 4331 O O . THR A 1 552 ? 14.409 9.021 -53.822 1.00 97.25 552 THR A O 1
ATOM 4334 N N . PHE A 1 553 ? 13.689 10.125 -51.998 1.00 97.75 553 PHE A N 1
ATOM 4335 C CA . PHE A 1 553 ? 14.391 11.367 -52.312 1.00 97.75 553 PHE A CA 1
ATOM 4336 C C . PHE A 1 553 ? 15.906 11.144 -52.361 1.00 97.75 553 PHE A C 1
ATOM 4338 O O . PHE A 1 553 ? 16.565 11.486 -53.345 1.00 97.75 553 PHE A O 1
ATOM 4345 N N . GLY A 1 554 ? 16.445 10.482 -51.337 1.00 96.75 554 GLY A N 1
ATOM 4346 C CA . GLY A 1 554 ? 17.852 10.134 -51.232 1.00 96.75 554 GLY A CA 1
ATOM 4347 C C . GLY A 1 554 ? 18.342 9.283 -52.394 1.00 96.75 554 GLY A C 1
ATOM 4348 O O . GLY A 1 554 ? 19.439 9.530 -52.862 1.00 96.75 554 GLY A O 1
ATOM 4349 N N . SER A 1 555 ? 17.538 8.367 -52.939 1.00 95.56 555 SER A N 1
ATOM 4350 C CA . SER A 1 555 ? 17.925 7.560 -54.108 1.00 95.56 555 SER A CA 1
ATOM 4351 C C . SER A 1 555 ? 18.072 8.369 -55.406 1.00 95.56 555 SER A C 1
ATOM 4353 O O . SER A 1 555 ? 18.800 7.962 -56.312 1.00 95.56 555 SER A O 1
ATOM 4355 N N . ARG A 1 556 ? 17.407 9.529 -55.502 1.00 96.44 556 ARG A N 1
ATOM 4356 C CA . ARG A 1 556 ? 17.383 10.379 -56.704 1.00 96.44 556 ARG A CA 1
ATOM 4357 C C . ARG A 1 556 ? 18.336 11.558 -56.617 1.00 96.44 556 ARG A C 1
ATOM 4359 O O . ARG A 1 556 ? 18.871 11.970 -57.642 1.00 96.44 556 ARG A O 1
ATOM 4366 N N . TYR A 1 557 ? 18.566 12.088 -55.419 1.00 96.56 557 TYR A N 1
ATOM 4367 C CA . TYR A 1 557 ? 19.249 13.363 -55.228 1.00 96.56 557 TYR A CA 1
ATOM 4368 C C . TYR A 1 557 ? 20.452 13.260 -54.283 1.00 96.56 557 TYR A C 1
ATOM 4370 O O . TYR A 1 557 ? 20.429 12.524 -53.297 1.00 96.56 557 TYR A O 1
ATOM 4378 N N . VAL A 1 558 ? 21.510 14.014 -54.590 1.00 95.44 558 VAL A N 1
ATOM 4379 C CA . VAL A 1 558 ? 22.759 14.135 -53.821 1.00 95.44 558 VAL A CA 1
ATOM 4380 C C . VAL A 1 558 ? 22.878 15.550 -53.255 1.00 95.44 558 VAL A C 1
ATOM 4382 O O . VAL A 1 558 ? 22.618 16.535 -53.954 1.00 95.44 558 VAL A O 1
ATOM 4385 N N . SER A 1 559 ? 23.239 15.664 -51.978 1.00 95.00 559 SER A N 1
ATOM 4386 C CA . SER A 1 559 ? 23.371 16.962 -51.311 1.00 95.00 559 SER A CA 1
ATOM 4387 C C . SER A 1 559 ? 24.711 17.633 -51.642 1.00 95.00 559 SER A C 1
ATOM 4389 O O . SER A 1 559 ? 25.691 16.985 -52.018 1.00 95.00 559 SER A O 1
ATOM 4391 N N . THR A 1 560 ? 24.798 18.949 -51.432 1.00 90.81 560 THR A N 1
ATOM 4392 C CA . THR A 1 560 ? 26.079 19.667 -51.573 1.00 90.81 560 THR A CA 1
ATOM 4393 C C . THR A 1 560 ? 27.108 19.195 -50.532 1.00 90.81 560 THR A C 1
ATOM 4395 O O . THR A 1 560 ? 28.292 19.087 -50.845 1.00 90.81 560 THR A O 1
ATOM 4398 N N . ARG A 1 561 ? 26.666 18.849 -49.315 1.00 92.00 561 ARG A N 1
ATOM 4399 C CA . ARG A 1 561 ? 27.533 18.341 -48.238 1.00 92.00 561 ARG A CA 1
ATOM 4400 C C . ARG A 1 561 ? 28.074 16.940 -48.542 1.00 92.00 561 ARG A C 1
ATOM 4402 O O . ARG A 1 561 ? 29.232 16.664 -48.243 1.00 92.00 561 ARG A O 1
ATOM 4409 N N . GLU A 1 562 ? 27.290 16.086 -49.197 1.00 93.44 562 GLU A N 1
ATOM 4410 C CA . GLU A 1 562 ? 27.751 14.787 -49.697 1.00 93.44 562 GLU A CA 1
ATOM 4411 C C . GLU A 1 562 ? 28.816 14.952 -50.776 1.00 93.44 562 GLU A C 1
ATOM 4413 O O . GLU A 1 562 ? 29.876 14.336 -50.687 1.00 93.44 562 GLU A O 1
ATOM 4418 N N . ILE A 1 563 ? 28.591 15.845 -51.743 1.00 91.25 563 ILE A N 1
ATOM 4419 C CA . ILE A 1 563 ? 29.590 16.154 -52.773 1.00 91.25 563 ILE A CA 1
ATOM 4420 C C . ILE A 1 563 ? 30.883 16.655 -52.128 1.00 91.25 563 ILE A C 1
ATOM 4422 O O . ILE A 1 563 ? 31.950 16.137 -52.448 1.00 91.25 563 ILE A O 1
ATOM 4426 N N . ALA A 1 564 ? 30.794 17.606 -51.192 1.00 88.81 564 ALA A N 1
ATOM 4427 C CA . ALA A 1 564 ? 31.953 18.151 -50.486 1.00 88.81 564 ALA A CA 1
ATOM 4428 C C . ALA A 1 564 ? 32.745 17.062 -49.740 1.00 88.81 564 ALA A C 1
ATOM 4430 O O . ALA A 1 564 ? 33.973 17.013 -49.851 1.00 88.81 564 ALA A O 1
ATOM 4431 N N . ALA A 1 565 ? 32.051 16.146 -49.054 1.00 90.75 565 ALA A N 1
ATOM 4432 C CA . ALA A 1 565 ? 32.670 15.000 -48.392 1.00 90.75 565 ALA A CA 1
ATOM 4433 C C . ALA A 1 565 ? 33.401 14.084 -49.392 1.00 90.75 565 ALA A C 1
ATOM 4435 O O . ALA A 1 565 ? 34.529 13.658 -49.142 1.00 90.75 565 ALA A O 1
ATOM 4436 N N . ILE A 1 566 ? 32.804 13.830 -50.562 1.00 90.94 566 ILE A N 1
ATOM 4437 C CA . ILE A 1 566 ? 33.427 13.033 -51.629 1.00 90.94 566 ILE A CA 1
ATOM 4438 C C . ILE A 1 566 ? 34.663 13.734 -52.211 1.00 90.94 566 ILE A C 1
ATOM 4440 O O . ILE A 1 566 ? 35.608 13.055 -52.617 1.00 90.94 566 ILE A O 1
ATOM 4444 N N . VAL A 1 567 ? 34.727 15.069 -52.244 1.00 84.56 567 VAL A N 1
ATOM 4445 C CA . VAL A 1 567 ? 35.872 15.795 -52.826 1.00 84.56 567 VAL A CA 1
ATOM 4446 C C . VAL A 1 567 ? 36.946 16.273 -51.835 1.00 84.56 567 VAL A C 1
ATOM 4448 O O . VAL A 1 567 ? 37.989 16.730 -52.298 1.00 84.56 567 VAL A O 1
ATOM 4451 N N . LEU A 1 568 ? 36.800 16.023 -50.521 1.00 69.31 568 LEU A N 1
ATOM 4452 C CA . LEU A 1 568 ? 37.729 16.466 -49.446 1.00 69.31 568 LEU A CA 1
ATOM 4453 C C . LEU A 1 568 ? 38.181 17.914 -49.622 1.00 69.31 568 LEU A C 1
ATOM 4455 O O . LEU A 1 568 ? 39.343 18.266 -49.432 1.00 69.31 568 LEU A O 1
ATOM 4459 N N . SER A 1 569 ? 37.261 18.761 -50.036 1.00 54.25 569 SER A N 1
ATOM 4460 C CA . SER A 1 569 ? 37.583 20.144 -50.286 1.00 54.25 569 SER A CA 1
ATOM 4461 C C . SER A 1 569 ? 36.595 20.987 -49.516 1.00 54.25 569 SER A C 1
ATOM 4463 O O . SER A 1 569 ? 35.385 20.813 -49.671 1.00 54.25 569 SER A O 1
ATOM 4465 N N . THR A 1 570 ? 37.106 21.932 -48.737 1.00 47.09 570 THR A N 1
ATOM 4466 C CA . THR A 1 570 ? 36.364 23.054 -48.153 1.00 47.09 570 THR A CA 1
ATOM 4467 C C . THR A 1 570 ? 35.833 24.013 -49.234 1.00 47.09 570 THR A C 1
ATOM 4469 O O . THR A 1 570 ? 35.701 25.205 -48.993 1.00 47.09 570 THR A O 1
ATOM 4472 N N . TRP A 1 571 ? 35.463 23.503 -50.421 1.00 43.53 571 TRP A N 1
ATOM 4473 C CA . TRP A 1 571 ? 34.892 24.197 -51.594 1.00 43.53 571 TRP A CA 1
ATOM 4474 C C . TRP A 1 571 ? 33.577 24.949 -51.317 1.00 43.53 571 TRP A C 1
ATOM 4476 O O . TRP A 1 571 ? 32.886 25.372 -52.242 1.00 43.53 571 TRP A O 1
ATOM 4486 N N . VAL A 1 572 ? 33.200 25.101 -50.050 1.00 44.31 572 VAL A N 1
ATOM 4487 C CA . VAL A 1 572 ? 32.025 25.850 -49.624 1.00 44.31 572 VAL A CA 1
ATOM 4488 C C . VAL A 1 572 ? 32.278 27.358 -49.637 1.00 44.31 572 VAL A C 1
ATOM 4490 O O . VAL A 1 572 ? 31.298 28.090 -49.718 1.00 44.31 572 VAL A O 1
ATOM 4493 N N . GLU A 1 573 ? 33.524 27.849 -49.657 1.00 42.09 573 GLU A N 1
ATOM 4494 C CA . GLU A 1 573 ? 33.711 29.308 -49.615 1.00 42.09 573 GLU A CA 1
ATOM 4495 C C . GLU A 1 573 ? 33.659 30.018 -50.974 1.00 42.09 573 GLU A C 1
ATOM 4497 O O . GLU A 1 573 ? 33.087 31.098 -51.012 1.00 42.09 573 GLU A O 1
ATOM 4502 N N . GLU A 1 574 ? 34.037 29.415 -52.110 1.00 44.19 574 GLU A N 1
ATOM 4503 C CA . GLU A 1 574 ? 33.761 30.028 -53.427 1.00 44.19 574 GLU A CA 1
ATOM 4504 C C . GLU A 1 574 ? 33.649 29.006 -54.574 1.00 44.19 574 GLU A C 1
ATOM 4506 O O . GLU A 1 574 ? 34.653 28.611 -55.166 1.00 44.19 574 GLU A O 1
ATOM 4511 N N . PRO A 1 575 ? 32.436 28.597 -54.989 1.00 46.88 575 PRO A N 1
ATOM 4512 C CA . PRO A 1 575 ? 32.230 28.152 -56.351 1.00 46.88 575 PRO A CA 1
ATOM 4513 C C . PRO A 1 575 ? 32.047 29.392 -57.223 1.00 46.88 575 PRO A C 1
ATOM 4515 O O . PRO A 1 575 ? 31.026 30.083 -57.132 1.00 46.88 575 PRO A O 1
ATOM 4518 N N . ASP A 1 576 ? 33.038 29.617 -58.077 1.00 47.84 576 ASP A N 1
ATOM 4519 C CA . ASP A 1 576 ? 32.967 30.396 -59.306 1.00 47.84 576 ASP A CA 1
ATOM 4520 C C . ASP A 1 576 ? 31.522 30.440 -59.853 1.00 47.84 576 ASP A C 1
ATOM 4522 O O . ASP A 1 576 ? 30.916 29.407 -60.183 1.00 47.84 576 ASP A O 1
ATOM 4526 N N . ARG A 1 577 ? 30.921 31.642 -59.870 1.00 54.06 577 ARG A N 1
ATOM 4527 C CA . ARG A 1 577 ? 29.495 31.874 -60.186 1.00 54.06 577 ARG A CA 1
ATOM 4528 C C . ARG A 1 577 ? 29.091 31.274 -61.544 1.00 54.06 577 ARG A C 1
ATOM 4530 O O . ARG A 1 577 ? 27.909 31.005 -61.752 1.00 54.06 577 ARG A O 1
ATOM 4537 N N . GLY A 1 578 ? 30.051 30.995 -62.430 1.00 55.47 578 GLY A N 1
ATOM 4538 C CA . GLY A 1 578 ? 29.834 30.420 -63.759 1.00 55.47 578 GLY A CA 1
ATOM 4539 C C . GLY A 1 578 ? 29.322 28.971 -63.798 1.00 55.47 578 GLY A C 1
ATOM 4540 O O . GLY A 1 578 ? 28.672 28.587 -64.772 1.00 55.47 578 GLY A O 1
ATOM 4541 N N . HIS A 1 579 ? 29.543 28.153 -62.761 1.00 57.06 579 HIS A N 1
ATOM 4542 C CA . HIS A 1 579 ? 29.154 26.730 -62.796 1.00 57.06 579 HIS A CA 1
ATOM 4543 C C . HIS A 1 579 ? 27.787 26.413 -62.174 1.00 57.06 579 HIS A C 1
ATOM 4545 O O . HIS A 1 579 ? 27.245 25.333 -62.422 1.00 57.06 579 HIS A O 1
ATOM 4551 N N . ARG A 1 580 ? 27.187 27.339 -61.410 1.00 58.06 580 ARG A N 1
ATOM 4552 C CA . ARG A 1 580 ? 25.868 27.119 -60.780 1.00 58.06 580 ARG A CA 1
ATOM 4553 C C . ARG A 1 580 ? 24.739 26.920 -61.798 1.00 58.06 580 ARG A C 1
ATOM 4555 O O . ARG A 1 580 ? 23.796 26.202 -61.490 1.00 58.06 580 ARG A O 1
ATOM 4562 N N . ASN A 1 581 ? 24.870 27.477 -63.002 1.00 60.34 581 ASN A N 1
ATOM 4563 C CA . ASN A 1 581 ? 23.833 27.421 -64.038 1.00 60.34 581 ASN A CA 1
ATOM 4564 C C . ASN A 1 581 ? 23.888 26.158 -64.918 1.00 60.34 581 ASN A C 1
ATOM 4566 O O . ASN A 1 581 ? 22.995 25.956 -65.731 1.00 60.34 581 ASN A O 1
ATOM 4570 N N . GLN A 1 582 ? 24.923 25.316 -64.794 1.00 68.56 582 GLN A N 1
ATOM 4571 C CA . GLN A 1 582 ? 25.139 24.190 -65.719 1.00 68.56 582 GLN A CA 1
ATOM 4572 C C . GLN A 1 582 ? 24.502 22.871 -65.266 1.00 68.56 582 GLN A C 1
ATOM 4574 O O . GLN A 1 582 ? 24.328 21.974 -66.084 1.00 68.56 582 GLN A O 1
ATOM 4579 N N . PHE A 1 583 ? 24.146 22.745 -63.987 1.00 74.69 583 PHE A N 1
ATOM 4580 C CA . PHE A 1 583 ? 23.475 21.559 -63.461 1.00 74.69 583 PHE A CA 1
ATOM 4581 C C . PHE A 1 583 ? 22.203 21.989 -62.725 1.00 74.69 583 PHE A C 1
ATOM 4583 O O . PHE A 1 583 ? 22.320 22.677 -61.704 1.00 74.69 583 PHE A O 1
ATOM 4590 N N . PRO A 1 584 ? 21.004 21.629 -63.220 1.00 79.88 584 PRO A N 1
ATOM 4591 C CA . PRO A 1 584 ? 19.757 22.005 -62.572 1.00 79.88 584 PRO A CA 1
ATOM 4592 C C . PRO A 1 584 ? 19.727 21.438 -61.153 1.00 79.88 584 PRO A C 1
ATOM 4594 O O . PRO A 1 584 ? 20.000 20.257 -60.924 1.00 79.88 584 PRO A O 1
ATOM 4597 N N . ARG A 1 585 ? 19.428 22.307 -60.186 1.00 85.06 585 ARG A N 1
ATOM 4598 C CA . ARG A 1 585 ? 19.309 21.931 -58.778 1.00 85.06 585 ARG A CA 1
ATOM 4599 C C . ARG A 1 585 ? 17.846 21.880 -58.380 1.00 85.06 585 ARG A C 1
ATOM 4601 O O . ARG A 1 585 ? 17.097 22.801 -58.680 1.00 85.06 585 ARG A O 1
ATOM 4608 N N . HIS A 1 586 ? 17.482 20.842 -57.639 1.00 88.50 586 HIS A N 1
ATOM 4609 C CA . HIS A 1 586 ? 16.180 20.711 -56.996 1.00 88.50 586 HIS A CA 1
ATOM 4610 C C . HIS A 1 586 ? 16.347 21.005 -55.508 1.00 88.50 586 HIS A C 1
ATOM 4612 O O . HIS A 1 586 ? 17.012 20.247 -54.804 1.00 88.50 586 HIS A O 1
ATOM 4618 N N . GLU A 1 587 ? 15.856 22.156 -55.046 1.00 86.50 587 GLU A N 1
ATOM 4619 C CA . GLU A 1 587 ? 15.999 22.616 -53.650 1.00 86.50 587 GLU A CA 1
ATOM 4620 C C . GLU A 1 587 ? 17.452 22.673 -53.127 1.00 86.50 587 GLU A C 1
ATOM 4622 O O . GLU A 1 587 ? 17.731 22.608 -51.929 1.00 86.50 587 GLU A O 1
ATOM 4627 N N . GLY A 1 588 ? 18.427 22.837 -54.025 1.00 85.19 588 GLY A N 1
ATOM 4628 C CA . GLY A 1 588 ? 19.857 22.844 -53.688 1.00 85.19 588 GLY A CA 1
ATOM 4629 C C . GLY A 1 588 ? 20.539 21.470 -53.733 1.00 85.19 588 GLY A C 1
ATOM 4630 O O . GLY A 1 588 ? 21.751 21.399 -53.510 1.00 85.19 588 GLY A O 1
ATOM 4631 N N . PHE A 1 589 ? 19.804 20.414 -54.085 1.00 93.50 589 PHE A N 1
ATOM 4632 C CA . PHE A 1 589 ? 20.333 19.085 -54.386 1.00 93.50 589 PHE A CA 1
ATOM 4633 C C . PHE A 1 589 ? 20.528 18.893 -55.891 1.00 93.50 589 PHE A C 1
ATOM 4635 O O . PHE A 1 589 ? 19.869 19.534 -56.708 1.00 93.50 589 PHE A O 1
ATOM 4642 N N . LEU A 1 590 ? 21.433 17.991 -56.262 1.00 92.56 590 LEU A N 1
ATOM 4643 C CA . LEU A 1 590 ? 21.689 17.600 -57.650 1.00 92.56 590 LEU A CA 1
ATOM 4644 C C . LEU A 1 590 ? 21.115 16.212 -57.912 1.00 92.56 590 LEU A C 1
ATOM 4646 O O . LEU A 1 590 ? 21.053 15.390 -57.000 1.00 92.56 590 LEU A O 1
ATOM 4650 N N . HIS A 1 591 ? 20.709 15.923 -59.144 1.00 93.69 591 HIS A N 1
ATOM 4651 C CA . HIS A 1 591 ? 20.246 14.583 -59.481 1.00 93.69 591 HIS A CA 1
ATOM 4652 C C . HIS A 1 591 ? 21.437 13.607 -59.499 1.00 93.69 591 HIS A C 1
ATOM 4654 O O . HIS A 1 591 ? 22.460 13.861 -60.137 1.00 93.69 591 HIS A O 1
ATOM 4660 N N . ARG A 1 592 ? 21.331 12.466 -58.809 1.00 93.19 592 ARG A N 1
ATOM 4661 C CA . ARG A 1 592 ? 22.419 11.476 -58.690 1.00 93.19 592 ARG A CA 1
ATOM 4662 C C . ARG A 1 592 ? 22.867 10.935 -60.037 1.00 93.19 592 ARG A C 1
ATOM 4664 O O . ARG A 1 592 ? 24.059 10.717 -60.230 1.00 93.19 592 ARG A O 1
ATOM 4671 N N . ALA A 1 593 ? 21.939 10.771 -60.982 1.00 90.88 593 ALA A N 1
ATOM 4672 C CA . ALA A 1 593 ? 22.286 10.313 -62.326 1.00 90.88 593 ALA A CA 1
ATOM 4673 C C . ALA A 1 593 ? 23.225 11.282 -63.063 1.00 90.88 593 ALA A C 1
ATOM 4675 O O . ALA A 1 593 ? 23.936 10.840 -63.956 1.00 90.88 593 ALA A O 1
ATOM 4676 N N . ASP A 1 594 ? 23.264 12.564 -62.680 1.00 89.50 594 ASP A N 1
ATOM 4677 C CA . ASP A 1 594 ? 24.131 13.581 -63.290 1.00 89.50 594 ASP A CA 1
ATOM 4678 C C . ASP A 1 594 ? 25.529 13.597 -62.656 1.00 89.50 594 ASP A C 1
ATOM 4680 O O . ASP A 1 594 ? 26.488 14.090 -63.250 1.00 89.50 594 ASP A O 1
ATOM 4684 N N . LEU A 1 595 ? 25.663 13.038 -61.448 1.00 88.56 595 LEU A N 1
ATOM 4685 C CA . LEU A 1 595 ? 26.883 13.103 -60.649 1.00 88.56 595 LEU A CA 1
ATOM 4686 C C . LEU A 1 595 ? 28.061 12.406 -61.341 1.00 88.56 595 LEU A C 1
ATOM 4688 O O . LEU A 1 595 ? 29.173 12.938 -61.363 1.00 88.56 595 LEU A O 1
ATOM 4692 N N . HIS A 1 596 ? 27.794 11.239 -61.933 1.00 86.81 596 HIS A N 1
ATOM 4693 C CA . HIS A 1 596 ? 28.795 10.351 -62.529 1.00 86.81 596 HIS A CA 1
ATOM 4694 C C . HIS A 1 596 ? 28.763 10.299 -64.062 1.00 86.81 596 HIS A C 1
ATOM 4696 O O . HIS A 1 596 ? 29.478 9.483 -64.646 1.00 86.81 596 HIS A O 1
ATOM 4702 N N . ARG A 1 597 ? 27.983 11.164 -64.731 1.00 89.06 597 ARG A N 1
ATOM 4703 C CA . ARG A 1 597 ? 28.023 11.264 -66.201 1.00 89.06 597 ARG A CA 1
ATOM 4704 C C . ARG A 1 597 ? 29.443 11.580 -66.693 1.00 89.06 597 ARG A C 1
ATOM 4706 O O . ARG A 1 597 ? 30.211 12.203 -65.952 1.00 89.06 597 ARG A O 1
ATOM 4713 N N . PRO A 1 598 ? 29.805 11.198 -67.933 1.00 86.56 598 PRO A N 1
ATOM 4714 C CA . PRO A 1 598 ? 31.117 11.506 -68.508 1.00 86.56 598 PRO A CA 1
ATOM 4715 C C . PRO A 1 598 ? 31.502 12.995 -68.451 1.00 86.56 598 PRO A C 1
ATOM 4717 O O . PRO A 1 598 ? 32.679 13.317 -68.313 1.00 86.56 598 PRO A O 1
ATOM 4720 N N . ASP A 1 599 ? 30.517 13.889 -68.505 1.00 85.31 599 ASP A N 1
ATOM 4721 C CA . ASP A 1 599 ? 30.613 15.352 -68.416 1.00 85.31 599 ASP A CA 1
ATOM 4722 C C . ASP A 1 599 ? 30.092 15.930 -67.080 1.00 85.31 599 ASP A C 1
ATOM 4724 O O . ASP A 1 599 ? 30.083 17.151 -66.875 1.00 85.31 599 ASP A O 1
ATOM 4728 N N . GLY A 1 600 ? 29.693 15.045 -66.161 1.00 84.44 600 GLY A N 1
ATOM 4729 C CA . GLY A 1 600 ? 29.107 15.356 -64.863 1.00 84.44 600 GLY A CA 1
ATOM 4730 C C . GLY A 1 600 ? 30.094 15.938 -63.850 1.00 84.44 600 GLY A C 1
ATOM 4731 O O . GLY A 1 600 ? 31.312 15.981 -64.058 1.00 84.44 600 GLY A O 1
ATOM 4732 N N . ILE A 1 601 ? 29.561 16.361 -62.702 1.00 84.25 601 ILE A N 1
ATOM 4733 C CA . ILE A 1 601 ? 30.322 17.036 -61.639 1.00 84.25 601 ILE A CA 1
ATOM 4734 C C . ILE A 1 601 ? 31.549 16.229 -61.198 1.00 84.25 601 ILE A C 1
ATOM 4736 O O . ILE A 1 601 ? 32.640 16.792 -61.103 1.00 84.25 601 ILE A O 1
ATOM 4740 N N . MET A 1 602 ? 31.432 14.910 -61.007 1.00 85.56 602 MET A N 1
ATOM 4741 C CA . MET A 1 602 ? 32.576 14.098 -60.574 1.00 85.56 602 MET A CA 1
ATOM 4742 C C . MET A 1 602 ? 33.619 13.906 -61.676 1.00 85.56 602 MET A C 1
ATOM 4744 O O . MET A 1 602 ? 34.803 13.769 -61.381 1.00 85.56 602 MET A O 1
ATOM 4748 N N . ALA A 1 603 ? 33.239 13.897 -62.957 1.00 84.12 603 ALA A N 1
ATOM 4749 C CA . ALA A 1 603 ? 34.210 13.854 -64.053 1.00 84.12 603 ALA A CA 1
ATOM 4750 C C . ALA A 1 603 ? 35.046 15.139 -64.114 1.00 84.12 603 ALA A C 1
ATOM 4752 O O . ALA A 1 603 ? 36.272 15.075 -64.232 1.00 84.12 603 ALA A O 1
ATOM 4753 N N . ARG A 1 604 ? 34.396 16.294 -63.943 1.00 81.81 604 ARG A N 1
ATOM 4754 C CA . ARG A 1 604 ? 35.062 17.602 -63.903 1.00 81.81 604 ARG A CA 1
ATOM 4755 C C . ARG A 1 604 ? 35.949 17.760 -62.675 1.00 81.81 604 ARG A C 1
ATOM 4757 O O . ARG A 1 604 ? 37.094 18.176 -62.809 1.00 81.81 604 ARG A O 1
ATOM 4764 N N . LEU A 1 605 ? 35.464 17.361 -61.500 1.00 77.25 605 LEU A N 1
ATOM 4765 C CA . LEU A 1 605 ? 36.252 17.411 -60.267 1.00 77.25 605 LEU A CA 1
ATOM 4766 C C . LEU A 1 605 ? 37.462 16.472 -60.332 1.00 77.25 605 LEU A C 1
ATOM 4768 O O . LEU A 1 605 ? 38.554 16.874 -59.944 1.00 77.25 605 LEU A O 1
ATOM 4772 N N . ARG A 1 606 ? 37.326 15.269 -60.912 1.00 80.88 606 ARG A N 1
ATOM 4773 C CA . ARG A 1 606 ? 38.476 14.382 -61.178 1.00 80.88 606 ARG A CA 1
ATOM 4774 C C . ARG A 1 606 ? 39.522 15.048 -62.074 1.00 80.88 606 ARG A C 1
ATOM 4776 O O . ARG A 1 606 ? 40.710 14.964 -61.771 1.00 80.88 606 ARG A O 1
ATOM 4783 N N . ALA A 1 607 ? 39.085 15.721 -63.141 1.00 79.25 607 ALA A N 1
ATOM 4784 C CA . ALA A 1 607 ? 39.978 16.456 -64.034 1.00 79.25 607 ALA A CA 1
ATOM 4785 C C . ALA A 1 607 ? 40.676 17.625 -63.317 1.00 79.25 607 ALA A C 1
ATOM 4787 O O . ALA A 1 607 ? 41.882 17.806 -63.471 1.00 79.25 607 ALA A O 1
ATOM 4788 N N . HIS A 1 608 ? 39.940 18.377 -62.494 1.00 75.44 608 HIS A N 1
ATOM 4789 C CA . HIS A 1 608 ? 40.460 19.523 -61.748 1.00 75.44 608 HIS A CA 1
ATOM 4790 C C . HIS A 1 608 ? 41.466 19.118 -60.663 1.00 75.44 608 HIS A C 1
ATOM 4792 O O . HIS A 1 608 ? 42.535 19.711 -60.556 1.00 75.44 608 HIS A O 1
ATOM 4798 N N . LEU A 1 609 ? 41.179 18.048 -59.917 1.00 72.44 609 LEU A N 1
ATOM 4799 C CA . LEU A 1 609 ? 42.070 17.501 -58.889 1.00 72.44 609 LEU A CA 1
ATOM 4800 C C . LEU A 1 609 ? 43.324 16.819 -59.469 1.00 72.44 609 LEU A C 1
ATOM 4802 O O . LEU A 1 609 ? 44.106 16.246 -58.714 1.00 72.44 609 LEU A O 1
ATOM 4806 N N . ARG A 1 610 ? 43.509 16.840 -60.802 1.00 75.19 610 ARG A N 1
ATOM 4807 C CA . ARG A 1 610 ? 44.571 16.127 -61.534 1.00 75.19 610 ARG A CA 1
ATOM 4808 C C . ARG A 1 610 ? 44.686 14.657 -61.125 1.00 75.19 610 ARG A C 1
ATOM 4810 O O . ARG A 1 610 ? 45.762 14.065 -61.204 1.00 75.19 610 ARG A O 1
ATOM 4817 N N . LEU A 1 611 ? 43.575 14.053 -60.702 1.00 64.62 611 LEU A N 1
ATOM 4818 C CA . LEU A 1 611 ? 43.549 12.631 -60.402 1.00 64.62 611 LEU A CA 1
ATOM 4819 C C . LEU A 1 611 ? 43.712 11.897 -61.737 1.00 64.62 611 LEU A C 1
ATOM 4821 O O . LEU A 1 611 ? 42.959 12.182 -62.676 1.00 64.62 611 LEU A O 1
ATOM 4825 N N . PRO A 1 612 ? 44.693 10.989 -61.874 1.00 54.75 612 PRO A N 1
ATOM 4826 C CA . PRO A 1 612 ? 44.915 10.305 -63.137 1.00 54.75 612 PRO A CA 1
ATOM 4827 C C . PRO A 1 612 ? 43.615 9.625 -63.588 1.00 54.75 612 PRO A C 1
ATOM 4829 O O . PRO A 1 612 ? 42.976 8.911 -62.816 1.00 54.75 612 PRO A O 1
ATOM 4832 N N . ARG A 1 613 ? 43.225 9.827 -64.862 1.00 51.69 613 ARG A N 1
ATOM 4833 C CA . ARG A 1 613 ? 42.036 9.196 -65.489 1.00 51.69 613 ARG A CA 1
ATOM 4834 C C . ARG A 1 613 ? 42.018 7.671 -65.318 1.00 51.69 613 ARG A C 1
ATOM 4836 O O . ARG A 1 613 ? 40.959 7.056 -65.384 1.00 51.69 613 ARG A O 1
ATOM 4843 N N . ARG A 1 614 ? 43.193 7.087 -65.078 1.00 44.81 614 ARG A N 1
ATOM 4844 C CA . ARG A 1 614 ? 43.418 5.715 -64.647 1.00 44.81 614 ARG A CA 1
ATOM 4845 C C . ARG A 1 614 ? 44.018 5.703 -63.236 1.00 44.81 614 ARG A C 1
ATOM 4847 O O . ARG A 1 614 ? 45.207 5.464 -63.079 1.00 44.81 614 ARG A O 1
ATOM 4854 N N . VAL A 1 615 ? 43.191 5.845 -62.203 1.00 45.09 615 VAL A N 1
ATOM 4855 C CA . VAL A 1 615 ? 43.340 4.921 -61.067 1.00 45.09 615 VAL A CA 1
ATOM 4856 C C . VAL A 1 615 ? 42.634 3.648 -61.516 1.00 45.09 615 VAL A C 1
ATOM 4858 O O . VAL A 1 615 ? 41.490 3.374 -61.168 1.00 45.09 615 VAL A O 1
ATOM 4861 N N . VAL A 1 616 ? 43.284 2.937 -62.437 1.00 40.06 616 VAL A N 1
ATOM 4862 C CA . VAL A 1 616 ? 42.951 1.546 -62.705 1.00 40.06 616 VAL A CA 1
ATOM 4863 C C . VAL A 1 616 ? 43.381 0.846 -61.426 1.00 40.06 616 VAL A C 1
ATOM 4865 O O . VAL A 1 616 ? 44.567 0.811 -61.112 1.00 40.06 616 VAL A O 1
ATOM 4868 N N . MET A 1 617 ? 42.392 0.405 -60.652 1.00 41.50 617 MET A N 1
ATOM 4869 C CA . MET A 1 617 ? 42.429 -0.898 -59.987 1.00 41.50 617 MET A CA 1
ATOM 4870 C C . MET A 1 617 ? 43.142 -1.857 -60.960 1.00 41.50 617 MET A C 1
ATOM 4872 O O . MET A 1 617 ? 42.560 -2.247 -61.972 1.00 41.50 617 MET A O 1
ATOM 4876 N N . GLY A 1 618 ? 44.462 -1.989 -60.816 1.00 32.81 618 GLY A N 1
ATOM 4877 C CA . GLY A 1 618 ? 45.369 -2.412 -61.875 1.00 32.81 618 GLY A CA 1
ATOM 4878 C C . GLY A 1 618 ? 46.486 -3.288 -61.337 1.00 32.81 618 GLY A C 1
ATOM 4879 O O . GLY A 1 618 ? 46.978 -3.036 -60.233 1.00 32.81 618 GLY A O 1
ATOM 4880 N N . PRO A 1 619 ? 46.898 -4.307 -62.113 1.00 37.44 619 PRO A N 1
ATOM 4881 C CA . PRO A 1 619 ? 47.715 -5.395 -61.619 1.00 37.44 619 PRO A CA 1
ATOM 4882 C C . PRO A 1 619 ? 49.116 -4.910 -61.260 1.00 37.44 619 PRO A C 1
ATOM 4884 O O . PRO A 1 619 ? 49.711 -4.055 -61.920 1.00 37.44 619 PRO A O 1
ATOM 4887 N N . ALA A 1 620 ? 49.621 -5.502 -60.182 1.00 45.53 620 ALA A N 1
ATOM 4888 C CA . ALA A 1 620 ? 50.897 -5.232 -59.550 1.00 45.53 620 ALA A CA 1
ATOM 4889 C C . ALA A 1 620 ? 52.043 -4.987 -60.540 1.00 45.53 620 ALA A C 1
ATOM 4891 O O . ALA A 1 620 ? 52.439 -5.902 -61.250 1.00 45.53 620 ALA A O 1
ATOM 4892 N N . THR A 1 621 ? 52.687 -3.820 -60.472 1.00 40.09 621 THR A N 1
ATOM 4893 C CA . THR A 1 621 ? 54.144 -3.732 -60.654 1.00 40.09 621 THR A CA 1
ATOM 4894 C C . THR A 1 621 ? 54.755 -2.533 -59.909 1.00 40.09 621 THR A C 1
ATOM 4896 O O . THR A 1 621 ? 54.398 -1.382 -60.117 1.00 40.09 621 THR A O 1
ATOM 4899 N N . ARG A 1 622 ? 55.726 -2.882 -59.047 1.00 40.06 622 ARG A N 1
ATOM 4900 C CA . ARG A 1 622 ? 56.859 -2.109 -58.488 1.00 40.06 622 ARG A CA 1
ATOM 4901 C C . ARG A 1 622 ? 56.591 -0.902 -57.560 1.00 40.06 622 ARG A C 1
ATOM 4903 O O . ARG A 1 622 ? 56.918 0.220 -57.902 1.00 40.06 622 ARG A O 1
ATOM 4910 N N . ARG A 1 623 ? 56.177 -1.262 -56.327 1.00 37.25 623 ARG A N 1
ATOM 4911 C CA . ARG A 1 623 ? 56.595 -0.802 -54.964 1.00 37.25 623 ARG A CA 1
ATOM 4912 C C . ARG A 1 623 ? 56.556 0.713 -54.615 1.00 37.25 623 ARG A C 1
ATOM 4914 O O . ARG A 1 623 ? 56.931 1.535 -55.435 1.00 37.25 623 ARG A O 1
ATOM 4921 N N . PRO A 1 624 ? 56.182 1.089 -53.366 1.00 37.84 624 PRO A N 1
ATOM 4922 C CA . PRO A 1 624 ? 56.316 0.305 -52.135 1.00 37.84 624 PRO A CA 1
ATOM 4923 C C . PRO A 1 624 ? 55.079 -0.535 -51.775 1.00 37.84 624 PRO A C 1
ATOM 4925 O O . PRO A 1 624 ? 53.946 -0.077 -51.791 1.00 37.84 624 PRO A O 1
ATOM 4928 N N . ASN A 1 625 ? 55.369 -1.807 -51.493 1.00 36.00 625 ASN A N 1
ATOM 4929 C CA . ASN A 1 625 ? 54.571 -2.923 -50.966 1.00 36.00 625 ASN A CA 1
ATOM 4930 C C . ASN A 1 625 ? 53.226 -2.631 -50.257 1.00 36.00 625 ASN A C 1
ATOM 4932 O O . ASN A 1 625 ? 53.106 -2.892 -49.067 1.00 36.00 625 ASN A O 1
ATOM 4936 N N . TYR A 1 626 ? 52.176 -2.263 -50.986 1.00 41.34 626 TYR A N 1
ATOM 4937 C CA . TYR A 1 626 ? 50.806 -2.590 -50.574 1.00 41.34 626 TYR A CA 1
ATOM 4938 C C . TYR A 1 626 ? 50.019 -3.071 -51.796 1.00 41.34 626 TYR A C 1
ATOM 4940 O O . TYR A 1 626 ? 49.585 -2.282 -52.632 1.00 41.34 626 TYR A O 1
ATOM 4948 N N . GLN A 1 627 ? 49.885 -4.394 -51.937 1.00 36.81 627 GLN A N 1
ATOM 4949 C CA . GLN A 1 627 ? 48.925 -4.994 -52.863 1.00 36.81 627 GLN A CA 1
ATOM 4950 C C . GLN A 1 627 ? 47.524 -4.696 -52.324 1.00 36.81 627 GLN A C 1
ATOM 4952 O O . GLN A 1 627 ? 47.079 -5.333 -51.376 1.00 36.81 627 GLN A O 1
ATOM 4957 N N . TYR A 1 628 ? 46.844 -3.699 -52.888 1.00 46.16 628 TYR A N 1
ATOM 4958 C CA . TYR A 1 628 ? 45.500 -3.347 -52.434 1.00 46.16 628 TYR A CA 1
ATOM 4959 C C . TYR A 1 628 ? 44.457 -4.377 -52.894 1.00 46.16 628 TYR A C 1
ATOM 4961 O O . TYR A 1 628 ? 43.559 -4.687 -52.131 1.00 46.16 628 TYR A O 1
ATOM 4969 N N . GLU A 1 629 ? 44.572 -4.982 -54.078 1.00 40.31 629 GLU A N 1
ATOM 4970 C CA . GLU A 1 629 ? 43.482 -5.812 -54.629 1.00 40.31 629 GLU A CA 1
ATOM 4971 C C . GLU A 1 629 ? 43.360 -7.226 -54.047 1.00 40.31 629 GLU A C 1
ATOM 4973 O O . GLU A 1 629 ? 42.262 -7.776 -54.044 1.00 40.31 629 GLU A O 1
ATOM 4978 N N . SER A 1 630 ? 44.429 -7.812 -53.497 1.00 44.34 630 SER A N 1
ATOM 4979 C CA . SER A 1 630 ? 44.364 -9.162 -52.909 1.00 44.34 630 SER A CA 1
ATOM 4980 C C . SER A 1 630 ? 43.701 -9.200 -51.525 1.00 44.34 630 SER A C 1
ATOM 4982 O O . SER A 1 630 ? 43.307 -10.274 -51.078 1.00 44.34 630 SER A O 1
ATOM 4984 N N . VAL A 1 631 ? 43.528 -8.046 -50.866 1.00 47.22 631 VAL A N 1
ATOM 4985 C CA . VAL A 1 631 ? 42.899 -7.928 -49.533 1.00 47.22 631 VAL A CA 1
ATOM 4986 C C . VAL A 1 631 ? 41.380 -7.718 -49.624 1.00 47.22 631 VAL A C 1
ATOM 4988 O O . VAL A 1 631 ? 40.659 -7.975 -48.665 1.00 47.22 631 VAL A O 1
ATOM 4991 N N . TRP A 1 632 ? 40.865 -7.300 -50.785 1.00 46.00 632 TRP A N 1
ATOM 4992 C CA . TRP A 1 632 ? 39.445 -6.994 -50.991 1.00 46.00 632 TRP A CA 1
ATOM 4993 C C . TRP A 1 632 ? 38.778 -8.018 -51.916 1.00 46.00 632 TRP A C 1
ATOM 4995 O O . TRP A 1 632 ? 38.237 -7.660 -52.962 1.00 46.00 632 TRP A O 1
ATOM 5005 N N . GLN A 1 633 ? 38.801 -9.304 -51.552 1.00 46.69 633 GLN A N 1
ATOM 5006 C CA . GLN A 1 633 ? 37.895 -10.256 -52.198 1.00 46.69 633 GLN A CA 1
ATOM 5007 C C . GLN A 1 633 ? 36.447 -9.928 -51.793 1.00 46.69 633 GLN A C 1
ATOM 5009 O O . GLN A 1 633 ? 36.195 -9.662 -50.614 1.00 46.69 633 GLN A O 1
ATOM 5014 N N . PRO A 1 634 ? 35.482 -9.915 -52.733 1.00 39.41 634 PRO A N 1
ATOM 5015 C CA . PRO A 1 634 ? 34.079 -9.748 -52.389 1.00 39.41 634 PRO A CA 1
ATOM 5016 C C . PRO A 1 634 ? 33.679 -10.871 -51.432 1.00 39.41 634 PRO A C 1
ATOM 5018 O O . PRO A 1 634 ? 33.710 -12.047 -51.790 1.00 39.41 634 PRO A O 1
ATOM 5021 N N . LEU A 1 635 ? 33.337 -10.491 -50.200 1.00 43.03 635 LEU A N 1
ATOM 5022 C CA . LEU A 1 635 ? 32.825 -11.403 -49.187 1.00 43.03 635 LEU A CA 1
ATOM 5023 C C . LEU A 1 635 ? 31.616 -12.142 -49.773 1.00 43.03 635 LEU A C 1
ATOM 5025 O O . LEU A 1 635 ? 30.568 -11.539 -50.019 1.00 43.03 635 LEU A O 1
ATOM 5029 N N . ILE A 1 636 ? 31.751 -13.456 -49.968 1.00 43.56 636 ILE A N 1
ATOM 5030 C CA . ILE A 1 636 ? 30.595 -14.351 -49.974 1.00 43.56 636 ILE A CA 1
ATOM 5031 C C . ILE A 1 636 ? 29.932 -14.105 -48.623 1.00 43.56 636 ILE A C 1
ATOM 5033 O O . ILE A 1 636 ? 30.568 -14.340 -47.599 1.00 43.56 636 ILE A O 1
ATOM 5037 N N . ARG A 1 637 ? 28.716 -13.538 -48.617 1.00 47.09 637 ARG A N 1
ATOM 5038 C CA . ARG A 1 637 ? 27.955 -13.277 -47.386 1.00 47.09 637 ARG A CA 1
ATOM 5039 C C . ARG A 1 637 ? 27.956 -14.580 -46.570 1.00 47.09 637 ARG A C 1
ATOM 5041 O O . ARG A 1 637 ? 27.325 -15.532 -47.033 1.00 47.09 637 ARG A O 1
ATOM 5048 N N . PRO A 1 638 ? 28.656 -14.671 -45.422 1.00 43.44 638 PRO A N 1
ATOM 5049 C CA . PRO A 1 638 ? 28.527 -15.848 -44.583 1.00 43.44 638 PRO A CA 1
ATOM 5050 C C . PRO A 1 638 ? 27.063 -15.940 -44.160 1.00 43.44 638 PRO A C 1
ATOM 5052 O O . PRO A 1 638 ? 26.420 -14.921 -43.879 1.00 43.44 638 PRO A O 1
ATOM 5055 N N . SER A 1 639 ? 26.512 -17.150 -44.188 1.00 44.59 639 SER A N 1
ATOM 5056 C CA . SER A 1 639 ? 25.162 -17.383 -43.699 1.00 44.59 639 SER A CA 1
ATOM 5057 C C . SER A 1 639 ? 25.094 -16.910 -42.245 1.00 44.59 639 SER A C 1
ATOM 5059 O O . SER A 1 639 ? 25.931 -17.278 -41.421 1.00 44.59 639 SER A O 1
ATOM 5061 N N . THR A 1 640 ? 24.091 -16.100 -41.902 1.00 46.12 640 THR A N 1
ATOM 5062 C CA . THR A 1 640 ? 23.864 -15.625 -40.524 1.00 46.12 640 THR A CA 1
ATOM 5063 C C . THR A 1 640 ? 23.682 -16.775 -39.520 1.00 46.12 640 THR A C 1
ATOM 5065 O O . THR A 1 640 ? 23.769 -16.550 -38.315 1.00 46.12 640 THR A O 1
ATOM 5068 N N . SER A 1 641 ? 23.493 -18.015 -39.994 1.00 45.66 641 SER A N 1
ATOM 5069 C CA . SER A 1 641 ? 23.471 -19.241 -39.185 1.00 45.66 641 SER A CA 1
ATOM 5070 C C . SER A 1 641 ? 24.780 -19.563 -38.459 1.00 45.66 641 SER A C 1
ATOM 5072 O O . SER A 1 641 ? 24.737 -20.317 -37.484 1.00 45.66 641 SER A O 1
ATOM 5074 N N . ASP A 1 642 ? 25.916 -19.017 -38.904 1.00 43.00 642 ASP A N 1
ATOM 5075 C CA . ASP A 1 642 ? 27.241 -19.462 -38.447 1.00 43.00 642 ASP A CA 1
ATOM 5076 C C . ASP A 1 642 ? 27.738 -18.700 -37.204 1.00 43.00 642 ASP A C 1
ATOM 5078 O O . ASP A 1 642 ? 28.665 -19.138 -36.526 1.00 43.00 642 ASP A O 1
ATOM 5082 N N . LEU A 1 643 ? 27.070 -17.603 -36.823 1.00 44.22 643 LEU A N 1
ATOM 5083 C CA . LEU A 1 643 ? 27.272 -16.917 -35.539 1.00 44.22 643 LEU A CA 1
ATOM 5084 C C . LEU A 1 643 ? 26.332 -17.487 -34.471 1.00 44.22 643 LEU A C 1
ATOM 5086 O O . LEU A 1 643 ? 25.414 -16.822 -33.983 1.00 44.22 643 LEU A O 1
ATOM 5090 N N . ARG A 1 644 ? 26.557 -18.741 -34.072 1.00 41.34 644 ARG A N 1
ATOM 5091 C CA . ARG A 1 644 ? 25.966 -19.248 -32.829 1.00 41.34 644 ARG A CA 1
ATOM 5092 C C . ARG A 1 644 ? 26.795 -18.743 -31.655 1.00 41.34 644 ARG A C 1
ATOM 5094 O O . ARG A 1 644 ? 27.764 -19.374 -31.252 1.00 41.34 644 ARG A O 1
ATOM 5101 N N . PHE A 1 645 ? 26.382 -17.617 -31.081 1.00 42.84 645 PHE A N 1
ATOM 5102 C CA . PHE A 1 645 ? 26.779 -17.255 -29.724 1.00 42.84 645 PHE A CA 1
ATOM 5103 C C . PHE A 1 645 ? 26.157 -18.287 -28.775 1.00 42.84 645 PHE A C 1
ATOM 5105 O O . PHE A 1 645 ? 24.988 -18.175 -28.403 1.00 42.84 645 PHE A O 1
ATOM 5112 N N . THR A 1 646 ? 26.895 -19.348 -28.455 1.00 34.12 646 THR A N 1
ATOM 5113 C CA . THR A 1 646 ? 26.518 -20.263 -27.378 1.00 34.12 646 THR A CA 1
ATOM 5114 C C . THR A 1 646 ? 26.527 -19.466 -26.085 1.00 34.12 646 THR A C 1
ATOM 5116 O O . THR A 1 646 ? 27.570 -18.947 -25.684 1.00 34.12 646 THR A O 1
ATOM 5119 N N . ALA A 1 647 ? 25.359 -19.330 -25.458 1.00 32.75 647 ALA A N 1
ATOM 5120 C CA . ALA A 1 647 ? 25.274 -18.815 -24.104 1.00 32.75 647 ALA A CA 1
ATOM 5121 C C . ALA A 1 647 ? 26.146 -19.713 -23.220 1.00 32.75 647 ALA A C 1
ATOM 5123 O O . ALA A 1 647 ? 25.912 -20.917 -23.137 1.00 32.75 647 ALA A O 1
ATOM 5124 N N . VAL A 1 648 ? 27.181 -19.135 -22.616 1.00 34.12 648 VAL A N 1
ATOM 5125 C CA . VAL A 1 648 ? 27.961 -19.801 -21.576 1.00 34.12 648 VAL A CA 1
ATOM 5126 C C . VAL A 1 648 ? 27.039 -19.908 -20.362 1.00 34.12 648 VAL A C 1
ATOM 5128 O O . VAL A 1 648 ? 26.887 -18.943 -19.617 1.00 34.12 648 VAL A O 1
ATOM 5131 N N . SER A 1 649 ? 26.348 -21.040 -20.220 1.00 34.41 649 SER A N 1
ATOM 5132 C CA . SER A 1 649 ? 25.660 -21.402 -18.984 1.00 34.41 649 SER A CA 1
ATOM 5133 C C . SER A 1 649 ? 26.587 -22.249 -18.118 1.00 34.41 649 SER A C 1
ATOM 5135 O O . SER A 1 649 ? 27.173 -23.220 -18.591 1.00 34.41 649 SER A O 1
ATOM 5137 N N . ASP A 1 650 ? 26.637 -21.861 -16.850 1.00 31.42 650 ASP A N 1
ATOM 5138 C CA . ASP A 1 650 ? 27.251 -22.510 -15.693 1.00 31.42 650 ASP A CA 1
ATOM 5139 C C . ASP A 1 650 ? 28.774 -22.378 -15.514 1.00 31.42 650 ASP A C 1
ATOM 5141 O O . ASP A 1 650 ? 29.605 -22.719 -16.352 1.00 31.42 650 ASP A O 1
ATOM 5145 N N . SER A 1 651 ? 29.119 -21.816 -14.349 1.00 29.83 651 SER A N 1
ATOM 5146 C CA . SER A 1 651 ? 30.470 -21.532 -13.866 1.00 29.83 651 SER A CA 1
ATOM 5147 C C . SER A 1 651 ? 31.413 -22.735 -13.927 1.00 29.83 651 SER A C 1
ATOM 5149 O O . SER A 1 651 ? 31.051 -23.846 -13.542 1.00 29.83 651 SER A O 1
ATOM 5151 N N . PRO A 1 652 ? 32.705 -22.443 -14.130 1.00 27.88 652 PRO A N 1
ATOM 5152 C CA . PRO A 1 652 ? 33.659 -22.785 -13.089 1.00 27.88 652 PRO A CA 1
ATOM 5153 C C . PRO A 1 652 ? 34.408 -21.539 -12.614 1.00 27.88 652 PRO A C 1
ATOM 5155 O O . PRO A 1 652 ? 34.764 -20.645 -13.377 1.00 27.88 652 PRO A O 1
ATOM 5158 N N . VAL A 1 653 ? 34.640 -21.500 -11.306 1.00 31.39 653 VAL A N 1
ATOM 5159 C CA . VAL A 1 653 ? 35.444 -20.507 -10.592 1.00 31.39 653 VAL A CA 1
ATOM 5160 C C . VAL A 1 653 ? 36.795 -20.310 -11.293 1.00 31.39 653 VAL A C 1
ATOM 5162 O O . VAL A 1 653 ? 37.706 -21.125 -11.147 1.00 31.39 653 VAL A O 1
ATOM 5165 N N . ILE A 1 654 ? 36.956 -19.200 -12.017 1.00 24.50 654 ILE A N 1
ATOM 5166 C CA . ILE A 1 654 ? 38.274 -18.715 -12.434 1.00 24.50 654 ILE A CA 1
ATOM 5167 C C . ILE A 1 654 ? 38.867 -17.985 -11.230 1.00 24.50 654 ILE A C 1
ATOM 5169 O O . ILE A 1 654 ? 38.504 -16.852 -10.915 1.00 24.50 654 ILE A O 1
ATOM 5173 N N . ARG A 1 655 ? 39.794 -18.649 -10.531 1.00 24.56 655 ARG A N 1
ATOM 5174 C CA . ARG A 1 655 ? 40.709 -17.974 -9.607 1.00 24.56 655 ARG A CA 1
ATOM 5175 C C . ARG A 1 655 ? 41.517 -16.950 -10.405 1.00 24.56 655 ARG A C 1
ATOM 5177 O O . ARG A 1 655 ? 42.396 -17.321 -11.180 1.00 24.56 655 ARG A O 1
ATOM 5184 N N . LEU A 1 656 ? 41.240 -15.669 -10.176 1.00 25.78 656 LEU A N 1
ATOM 5185 C CA . LEU A 1 656 ? 42.107 -14.560 -10.561 1.00 25.78 656 LEU A CA 1
ATOM 5186 C C . LEU A 1 656 ? 43.494 -14.772 -9.933 1.00 25.78 656 LEU A C 1
ATOM 5188 O O . LEU A 1 656 ? 43.697 -14.519 -8.746 1.00 25.78 656 LEU A O 1
ATOM 5192 N N . ARG A 1 657 ? 44.471 -15.228 -10.725 1.00 25.70 657 ARG A N 1
ATOM 5193 C CA . ARG A 1 657 ? 45.884 -14.988 -10.416 1.00 25.70 657 ARG A CA 1
ATOM 5194 C C . ARG A 1 657 ? 46.177 -13.522 -10.724 1.00 25.70 657 ARG A C 1
ATOM 5196 O O . ARG A 1 657 ? 46.405 -13.156 -11.869 1.00 25.70 657 ARG A O 1
ATOM 5203 N N . SER A 1 658 ? 46.077 -12.710 -9.676 1.00 26.98 658 SER A N 1
ATOM 5204 C CA . SER A 1 658 ? 46.873 -11.508 -9.403 1.00 26.98 658 SER A CA 1
ATOM 5205 C C . SER A 1 658 ? 47.619 -10.893 -10.597 1.00 26.98 658 SER A C 1
ATOM 5207 O O . SER A 1 658 ? 48.745 -11.282 -10.918 1.00 26.98 658 SER A O 1
ATOM 5209 N N . VAL A 1 659 ? 47.039 -9.834 -11.159 1.00 30.25 659 VAL A N 1
ATOM 5210 C CA . VAL A 1 659 ? 47.799 -8.754 -11.795 1.00 30.25 659 VAL A CA 1
ATOM 5211 C C . VAL A 1 659 ? 48.445 -7.948 -10.663 1.00 30.25 659 VAL A C 1
ATOM 5213 O O . VAL A 1 659 ? 47.823 -7.071 -10.077 1.00 30.25 659 VAL A O 1
ATOM 5216 N N . SER A 1 660 ? 49.676 -8.306 -10.299 1.00 31.91 660 SER A N 1
ATOM 5217 C CA . SER A 1 660 ? 50.530 -7.546 -9.374 1.00 31.91 660 SER A CA 1
ATOM 5218 C C . SER A 1 660 ? 51.959 -7.509 -9.913 1.00 31.91 660 SER A C 1
ATOM 5220 O O . SER A 1 660 ? 52.879 -8.085 -9.347 1.00 31.91 660 SER A O 1
ATOM 5222 N N . ARG A 1 661 ? 52.132 -6.876 -11.077 1.00 33.56 661 ARG A N 1
ATOM 5223 C CA . ARG A 1 661 ? 53.426 -6.381 -11.567 1.00 33.56 661 ARG A CA 1
ATOM 5224 C C . ARG A 1 661 ? 53.162 -5.208 -12.496 1.00 33.56 661 ARG A C 1
ATOM 5226 O O . ARG A 1 661 ? 52.935 -5.441 -13.676 1.00 33.56 661 ARG A O 1
ATOM 5233 N N . LEU A 1 662 ? 53.105 -3.996 -11.942 1.00 31.20 662 LEU A N 1
ATOM 5234 C CA . LEU A 1 662 ? 53.354 -2.716 -12.635 1.00 31.20 662 LEU A CA 1
ATOM 5235 C C . LEU A 1 662 ? 53.213 -1.514 -11.672 1.00 31.20 662 LEU A C 1
ATOM 5237 O O . LEU A 1 662 ? 52.636 -0.498 -12.038 1.00 31.20 662 LEU A O 1
ATOM 5241 N N . LEU A 1 663 ? 53.715 -1.623 -10.433 1.00 32.59 663 LEU A N 1
ATOM 5242 C CA . LEU A 1 663 ? 53.805 -0.486 -9.499 1.00 32.59 663 LEU A CA 1
ATOM 5243 C C . LEU A 1 663 ? 55.037 -0.539 -8.571 1.00 32.59 663 LEU A C 1
ATOM 5245 O O . LEU A 1 663 ? 54.982 0.006 -7.484 1.00 32.59 663 LEU A O 1
ATOM 5249 N N . ASP A 1 664 ? 56.158 -1.118 -9.013 1.00 33.44 664 ASP A N 1
ATOM 5250 C CA . ASP A 1 664 ? 57.450 -0.968 -8.319 1.00 33.44 664 ASP A CA 1
ATOM 5251 C C . ASP A 1 664 ? 58.524 -0.565 -9.335 1.00 33.44 664 ASP A C 1
ATOM 5253 O O . ASP A 1 664 ? 59.227 -1.398 -9.901 1.00 33.44 664 ASP A O 1
ATOM 5257 N N . ALA A 1 665 ? 58.576 0.733 -9.632 1.00 37.78 665 ALA A N 1
ATOM 5258 C CA . ALA A 1 665 ? 59.711 1.391 -10.281 1.00 37.78 665 ALA A CA 1
ATOM 5259 C C . ALA 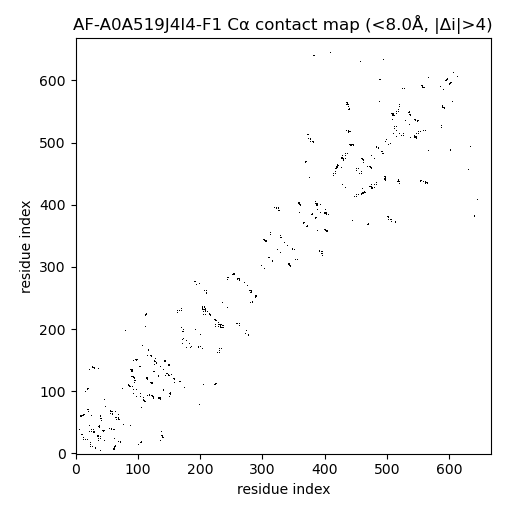A 1 665 ? 59.687 2.897 -9.968 1.00 37.78 665 ALA A C 1
ATOM 5261 O O . ALA A 1 665 ? 59.654 3.727 -10.870 1.00 37.78 665 ALA A O 1
ATOM 5262 N N . GLN A 1 666 ? 59.638 3.243 -8.679 1.00 39.72 666 GLN A N 1
ATOM 5263 C CA . GLN A 1 666 ? 60.062 4.543 -8.149 1.00 39.72 666 GLN A CA 1
ATOM 5264 C C . GLN A 1 666 ? 60.435 4.380 -6.669 1.00 39.72 666 GLN A C 1
ATOM 5266 O O . GLN A 1 666 ? 59.624 4.680 -5.800 1.00 39.72 666 GLN A O 1
ATOM 5271 N N . GLN A 1 667 ? 61.639 3.861 -6.412 1.00 39.31 667 GLN A N 1
ATOM 5272 C CA . GLN A 1 667 ? 62.511 4.169 -5.265 1.00 39.31 667 GLN A CA 1
ATOM 5273 C C . GLN A 1 667 ? 63.741 3.249 -5.321 1.00 39.31 667 GLN A C 1
ATOM 5275 O O . GLN A 1 667 ? 63.729 2.159 -4.760 1.00 39.31 667 GLN A O 1
ATOM 5280 N N . ASP A 1 668 ? 64.716 3.652 -6.137 1.00 37.59 668 ASP A N 1
ATOM 5281 C CA . ASP A 1 668 ? 66.160 3.741 -5.842 1.00 37.59 668 ASP A CA 1
ATOM 5282 C C . ASP A 1 668 ? 66.907 4.212 -7.101 1.00 37.59 668 ASP A C 1
ATOM 5284 O O . ASP A 1 668 ? 66.691 3.618 -8.187 1.00 37.59 668 ASP A O 1
#

Solvent-accessible surface area (backbone atoms only — not comparable to full-atom values): 38590 Å² total; per-residue (Å²): 131,87,77,75,77,71,76,65,55,89,59,56,63,86,82,58,87,64,40,15,49,68,35,54,41,18,49,38,22,45,76,59,73,42,96,44,35,42,65,68,65,84,50,70,74,67,77,76,82,66,53,73,68,53,39,45,51,35,13,62,40,49,58,49,56,45,70,55,44,50,48,28,45,35,61,56,67,61,55,67,62,60,70,72,44,51,42,74,74,53,30,44,46,32,23,70,52,32,63,76,43,77,62,46,42,33,69,51,28,32,43,51,51,52,48,34,92,89,73,40,25,38,45,43,46,46,36,90,84,77,63,49,70,33,59,75,60,60,46,65,78,47,41,37,94,87,76,62,45,54,44,48,76,51,86,67,60,64,61,59,75,90,52,48,63,58,50,49,52,54,46,33,34,68,38,69,75,54,58,74,69,68,79,61,89,78,82,52,70,74,82,55,57,76,48,52,42,29,46,49,42,50,48,21,50,52,44,19,50,32,75,43,63,85,78,42,58,96,68,56,93,62,45,58,48,58,70,67,37,46,43,54,6,44,53,43,58,71,40,52,70,59,43,56,47,53,56,36,60,77,38,61,87,50,86,69,49,65,41,42,54,45,34,44,60,50,24,76,80,50,67,66,68,59,18,56,48,28,46,54,59,29,60,61,65,59,98,81,70,54,71,68,56,56,49,49,57,38,46,75,66,57,34,33,41,60,67,55,48,17,58,77,65,76,46,55,61,70,58,48,48,39,40,52,76,48,56,65,42,74,93,70,84,81,87,69,99,65,92,72,82,60,72,37,51,62,67,42,48,52,43,51,44,50,60,59,62,47,37,42,49,49,68,60,52,24,59,70,22,54,43,55,72,68,52,57,27,35,25,43,32,67,60,57,34,43,71,51,78,49,70,51,50,58,69,54,38,96,61,70,34,27,28,34,67,32,50,50,54,44,50,52,54,44,55,79,46,45,44,72,50,78,86,50,94,56,50,38,47,45,69,64,46,41,37,37,45,43,31,40,59,69,33,56,43,48,47,53,50,30,31,64,71,68,68,31,77,92,38,39,34,33,69,61,70,106,65,81,40,67,52,58,26,21,32,39,43,71,57,38,48,48,53,26,52,26,47,56,71,68,43,83,60,97,55,66,46,52,75,75,49,15,56,94,48,51,68,67,58,28,45,64,69,54,46,25,58,29,36,22,49,51,73,70,51,54,54,53,34,42,76,72,66,60,35,45,62,35,91,93,40,80,77,30,31,32,27,66,36,49,48,54,44,18,66,46,35,40,27,61,54,18,52,33,49,42,65,77,45,87,63,81,80,71,70,65,79,82,57,66,81,78,56,80,60,62,95,72,23,37,49,44,80,49,37,71,32,88,86,15,62,40,41,51,48,37,59,72,70,65,50,61,98,70,77,59,95,62,84,91,80,85,77,86,92,67,77,66,70,83,76,62,66,83,75,74,80,72,64,76,80,76,72,70,80,73,79,89,76,81,88,74,90,76,78,80,80,73,94,81,84,91,86,87,87,86,88,131

Nearest PDB structures (foldseek):
  8bd5-assembly1_Q  TM=7.665E-01  e=6.841E-04  Scytonema hofmannii
  9gs9-assembly1_J  TM=5.130E-01  e=2.395E-05  Pseudoalteromonas agarivorans S816
  6v9p-assembly1_A  TM=4.484E-01  e=9.070E-05  Vibrio cholerae
  6uvn-assembly1_I  TM=4.432E-01  e=4.128E-04  Vibrio cholerae
  6vbw-assembly1_I  TM=4.485E-01  e=1.564E-03  Vibrio cholerae

pLDDT: mean 84.11, std 18.55, range [24.5, 98.25]

Sequence (668 aa):
MSRKIPQRVAFGLPVGDNESLPSLMARVAHHNVLGHPSILIERQWPPSNLSISAQNKLSVVVRSYAARIRSMFSETYQNGLHISFMTYESMRVAPAALQASPHHRWPWLIRPLGFCPFTWQRLIDACPGCRKSLKLDLAPLYECKSCGFDLREAVTSEVPKNLREGLATVATFILKQWTRVGVYDTRLPGPLAQLSGPQVFELIVLLAKAKNPDGIGEGGIRGTVPEEGLIDGLETLYGFPESLRRVADANENKIEPAFFHRLEVAAQARDGPLREMLDTMAAMRGRRRGVSRLKQKRVAGGKMTATQLAAALHIERSQLRTIIDAGVLGDREARGQQRRYDWFSEEDFHRAAAFVGGRAYASSWAKQTRVSPVVVRQLLGVGLLKLDRSIEVEQVFDKPQLTKASIDGFSSALLDRIQFSHPHRDWVPLHDAFTVIGGAHKPWAPVLLAALYGTFPHGLQSSGRYELKIGDLCIHSSVAWAFRMRALFGAQQFYEMRISDFGPYRPTAMTRTEAERYLNCYPADITRLIESGNLTLLSDNPASLCAASVETFGSRYVSTREIAAIVLSTWVEEPDRGHRNQFPRHEGFLHRADLHRPDGIMARLRAHLRLPRRVVMGPATRRPNYQYESVWQPLIRPSTSDLRFTAVSDSPVIRLRSVSRLLDAQQD

Foldseek 3Di:
DPDPDQDQQPDADDADDQFALLFRLQVSCVVSVHPWSCSLQVDDPPPLDADLVSLQSSCRSRVHDSVVSVVNSCLQRVLVADCLQFARFFAKDDLCVCVVPQGGHRVRRGQQPQADLVPQFGIDQADPVPRHGHGSIHDPSQAGPPPRDGVNPDDTDGDDPVLSVLVNLLVCLRPVVSVVVVPDPVDFPDLCNPDRSNLLSVQLLLLLCLVDPPVAPPPPSNHHRPSVSSSSSSVCRRCPPVSLLVQLVVCLQDPDRSSLVSLQVVLVPDDDSSSVVSVVSSPSNDDDGDPVVVVVVLVVVQKDFLVRLCVLLVHDSVLSVLLVVLCLADDDDDDDDDDDTDIHHVVSSVSVNCVSQQKDFLVVVCVQLVHDSVLSLLCCLLPLWDWDPPPSCVRSDPGTITGPLSVVLSQVLLLVLEAEDADDPQWDQLLLLQLLQALADRQLNQQSVCSSVVLRPPHKYANDDSGNRSRRIIDGNVLSVQQLVCSLQVHDGLGGRDQCSSPVSRDQKDALVRLCSRLVEDSVLSVLCVVVVQWAADPVDNRITGPVSSSVCRQFWHAPSSVCSSLVDPCVPDDDPVCPPVFDDDSRIGTPVQCNPCPHPSVVSCVVVVPPPDPPPDDDDDDDDDPPPVSRDRDPPPPSVVPPPDPPPDDDDDPDPDPDPDPPDPDD